Protein AF-A0AAD6Z057-F1 (afdb_monomer)

Sequence (372 aa):
MTVALGPSTFAAPGAFPTSIFGSYYNDPTQTSSQVQPVISDPVTNVVYPLSLTSPDTIPLLDTKDPTPFPPPASADAIVAAAIRQIQLIASPNTPSSPFINDLCAACQAVLLPAKFAFLAAPSEGASIAVALCEALNLAGSTEACEVGFGQFGLANVVTQVISNADVAGYDGQAICFAFGNGACPRPPTTPLNLTARRAPSGERLKVLHLSDFHIDPRFKTGAEANCSSGLCCREDAFAQSSPNATLMPAPRFGSYLCDTPYALALAALESVPVLTGTLGTGFNFTIYTGDLVSHDPMNELSRDYVLYTEASLPLSFLLVLLSRPQTVVYDLFKKTLGSGPVYAALGNHDTQQSAQDSPGVYGDFLYKTLVH

Secondary structure (DSSP, 8-state):
-------S-----SS--TTSSS-BSS-TT-SSS---B--B-TTT-PBPPGGGT-TT---S---S---PPPPPPPHHHHHHHHHHHHHHHHS-SSTT-TTTT-HHHHHHHHHHHHHHHHHH-GGGHHHHHHHHHHHTTSSSSHHHHHHHHSTTTTHHHHHHHHHHS-TTSHHHHHHHHHTTTT-SPPPPPPP------PPP-S----EEEE----B-TT--TTSBSS-SSSS-SSTT---TT-TTS-SSBPPTT--TTS-B-HHHHHHHHHHHHHHTT-TTT--SEEEE----B----TTT--HHHHHHHH------TT--SS-----SHHHHHHHHH-SS-EEE---TTSSSSTT--S-TTTTTSTTSSS--

InterPro domains:
  IPR029052 Metallo-dependent phosphatase-like [SSF56300] (205-354)

Foldseek 3Di:
DDQDFFDPDDDADQFDPPVLAPDFPDDRRDQQWFTHGFFAQQVVRHTDDCCLLALVRQFQFDPPDDFDDDPDDDLVRLLVVLLVQLQCLLPPPDPPRPNPPQLLQSQLSSLVSLLVSLVRRVVCLQVSQLSNCVSLVQQVDSVSSCCQCHPPHCSVVSSVLSNPDPSNDDRVLCCCCVRSVRSHPHGDDDDDDPPDDDDPPPDDFFEAEAEQQAERSNQGFQWAQPFPDQAGNGNCTHHPVCNPDHPDTARSQGHPRHHGGPSVSLSVLQVVCNRGVCVVPFGQEYEYEANQHHPDDLRSFDPSSLCQRDPDHDDDPPDPDPDDRDHPNVSSNPVRRDDYYYHYDYDQNNDSNGNCPPPSPVPPPVVPPPPD

Structure (mmCIF, N/CA/C/O backbone):
data_AF-A0AAD6Z057-F1
#
_entry.id   AF-A0AAD6Z057-F1
#
loop_
_atom_site.group_PDB
_atom_site.id
_atom_site.type_symbol
_atom_site.label_atom_id
_atom_site.label_alt_id
_atom_site.label_comp_id
_atom_site.label_asym_id
_atom_site.label_entity_id
_atom_site.label_seq_id
_atom_site.pdbx_PDB_ins_code
_atom_site.Cartn_x
_atom_site.Cartn_y
_atom_site.Cartn_z
_atom_site.occupancy
_atom_site.B_iso_or_equiv
_atom_site.auth_seq_id
_atom_site.auth_comp_id
_atom_site.auth_asym_id
_atom_site.auth_atom_id
_atom_site.pdbx_PDB_model_num
ATOM 1 N N . MET A 1 1 ? -41.204 1.575 5.462 1.00 54.31 1 MET A N 1
ATOM 2 C CA . MET A 1 1 ? -40.543 1.266 6.748 1.00 54.31 1 MET A CA 1
ATOM 3 C C . MET A 1 1 ? -39.503 2.329 7.046 1.00 54.31 1 MET A C 1
ATOM 5 O O . MET A 1 1 ? -38.573 2.504 6.260 1.00 54.31 1 MET A O 1
ATOM 9 N N . THR A 1 2 ? -39.703 3.064 8.135 1.00 58.97 2 THR A N 1
ATOM 10 C CA . THR A 1 2 ? -38.684 3.895 8.781 1.00 58.97 2 THR A CA 1
ATOM 11 C C . THR A 1 2 ? -37.657 2.966 9.430 1.00 58.97 2 THR A C 1
ATOM 13 O O . THR A 1 2 ? -38.029 1.989 10.075 1.00 58.97 2 THR A O 1
ATOM 16 N N . VAL A 1 3 ? -36.367 3.207 9.195 1.00 66.81 3 VAL A N 1
ATOM 17 C CA . VAL A 1 3 ? -35.302 2.489 9.908 1.00 66.81 3 VAL A CA 1
ATOM 18 C C . VAL A 1 3 ? -35.306 3.031 11.334 1.00 66.81 3 VAL A C 1
ATOM 20 O O . VAL A 1 3 ? -35.068 4.220 11.529 1.00 66.81 3 VAL A O 1
ATOM 23 N N . ALA A 1 4 ? -35.642 2.193 12.312 1.00 76.69 4 ALA A N 1
ATOM 24 C CA . ALA A 1 4 ? -35.504 2.553 13.717 1.00 76.69 4 ALA A CA 1
ATOM 25 C C . ALA A 1 4 ? -34.014 2.492 14.077 1.00 76.69 4 ALA A C 1
ATOM 27 O O . ALA A 1 4 ? -33.430 1.408 14.098 1.00 76.69 4 ALA A O 1
ATOM 28 N N . LEU A 1 5 ? -33.405 3.660 14.272 1.00 86.19 5 LEU A N 1
ATOM 29 C CA . LEU A 1 5 ? -32.060 3.799 14.826 1.00 86.19 5 LEU A CA 1
ATOM 30 C C . LEU A 1 5 ? -32.133 3.805 16.358 1.00 86.19 5 LEU A C 1
ATOM 32 O O . LEU A 1 5 ? -33.219 3.894 16.937 1.00 86.19 5 LEU A O 1
ATOM 36 N N . GLY A 1 6 ? -30.977 3.682 17.002 1.00 89.19 6 GLY A N 1
ATOM 37 C CA . GLY A 1 6 ? -30.862 3.834 18.445 1.00 89.19 6 GLY A CA 1
ATOM 38 C C . GLY A 1 6 ? -30.870 5.303 18.884 1.00 89.19 6 GLY A C 1
ATOM 39 O O . GLY A 1 6 ? -31.392 6.164 18.170 1.00 89.19 6 GLY A O 1
ATOM 40 N N . PRO A 1 7 ? -30.324 5.619 20.072 1.00 93.44 7 PRO A N 1
ATOM 41 C CA . PRO A 1 7 ? -30.218 6.999 20.534 1.00 93.44 7 PRO A CA 1
ATOM 42 C C . PRO A 1 7 ? -29.331 7.840 19.603 1.00 93.44 7 PRO A C 1
ATOM 44 O O . PRO A 1 7 ? -28.499 7.317 18.868 1.00 93.44 7 PRO A O 1
ATOM 47 N N . SER A 1 8 ? -29.481 9.165 19.662 1.00 92.25 8 SER A N 1
ATOM 48 C CA . SER A 1 8 ? -28.682 10.105 18.860 1.00 92.25 8 SER A CA 1
ATOM 49 C C . SER A 1 8 ? -27.267 10.332 19.399 1.00 92.25 8 SER A C 1
ATOM 51 O O . SER A 1 8 ? -26.464 10.986 18.740 1.00 92.25 8 SER A O 1
ATOM 53 N N . THR A 1 9 ? -26.973 9.858 20.611 1.00 93.19 9 THR A N 1
ATOM 54 C CA . THR A 1 9 ? -25.678 10.025 21.273 1.00 93.19 9 THR A CA 1
ATOM 55 C C . THR A 1 9 ? -25.296 8.770 22.049 1.00 93.19 9 THR A C 1
ATOM 57 O O . THR A 1 9 ? -26.149 8.010 22.513 1.00 93.19 9 THR A O 1
ATOM 60 N N . PHE A 1 10 ? -23.989 8.571 22.194 1.00 93.38 10 PHE A N 1
ATOM 61 C CA . PHE A 1 10 ? -23.382 7.534 23.015 1.00 93.38 10 PHE A CA 1
ATOM 62 C C . PHE A 1 10 ? -22.283 8.185 23.853 1.00 93.38 10 PHE A C 1
ATOM 64 O O . PHE A 1 10 ? -21.484 8.961 23.331 1.00 93.38 10 PHE A O 1
ATOM 71 N N . ALA A 1 11 ? -22.263 7.892 25.149 1.00 93.62 11 ALA A N 1
ATOM 72 C CA . ALA A 1 11 ? -21.219 8.344 26.055 1.00 93.62 11 ALA A CA 1
ATOM 73 C C . ALA A 1 11 ? -20.390 7.129 26.468 1.00 93.62 11 ALA A C 1
ATOM 75 O O . ALA A 1 11 ? -20.910 6.220 27.116 1.00 93.62 11 ALA A O 1
ATOM 76 N N . ALA A 1 12 ? -19.116 7.117 26.078 1.00 89.88 12 ALA A N 1
ATOM 77 C CA . ALA A 1 12 ? -18.206 6.046 26.449 1.00 89.88 12 ALA A CA 1
ATOM 78 C C . ALA A 1 12 ? -17.988 6.015 27.975 1.00 89.88 12 ALA A C 1
ATOM 80 O O . ALA A 1 12 ? -17.953 7.077 28.611 1.00 89.88 12 ALA A O 1
ATOM 81 N N . PRO A 1 13 ? -17.817 4.828 28.583 1.00 85.62 13 PRO A N 1
ATOM 82 C CA . PRO A 1 13 ? -17.471 4.724 29.993 1.00 85.62 13 PRO A CA 1
ATOM 83 C C . PRO A 1 13 ? -16.161 5.447 30.326 1.00 85.62 13 PRO A C 1
ATOM 85 O O . PRO A 1 13 ? -15.217 5.483 29.538 1.00 85.62 13 PRO A O 1
ATOM 88 N N . GLY A 1 14 ? -16.087 5.993 31.542 1.00 83.31 14 GLY A N 1
ATOM 89 C CA . GLY A 1 14 ? -14.862 6.614 32.040 1.00 83.31 14 GLY A CA 1
ATOM 90 C C . GLY A 1 14 ? -13.727 5.602 32.208 1.00 83.31 14 GLY A C 1
ATOM 91 O O . GLY A 1 14 ? -12.609 5.868 31.795 1.00 83.31 14 GLY A O 1
ATOM 92 N N . ALA A 1 15 ? -13.973 4.426 32.780 1.00 87.62 15 ALA A N 1
ATOM 93 C CA . ALA A 1 15 ? -12.963 3.367 32.851 1.00 87.62 15 ALA A CA 1
ATOM 94 C C . ALA A 1 15 ? -12.925 2.570 31.540 1.00 87.62 15 ALA A C 1
ATOM 96 O O . ALA A 1 15 ? -13.960 2.401 30.899 1.00 87.62 15 ALA A O 1
ATOM 97 N N . PHE A 1 16 ? -11.753 2.061 31.151 1.00 90.06 16 PHE A N 1
ATOM 98 C CA . PHE A 1 16 ? -11.679 1.141 30.016 1.00 90.06 16 PHE A CA 1
ATOM 99 C C . PHE A 1 16 ? -12.396 -0.178 30.375 1.00 90.06 16 PHE A C 1
ATOM 101 O O . PHE A 1 16 ? -12.144 -0.719 31.455 1.00 90.06 16 PHE A O 1
ATOM 108 N N . PRO A 1 17 ? -13.275 -0.719 29.513 1.00 89.94 17 PRO A N 1
ATOM 109 C CA . PRO A 1 17 ? -13.893 -2.030 29.713 1.00 89.94 17 PRO A CA 1
ATOM 110 C C . PRO A 1 17 ? -12.853 -3.165 29.787 1.00 89.94 17 PRO A C 1
ATOM 112 O O . PRO A 1 17 ? -12.349 -3.665 28.783 1.00 89.94 17 PRO A O 1
ATOM 115 N N . THR A 1 18 ? -12.524 -3.597 31.005 1.00 86.31 18 THR A N 1
ATOM 116 C CA . THR A 1 18 ? -11.411 -4.530 31.273 1.00 86.31 18 THR A CA 1
ATOM 117 C C . THR A 1 18 ? -11.691 -5.981 30.878 1.00 86.31 18 THR A C 1
ATOM 119 O O . THR A 1 18 ? -10.783 -6.802 30.856 1.00 86.31 18 THR A O 1
ATOM 122 N N . SER A 1 19 ? -12.943 -6.322 30.563 1.00 86.44 19 SER A N 1
ATOM 123 C CA . SER A 1 19 ? -13.342 -7.662 30.117 1.00 86.44 19 SER A CA 1
ATOM 124 C C . SER A 1 19 ? -13.039 -7.929 28.640 1.00 86.44 19 SER A C 1
ATOM 126 O O . SER A 1 19 ? -13.182 -9.068 28.185 1.00 86.44 19 SER A O 1
ATOM 128 N N . ILE A 1 20 ? -12.646 -6.894 27.889 1.00 84.69 20 ILE A N 1
ATOM 129 C CA . ILE A 1 20 ? -12.375 -6.984 26.453 1.00 84.69 20 ILE A CA 1
ATOM 130 C C . ILE A 1 20 ? -11.129 -7.825 26.175 1.00 84.69 20 ILE A C 1
ATOM 132 O O . ILE A 1 20 ? -11.149 -8.641 25.253 1.00 84.69 20 ILE A O 1
ATOM 136 N N . PHE A 1 21 ? -10.087 -7.698 26.996 1.00 85.38 21 PHE A N 1
ATOM 137 C CA . PHE A 1 21 ? -8.864 -8.494 26.895 1.00 85.38 21 PHE A CA 1
ATOM 138 C C . PHE A 1 21 ? -8.720 -9.428 28.104 1.00 85.38 21 PHE A C 1
ATOM 140 O O . PHE A 1 21 ? -9.332 -9.228 29.150 1.00 85.38 21 PHE A O 1
ATOM 147 N N . GLY A 1 22 ? -7.962 -10.510 27.937 1.00 84.56 22 GLY A N 1
ATOM 148 C CA . GLY A 1 22 ? -7.766 -11.528 28.971 1.00 84.56 22 GLY A CA 1
ATOM 149 C C . GLY A 1 22 ? -6.828 -11.071 30.087 1.00 84.56 22 GLY A C 1
ATOM 150 O O . GLY A 1 22 ? -7.037 -11.430 31.245 1.00 84.56 22 GLY A O 1
ATOM 151 N N . SER A 1 23 ? -5.809 -10.283 29.746 1.00 88.69 23 SER A N 1
ATOM 152 C CA . SER A 1 23 ? -4.854 -9.704 30.692 1.00 88.69 23 SER A CA 1
ATOM 153 C C . SER A 1 23 ? -4.151 -8.482 30.094 1.00 88.69 23 SER A C 1
ATOM 155 O O . SER A 1 23 ? -4.212 -8.234 28.889 1.00 88.69 23 SER A O 1
ATOM 157 N N . TYR A 1 24 ? -3.489 -7.708 30.956 1.00 90.50 24 TYR A N 1
ATOM 158 C CA . TYR A 1 24 ? -2.848 -6.438 30.620 1.00 90.50 24 TYR A CA 1
ATOM 159 C C . TYR A 1 24 ? -1.471 -6.349 31.285 1.00 90.50 24 TYR A C 1
ATOM 161 O O . TYR A 1 24 ? -1.277 -6.878 32.381 1.00 90.50 24 TYR A O 1
ATOM 169 N N . TYR A 1 25 ? -0.524 -5.678 30.630 1.00 92.94 25 TYR A N 1
ATOM 170 C CA . TYR A 1 25 ? 0.790 -5.362 31.196 1.00 92.94 25 TYR A CA 1
ATOM 171 C C . TYR A 1 25 ? 0.729 -4.239 32.237 1.00 92.94 25 TYR A C 1
ATOM 173 O O . TYR A 1 25 ? 1.570 -4.183 33.132 1.00 92.94 25 TYR A O 1
ATOM 181 N N . ASN A 1 26 ? -0.263 -3.356 32.129 1.00 94.06 26 ASN A N 1
ATOM 182 C CA . ASN A 1 26 ? -0.542 -2.280 33.074 1.00 94.06 26 ASN A CA 1
ATOM 183 C C . ASN A 1 26 ? -1.933 -2.441 33.708 1.00 94.06 26 ASN A C 1
ATOM 185 O O . ASN A 1 26 ? -2.696 -3.333 33.348 1.00 94.06 26 ASN A O 1
ATOM 189 N N . ASP A 1 27 ? -2.265 -1.579 34.668 1.00 93.44 27 ASP A N 1
ATOM 190 C CA . ASP A 1 27 ? -3.608 -1.516 35.249 1.00 93.44 27 ASP A CA 1
ATOM 191 C C . ASP A 1 27 ? -4.587 -0.859 34.255 1.00 93.44 27 ASP A C 1
ATOM 193 O O . ASP A 1 27 ? -4.487 0.347 34.003 1.00 93.44 27 ASP A O 1
ATOM 197 N N . PRO A 1 28 ? -5.554 -1.616 33.703 1.00 89.31 28 PRO A N 1
ATOM 198 C CA . PRO A 1 28 ? -6.441 -1.120 32.659 1.00 89.31 28 PRO A CA 1
ATOM 199 C C . PRO A 1 28 ? -7.528 -0.167 33.179 1.00 89.31 28 PRO A C 1
ATOM 201 O O . PRO A 1 28 ? -8.302 0.367 32.388 1.00 89.31 28 PRO A O 1
ATOM 204 N N . THR A 1 29 ? -7.634 0.044 34.496 1.00 88.75 29 THR A N 1
ATOM 205 C CA . THR A 1 29 ? -8.630 0.957 35.082 1.00 88.75 29 THR A CA 1
ATOM 206 C C . THR A 1 29 ? -8.165 2.413 35.106 1.00 88.75 29 THR A C 1
ATOM 208 O O . THR A 1 29 ? -8.984 3.320 35.284 1.00 88.75 29 THR A O 1
ATOM 211 N N . GLN A 1 30 ? -6.868 2.653 34.895 1.00 88.81 30 GLN A N 1
ATOM 212 C CA . GLN A 1 30 ? -6.295 3.992 34.888 1.00 88.81 30 GLN A CA 1
ATOM 213 C C . GLN A 1 30 ? -6.750 4.791 33.666 1.00 88.81 30 GLN A C 1
ATOM 215 O O . GLN A 1 30 ? -7.014 4.261 32.589 1.00 88.81 30 GLN A O 1
ATOM 220 N N . THR A 1 31 ? -6.844 6.106 33.842 1.00 89.62 31 THR A N 1
ATOM 221 C CA . THR A 1 31 ? -7.262 7.043 32.787 1.00 89.62 31 THR A CA 1
ATOM 222 C C . THR A 1 31 ? -6.118 7.930 32.300 1.00 89.62 31 THR A C 1
ATOM 224 O O . THR A 1 31 ? -6.250 8.583 31.268 1.00 89.62 31 THR A O 1
ATOM 227 N N . SER A 1 32 ? -4.994 7.932 33.020 1.00 90.31 32 SER A N 1
ATOM 228 C CA . SER A 1 32 ? -3.768 8.661 32.690 1.00 90.31 32 SER A CA 1
ATOM 229 C C . SER A 1 32 ? -2.888 7.949 31.662 1.00 90.31 32 SER A C 1
ATOM 231 O O . SER A 1 32 ? -1.992 8.576 31.114 1.00 90.31 32 SER A O 1
ATOM 233 N N . SER A 1 33 ? -3.127 6.666 31.386 1.00 92.31 33 SER A N 1
ATOM 234 C CA . SER A 1 33 ? -2.403 5.873 30.389 1.00 92.31 33 SER A CA 1
ATOM 235 C C . SER A 1 33 ? -3.378 5.082 29.515 1.00 92.31 33 SER A C 1
ATOM 237 O O . SER A 1 33 ? -4.533 4.868 29.890 1.00 92.31 33 SER A O 1
ATOM 239 N N . GLN A 1 34 ? -2.932 4.689 28.321 1.00 94.75 34 GLN A N 1
ATOM 240 C CA . GLN A 1 34 ? -3.668 3.727 27.501 1.00 94.75 34 GLN A CA 1
ATOM 241 C C . GLN A 1 34 ? -3.463 2.315 28.047 1.00 94.75 34 GLN A C 1
ATOM 243 O O . GLN A 1 34 ? -2.435 2.006 28.651 1.00 94.75 34 GLN A O 1
ATOM 248 N N . VAL A 1 35 ? -4.441 1.441 27.827 1.00 93.69 35 VAL A N 1
ATOM 249 C CA . VAL A 1 35 ? -4.302 0.027 28.184 1.00 93.69 35 VAL A CA 1
ATOM 250 C C . VAL A 1 35 ? -3.227 -0.641 27.323 1.00 93.69 35 VAL A C 1
ATOM 252 O O . VAL A 1 35 ? -3.075 -0.301 26.154 1.00 93.69 35 VAL A O 1
ATOM 255 N N . GLN A 1 36 ? -2.504 -1.605 27.893 1.00 93.56 36 GLN A N 1
ATOM 256 C CA . GLN A 1 36 ? -1.501 -2.424 27.204 1.00 93.56 36 GLN A CA 1
ATOM 257 C C . GLN A 1 36 ? -1.915 -3.902 27.276 1.00 93.56 36 GLN A C 1
ATOM 259 O O . GLN A 1 36 ? -1.512 -4.605 28.208 1.00 93.56 36 GLN A O 1
ATOM 264 N N . PRO A 1 37 ? -2.776 -4.383 26.359 1.00 91.50 37 PRO A N 1
ATOM 265 C CA . PRO A 1 37 ? -3.241 -5.768 26.354 1.00 91.50 37 PRO A CA 1
ATOM 266 C C . PRO A 1 37 ? -2.102 -6.764 26.112 1.00 91.50 37 PRO A C 1
ATOM 268 O O . PRO A 1 37 ? -1.230 -6.531 25.274 1.00 91.50 37 PRO A O 1
ATOM 271 N N . VAL A 1 38 ? -2.141 -7.906 26.802 1.00 89.44 38 VAL A N 1
ATOM 272 C CA . VAL A 1 38 ? -1.206 -9.017 26.568 1.00 89.44 38 VAL A CA 1
ATOM 273 C C . VAL A 1 38 ? -1.741 -9.879 25.429 1.00 89.44 38 VAL A C 1
ATOM 275 O O . VAL A 1 38 ? -2.716 -10.607 25.603 1.00 89.44 38 VAL A O 1
ATOM 278 N N . ILE A 1 39 ? -1.096 -9.819 24.269 1.00 84.75 39 ILE A N 1
ATOM 279 C CA . ILE A 1 39 ? -1.523 -10.506 23.043 1.00 84.75 39 ILE A CA 1
ATOM 280 C C . ILE A 1 39 ? -0.536 -11.625 22.714 1.00 84.75 39 ILE A C 1
ATOM 282 O O . ILE A 1 39 ? 0.672 -11.475 22.897 1.00 84.75 39 ILE A O 1
ATOM 286 N N . SER A 1 40 ? -1.046 -12.752 22.223 1.00 81.00 40 SER A N 1
ATOM 287 C CA . SER A 1 40 ? -0.236 -13.875 21.752 1.00 81.00 40 SER A CA 1
ATOM 288 C C . SER A 1 40 ? -0.494 -14.128 20.279 1.00 81.00 40 SER A C 1
ATOM 290 O O . SER A 1 40 ? -1.655 -14.150 19.870 1.00 81.00 40 SER A O 1
ATOM 292 N N . ASP A 1 41 ? 0.562 -14.404 19.522 1.00 73.88 41 ASP A N 1
ATOM 293 C CA . ASP A 1 41 ? 0.458 -14.907 18.156 1.00 73.88 41 ASP A CA 1
ATOM 294 C C . ASP A 1 41 ? -0.468 -16.140 18.146 1.00 73.88 41 ASP A C 1
ATOM 296 O O . ASP A 1 41 ? -0.226 -17.103 18.881 1.00 73.88 41 ASP A O 1
ATOM 300 N N . PRO A 1 42 ? -1.549 -16.138 17.355 1.00 65.44 42 PRO A N 1
ATOM 301 C CA . PRO A 1 42 ? -2.547 -17.196 17.401 1.00 65.44 42 PRO A CA 1
ATOM 302 C C . PRO A 1 42 ? -2.098 -18.501 16.718 1.00 65.44 42 PRO A C 1
ATOM 304 O O . PRO A 1 42 ? -2.759 -19.528 16.874 1.00 65.44 42 PRO A O 1
ATOM 307 N N . VAL A 1 43 ? -1.006 -18.471 15.952 1.00 67.88 43 VAL A N 1
ATOM 308 C CA . VAL A 1 43 ? -0.384 -19.636 15.314 1.00 67.88 43 VAL A CA 1
ATOM 309 C C . VAL A 1 43 ? 0.671 -20.233 16.240 1.00 67.88 43 VAL A C 1
ATOM 311 O O . VAL A 1 43 ? 0.664 -21.439 16.491 1.00 67.88 43 VAL A O 1
ATOM 314 N N . THR A 1 44 ? 1.574 -19.404 16.764 1.00 75.12 44 THR A N 1
ATOM 315 C CA . THR A 1 44 ? 2.712 -19.883 17.568 1.00 75.12 44 THR A CA 1
ATOM 316 C C . THR A 1 44 ? 2.414 -19.951 19.068 1.00 75.12 44 THR A C 1
ATOM 318 O O . THR A 1 44 ? 3.131 -20.630 19.802 1.00 75.12 44 THR A O 1
ATOM 321 N N . ASN A 1 45 ? 1.342 -19.300 19.533 1.00 77.12 45 ASN A N 1
ATOM 322 C CA . ASN A 1 45 ? 0.996 -19.082 20.944 1.00 77.12 45 ASN A CA 1
ATOM 323 C C . ASN A 1 45 ? 2.081 -18.343 21.748 1.00 77.12 45 ASN A C 1
ATOM 325 O O . ASN A 1 45 ? 2.075 -18.370 22.981 1.00 77.12 45 ASN A O 1
ATOM 329 N N . VAL A 1 46 ? 3.013 -17.670 21.068 1.00 82.88 46 VAL A N 1
ATOM 330 C CA . VAL A 1 46 ? 4.040 -16.849 21.709 1.00 82.88 46 VAL A CA 1
ATOM 331 C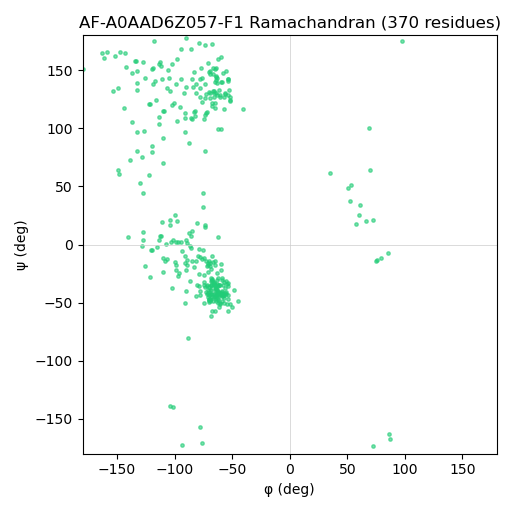 C . VAL A 1 46 ? 3.442 -15.493 22.063 1.00 82.88 46 VAL A C 1
ATOM 333 O O . VAL A 1 46 ? 2.802 -14.848 21.238 1.00 82.88 46 VAL A O 1
ATOM 336 N N . VAL A 1 47 ? 3.643 -15.058 23.305 1.00 87.31 47 VAL A N 1
ATOM 337 C CA . VAL A 1 47 ? 3.212 -13.736 23.772 1.00 87.31 47 VAL A CA 1
ATOM 338 C C . VAL A 1 47 ? 4.126 -12.665 23.177 1.00 87.31 47 VAL A C 1
ATOM 340 O O . VAL A 1 47 ? 5.345 -12.735 23.350 1.00 87.31 47 VAL A O 1
ATOM 343 N N . TYR A 1 48 ? 3.544 -11.667 22.512 1.00 87.56 48 TYR A N 1
ATOM 344 C CA . TYR A 1 48 ? 4.292 -10.511 22.024 1.00 87.56 48 TYR A CA 1
ATOM 345 C C . TYR A 1 48 ? 4.830 -9.701 23.209 1.00 87.56 48 TYR A C 1
ATOM 347 O O . TYR A 1 48 ? 4.077 -9.425 24.140 1.00 87.56 48 TYR A O 1
ATOM 355 N N . PRO A 1 49 ? 6.116 -9.317 23.224 1.00 90.88 49 PRO A N 1
ATOM 356 C CA . PRO A 1 49 ? 6.700 -8.617 24.363 1.00 90.88 49 PRO A CA 1
ATOM 357 C C . PRO A 1 49 ? 6.160 -7.186 24.479 1.00 90.88 49 PRO A C 1
ATOM 359 O O . PRO A 1 49 ? 5.945 -6.525 23.469 1.00 90.88 49 PRO A O 1
ATOM 362 N N . LEU A 1 50 ? 6.053 -6.658 25.706 1.00 91.06 50 LEU A N 1
ATOM 363 C CA . LEU A 1 50 ? 5.644 -5.264 25.950 1.00 91.06 50 LEU A CA 1
ATOM 364 C C . LEU A 1 50 ? 6.503 -4.250 25.176 1.00 91.06 50 LEU A C 1
ATOM 366 O O . LEU A 1 50 ? 5.992 -3.234 24.729 1.00 91.06 50 LEU A O 1
ATOM 370 N N . SER A 1 51 ? 7.791 -4.528 24.958 1.00 90.69 51 SER A N 1
ATOM 371 C CA . SER A 1 51 ? 8.677 -3.656 24.173 1.00 90.69 51 SER A CA 1
ATOM 372 C C . SER A 1 51 ? 8.217 -3.443 22.724 1.00 90.69 51 SER A C 1
ATOM 374 O O . SER A 1 51 ? 8.703 -2.532 22.069 1.00 90.69 51 SER A O 1
ATOM 376 N N . LEU A 1 52 ? 7.312 -4.281 22.208 1.00 89.25 52 LEU A N 1
ATOM 377 C CA . LEU A 1 52 ? 6.728 -4.123 20.879 1.00 89.25 52 LEU A CA 1
ATOM 378 C C . LEU A 1 52 ? 5.716 -2.965 20.830 1.00 89.25 52 LEU A C 1
ATOM 380 O O . LEU A 1 52 ? 5.645 -2.262 19.823 1.00 89.25 52 LEU A O 1
ATOM 384 N N . THR A 1 53 ? 4.954 -2.763 21.910 1.00 91.75 53 THR A N 1
ATOM 385 C CA . THR A 1 53 ? 3.803 -1.840 21.982 1.00 91.75 53 THR A CA 1
ATOM 386 C C . THR A 1 53 ? 3.952 -0.743 23.029 1.00 91.75 53 THR A C 1
ATOM 388 O O . THR A 1 53 ? 3.098 0.128 23.129 1.00 91.75 53 THR A O 1
ATOM 391 N N . SER A 1 54 ? 5.019 -0.785 23.823 1.00 92.75 54 SER A N 1
ATOM 392 C CA . SER A 1 54 ? 5.270 0.156 24.907 1.00 92.75 54 SER A CA 1
ATOM 393 C C . SER A 1 54 ? 5.298 1.602 24.394 1.00 92.75 54 SER A C 1
ATOM 395 O O . SER A 1 54 ? 6.099 1.902 23.505 1.00 92.75 54 SER A O 1
ATOM 397 N N . PRO A 1 55 ? 4.504 2.515 24.983 1.00 92.12 55 PRO A N 1
ATOM 398 C CA . PRO A 1 55 ? 4.545 3.934 24.640 1.00 92.12 55 PRO A CA 1
ATOM 399 C C . PRO A 1 55 ? 5.843 4.618 25.097 1.00 92.12 55 PRO A C 1
ATOM 401 O O . PRO A 1 55 ? 6.147 5.712 24.639 1.00 92.12 55 PRO A O 1
ATOM 404 N N . ASP A 1 56 ? 6.603 3.990 26.001 1.00 91.56 56 ASP A N 1
ATOM 405 C CA . ASP A 1 56 ? 7.809 4.567 26.609 1.00 91.56 56 ASP A CA 1
ATOM 406 C C . ASP A 1 56 ? 9.111 4.073 25.957 1.00 91.56 56 ASP A C 1
ATOM 408 O O . ASP A 1 56 ? 10.183 4.623 26.200 1.00 91.56 56 ASP A O 1
ATOM 412 N N . THR A 1 57 ? 9.051 2.997 25.169 1.00 86.50 57 THR A N 1
ATOM 413 C CA . THR A 1 57 ? 10.237 2.354 24.583 1.00 86.50 57 THR A CA 1
ATOM 414 C C . THR A 1 57 ? 9.956 1.949 23.145 1.00 86.50 57 THR A C 1
ATOM 416 O O . THR A 1 57 ? 9.775 0.766 22.848 1.00 86.50 57 THR A O 1
ATOM 419 N N . ILE A 1 58 ? 9.896 2.944 22.266 1.00 85.88 58 ILE A N 1
ATOM 420 C CA . ILE A 1 58 ? 9.648 2.747 20.840 1.00 85.88 58 ILE A CA 1
ATOM 421 C C . ILE A 1 58 ? 10.941 2.216 20.183 1.00 85.88 58 ILE A C 1
ATOM 423 O O . ILE A 1 58 ? 12.004 2.825 20.347 1.00 85.88 58 ILE A O 1
ATOM 427 N N . PRO A 1 59 ? 10.918 1.043 19.515 1.00 83.25 59 PRO A N 1
ATOM 428 C CA . PRO A 1 59 ? 12.092 0.499 18.838 1.00 83.25 59 PRO A CA 1
ATOM 429 C C . PRO A 1 59 ? 12.542 1.419 17.709 1.00 83.25 59 PRO A C 1
ATOM 431 O O . PRO A 1 59 ? 11.749 1.732 16.839 1.00 83.25 59 PRO A O 1
ATOM 434 N N . LEU A 1 60 ? 13.825 1.779 17.678 1.00 80.25 60 LEU A N 1
ATOM 435 C CA . LEU A 1 60 ? 14.361 2.670 16.643 1.00 80.25 60 LEU A CA 1
ATOM 436 C C . LEU A 1 60 ? 14.736 1.947 15.333 1.00 80.25 60 LEU A C 1
ATOM 438 O O . LEU A 1 60 ? 14.926 2.611 14.319 1.00 80.25 60 LEU A O 1
ATOM 442 N N . LEU A 1 61 ? 14.925 0.620 15.342 1.00 77.38 61 LEU A N 1
ATOM 443 C CA . LEU A 1 61 ? 15.338 -0.181 14.175 1.00 77.38 61 LEU A CA 1
ATOM 444 C C . LEU A 1 61 ? 14.766 -1.609 14.235 1.00 77.38 61 LEU A C 1
ATOM 446 O O . LEU A 1 61 ? 14.922 -2.292 15.253 1.00 77.38 61 LEU A O 1
ATOM 450 N N . ASP A 1 62 ? 14.228 -2.098 13.116 1.00 71.12 62 ASP A N 1
ATOM 451 C CA . ASP A 1 62 ? 13.909 -3.510 12.905 1.00 71.12 62 ASP A CA 1
ATOM 452 C C . ASP A 1 62 ? 15.160 -4.282 12.476 1.00 71.12 62 ASP A C 1
ATOM 454 O O . ASP A 1 62 ? 15.756 -4.049 11.425 1.00 71.12 62 ASP A O 1
ATOM 458 N N . THR A 1 63 ? 15.584 -5.206 13.332 1.00 72.88 63 THR A N 1
ATOM 459 C CA . THR A 1 63 ? 16.772 -6.046 13.123 1.00 72.88 63 THR A CA 1
ATOM 460 C C . THR A 1 63 ? 16.419 -7.520 12.940 1.00 72.88 63 THR A C 1
ATOM 462 O O . THR A 1 63 ? 17.323 -8.352 12.844 1.00 72.88 63 THR A O 1
ATOM 465 N N . LYS A 1 64 ? 15.124 -7.866 12.911 1.00 69.12 64 LYS A N 1
ATOM 466 C CA . LYS A 1 64 ? 14.664 -9.258 12.950 1.00 69.12 64 LYS A CA 1
ATOM 467 C C . LYS A 1 64 ? 14.354 -9.859 11.579 1.00 69.12 64 LYS A C 1
ATOM 469 O O . LYS A 1 64 ? 14.509 -11.070 11.439 1.00 69.12 64 LYS A O 1
ATOM 474 N N . ASP A 1 65 ? 13.986 -9.052 10.584 1.00 62.81 65 ASP A N 1
ATOM 475 C CA . ASP A 1 65 ? 13.455 -9.541 9.302 1.00 62.81 65 ASP A CA 1
ATOM 476 C C . ASP A 1 65 ? 14.318 -9.121 8.079 1.00 62.81 65 ASP A C 1
ATOM 478 O O . ASP A 1 65 ? 13.982 -8.173 7.369 1.00 62.81 65 ASP A O 1
ATOM 482 N N . PRO A 1 66 ? 15.454 -9.797 7.787 1.00 57.66 66 PRO A N 1
ATOM 483 C CA . PRO A 1 66 ? 16.291 -9.481 6.624 1.00 57.66 66 PRO A CA 1
ATOM 484 C C . PRO A 1 66 ? 15.794 -10.150 5.326 1.00 57.66 66 PRO A C 1
ATOM 486 O O . PRO A 1 66 ? 15.551 -11.356 5.290 1.00 57.66 66 PRO A O 1
ATOM 489 N N . THR A 1 67 ? 15.753 -9.409 4.215 1.00 48.25 67 THR A N 1
ATOM 490 C CA . THR A 1 67 ? 15.346 -9.913 2.883 1.00 48.25 67 THR A CA 1
ATOM 491 C C . THR A 1 67 ? 16.512 -9.916 1.875 1.00 48.25 67 THR A C 1
ATOM 493 O O . THR A 1 67 ? 16.860 -8.849 1.360 1.00 48.25 67 THR A O 1
ATOM 496 N N . PRO A 1 68 ? 17.147 -11.064 1.546 1.00 51.41 68 PRO A N 1
ATOM 497 C CA . PRO A 1 68 ? 18.222 -11.093 0.550 1.00 51.41 68 PRO A CA 1
ATOM 498 C C . PRO A 1 68 ? 17.721 -11.391 -0.877 1.00 51.41 68 PRO A C 1
ATOM 500 O O . PRO A 1 68 ? 17.027 -12.378 -1.117 1.00 51.41 68 PRO A O 1
ATOM 503 N N . PHE A 1 69 ? 18.140 -10.561 -1.837 1.00 37.47 69 PHE A N 1
ATOM 504 C CA . PHE A 1 69 ? 17.811 -10.661 -3.268 1.00 37.47 69 PHE A CA 1
ATOM 505 C C . PHE A 1 69 ? 18.920 -11.352 -4.093 1.00 37.47 69 PHE A C 1
ATOM 507 O O . PHE A 1 69 ? 20.082 -11.350 -3.668 1.00 37.47 69 PHE A O 1
ATOM 514 N N . PRO A 1 70 ? 18.622 -11.894 -5.301 1.00 41.47 70 PRO A N 1
ATOM 515 C CA . PRO A 1 70 ? 19.660 -12.110 -6.313 1.00 41.47 70 PRO A CA 1
ATOM 516 C C . PRO A 1 70 ? 20.387 -10.784 -6.585 1.00 41.47 70 PRO A C 1
ATOM 518 O O . PRO A 1 70 ? 19.764 -9.724 -6.475 1.00 41.47 70 PRO A O 1
ATOM 521 N N . PRO A 1 71 ? 21.683 -10.797 -6.944 1.00 55.06 71 PRO A N 1
ATOM 522 C CA . PRO A 1 71 ? 22.368 -9.553 -7.247 1.00 55.06 71 PRO A CA 1
ATOM 523 C C . PRO A 1 71 ? 21.660 -8.886 -8.435 1.00 55.06 71 PRO A C 1
ATOM 525 O O . PRO A 1 71 ? 21.454 -9.546 -9.461 1.00 55.06 71 PRO A O 1
ATOM 528 N N . PRO A 1 72 ? 21.261 -7.611 -8.305 1.00 55.69 72 PRO A N 1
ATOM 529 C CA . PRO A 1 72 ? 20.616 -6.882 -9.382 1.00 55.69 72 PRO A CA 1
ATOM 530 C C . PRO A 1 72 ? 21.449 -6.955 -10.662 1.00 55.69 72 PRO A C 1
ATOM 532 O O . PRO A 1 72 ? 22.664 -6.735 -10.637 1.00 55.69 72 PRO A O 1
ATOM 535 N N . ALA A 1 73 ? 20.797 -7.255 -11.788 1.00 69.19 73 ALA A N 1
ATOM 536 C CA . ALA A 1 73 ? 21.406 -6.998 -13.085 1.00 69.19 73 ALA A CA 1
ATOM 537 C C . ALA A 1 73 ? 21.719 -5.498 -13.172 1.00 69.19 73 ALA A C 1
ATOM 539 O O . ALA A 1 73 ? 20.933 -4.669 -12.710 1.00 69.19 73 ALA A O 1
ATOM 540 N N . SER A 1 74 ? 22.872 -5.141 -13.736 1.00 82.50 74 SER A N 1
ATOM 541 C CA . SER A 1 74 ? 23.201 -3.730 -13.927 1.00 82.50 74 SER A CA 1
ATOM 542 C C . SER A 1 74 ? 22.207 -3.076 -14.892 1.00 82.50 74 SER A C 1
ATOM 544 O O . SER A 1 74 ? 21.666 -3.737 -15.782 1.00 82.50 74 SER A O 1
ATOM 546 N N . ALA A 1 75 ? 21.995 -1.767 -14.743 1.00 79.94 75 ALA A N 1
ATOM 547 C CA . ALA A 1 75 ? 21.168 -0.983 -15.660 1.00 79.94 75 ALA A CA 1
ATOM 548 C C . ALA A 1 75 ? 21.632 -1.166 -17.113 1.00 79.94 75 ALA A C 1
ATOM 550 O O . ALA A 1 75 ? 20.822 -1.472 -17.984 1.00 79.94 75 ALA A O 1
ATOM 551 N N . ASP A 1 76 ? 22.947 -1.136 -17.333 1.00 84.00 76 ASP A N 1
ATOM 552 C CA . ASP A 1 76 ? 23.565 -1.409 -18.631 1.00 84.00 76 ASP A CA 1
ATOM 553 C C . ASP A 1 76 ? 23.156 -2.770 -19.204 1.00 84.00 76 ASP A C 1
ATOM 555 O O . ASP A 1 76 ? 22.859 -2.885 -20.391 1.00 84.00 76 ASP A O 1
ATOM 559 N N . ALA A 1 77 ? 23.108 -3.817 -18.374 1.00 79.56 77 ALA A N 1
ATOM 560 C CA . ALA A 1 77 ? 22.726 -5.155 -18.814 1.00 79.56 77 ALA A CA 1
ATOM 561 C C . ALA A 1 77 ? 21.234 -5.234 -19.176 1.00 79.56 77 ALA A C 1
ATOM 563 O O . ALA A 1 77 ? 20.872 -5.877 -20.164 1.00 79.56 77 ALA A O 1
ATOM 564 N N . ILE A 1 78 ? 20.379 -4.559 -18.405 1.00 84.56 78 ILE A N 1
ATOM 565 C CA . ILE A 1 78 ? 18.933 -4.475 -18.650 1.00 84.56 78 ILE A CA 1
ATOM 566 C C . ILE A 1 78 ? 18.657 -3.702 -19.946 1.00 84.56 78 ILE A C 1
ATOM 568 O O . ILE A 1 78 ? 17.890 -4.153 -20.798 1.00 84.56 78 ILE A O 1
ATOM 572 N N . VAL A 1 79 ? 19.329 -2.571 -20.135 1.00 89.44 79 VAL A N 1
ATOM 573 C CA . VAL A 1 79 ? 19.166 -1.694 -21.299 1.00 89.44 79 VAL A CA 1
ATOM 574 C C . VAL A 1 79 ? 19.728 -2.320 -22.558 1.00 89.44 79 VAL A C 1
ATOM 576 O O . VAL A 1 79 ? 19.046 -2.331 -23.580 1.00 89.44 79 VAL A O 1
ATOM 579 N N . ALA A 1 80 ? 20.910 -2.933 -22.491 1.00 86.88 80 ALA A N 1
ATOM 580 C CA . ALA A 1 80 ? 21.473 -3.656 -23.625 1.00 86.88 80 ALA A CA 1
ATOM 581 C C . ALA A 1 80 ? 20.545 -4.791 -24.089 1.00 86.88 80 ALA A C 1
ATOM 583 O O . ALA A 1 80 ? 20.320 -4.962 -25.290 1.00 86.88 80 ALA A O 1
ATOM 584 N N . ALA A 1 81 ? 19.959 -5.541 -23.149 1.00 85.12 81 ALA A N 1
ATOM 585 C CA . ALA A 1 81 ? 18.995 -6.588 -23.470 1.00 85.12 81 ALA A CA 1
ATOM 586 C C . ALA A 1 81 ? 17.726 -6.018 -24.125 1.00 85.12 81 ALA A C 1
ATOM 588 O O . ALA A 1 81 ? 17.238 -6.575 -25.110 1.00 85.12 81 ALA A O 1
ATOM 589 N N . ALA A 1 82 ? 17.217 -4.893 -23.626 1.00 90.69 82 ALA A N 1
ATOM 590 C CA . ALA A 1 82 ? 16.013 -4.260 -24.149 1.00 90.69 82 ALA A CA 1
ATOM 591 C C . ALA A 1 82 ? 16.203 -3.636 -25.534 1.00 90.69 82 ALA A C 1
ATOM 593 O O . ALA A 1 82 ? 15.420 -3.921 -26.441 1.00 90.69 82 ALA A O 1
ATOM 594 N N . ILE A 1 83 ? 17.271 -2.858 -25.730 1.00 91.25 83 ILE A N 1
ATOM 595 C CA . ILE A 1 83 ? 17.647 -2.269 -27.025 1.00 91.25 83 ILE A CA 1
ATOM 596 C C . ILE A 1 83 ? 17.792 -3.368 -28.077 1.00 91.25 83 ILE A C 1
ATOM 598 O O . ILE A 1 83 ? 17.307 -3.239 -29.203 1.00 91.25 83 ILE A O 1
ATOM 602 N N . ARG A 1 84 ? 18.387 -4.503 -27.701 1.00 88.31 84 ARG A N 1
ATOM 603 C CA . ARG A 1 84 ? 18.512 -5.647 -28.602 1.00 88.31 84 ARG A CA 1
ATOM 604 C C . ARG A 1 84 ? 17.155 -6.197 -29.053 1.00 88.31 84 ARG A C 1
ATOM 606 O O . ARG A 1 84 ? 17.008 -6.534 -30.227 1.00 88.31 84 ARG A O 1
ATOM 613 N N . GLN A 1 85 ? 16.180 -6.304 -28.151 1.00 89.69 85 GLN A N 1
ATOM 614 C CA . GLN A 1 85 ? 14.831 -6.760 -28.507 1.00 89.69 85 GLN A CA 1
ATOM 615 C C . GLN A 1 85 ? 14.104 -5.739 -29.389 1.00 89.69 85 GLN A C 1
ATOM 617 O O . GLN A 1 85 ? 13.516 -6.125 -30.396 1.00 89.69 85 GLN A O 1
ATOM 622 N N . ILE A 1 86 ? 14.220 -4.446 -29.070 1.00 92.00 86 ILE A N 1
ATOM 623 C CA . ILE A 1 86 ? 13.679 -3.337 -29.872 1.00 92.00 86 ILE A CA 1
ATOM 624 C C . ILE A 1 86 ? 14.143 -3.450 -31.335 1.00 92.00 86 ILE A C 1
ATOM 626 O O . ILE A 1 86 ? 13.321 -3.471 -32.251 1.00 92.00 86 ILE A O 1
ATOM 630 N N . GLN A 1 87 ? 15.449 -3.616 -31.559 1.00 88.75 87 GLN A N 1
ATOM 631 C CA . GLN A 1 87 ? 16.034 -3.716 -32.901 1.00 88.75 87 GLN A CA 1
ATOM 632 C C . GLN A 1 87 ? 15.536 -4.936 -33.690 1.00 88.75 87 GLN A C 1
ATOM 634 O O . GLN A 1 87 ? 15.248 -4.828 -34.880 1.00 88.75 87 GLN A O 1
ATOM 639 N N . LEU A 1 88 ? 15.435 -6.102 -33.043 1.00 86.81 88 LEU A N 1
ATOM 640 C CA . LEU A 1 88 ? 15.014 -7.348 -33.697 1.00 86.81 88 LEU A CA 1
ATOM 641 C C . LEU A 1 88 ? 13.541 -7.334 -34.118 1.00 86.81 88 LEU A C 1
ATOM 643 O O . LEU A 1 88 ? 13.188 -7.972 -35.109 1.00 86.81 88 LEU A O 1
ATOM 647 N N . ILE A 1 89 ? 12.694 -6.628 -33.369 1.00 88.00 89 ILE A N 1
ATOM 648 C CA . ILE A 1 89 ? 11.273 -6.481 -33.693 1.00 88.00 89 ILE A CA 1
ATOM 649 C C . ILE A 1 89 ? 11.095 -5.444 -34.809 1.00 88.00 89 ILE A C 1
ATOM 651 O O . ILE A 1 89 ? 10.354 -5.697 -35.757 1.00 88.00 89 ILE A O 1
ATOM 655 N N . ALA A 1 90 ? 11.807 -4.316 -34.732 1.00 85.44 90 ALA A N 1
ATOM 656 C CA . ALA A 1 90 ? 11.704 -3.230 -35.705 1.00 85.44 90 ALA A CA 1
ATOM 657 C C . ALA A 1 90 ? 12.320 -3.561 -37.073 1.00 85.44 90 ALA A C 1
ATOM 659 O O . ALA A 1 90 ? 11.815 -3.143 -38.110 1.00 85.44 90 ALA A O 1
ATOM 660 N N . SER A 1 91 ? 13.422 -4.310 -37.095 1.00 83.69 91 SER A N 1
ATOM 661 C CA . SER A 1 91 ? 14.094 -4.750 -38.321 1.00 83.69 91 SER A CA 1
ATOM 662 C C . SER A 1 91 ? 14.399 -6.241 -38.234 1.00 83.69 91 SER A C 1
ATOM 664 O O . SER A 1 91 ? 15.526 -6.638 -37.915 1.00 83.69 91 SER A O 1
ATOM 666 N N . PRO A 1 92 ? 13.396 -7.095 -38.502 1.00 81.69 92 PRO A N 1
ATOM 667 C CA . PRO A 1 92 ? 13.570 -8.528 -38.390 1.00 81.69 92 PRO A CA 1
ATOM 668 C C . PRO A 1 92 ? 14.660 -9.047 -39.324 1.00 81.69 92 PRO A C 1
ATOM 670 O O . PRO A 1 92 ? 14.648 -8.821 -40.531 1.00 81.69 92 PRO A O 1
ATOM 673 N N . ASN A 1 93 ? 15.592 -9.809 -38.765 1.00 77.38 93 ASN A N 1
ATOM 674 C CA . ASN A 1 93 ? 16.699 -10.419 -39.500 1.00 77.38 93 ASN A CA 1
ATOM 675 C C . ASN A 1 93 ? 16.370 -11.823 -40.042 1.00 77.38 93 ASN A C 1
ATOM 677 O O . ASN A 1 93 ? 17.247 -12.489 -40.592 1.00 77.38 93 ASN A O 1
ATOM 681 N N . THR A 1 94 ? 15.130 -12.293 -39.870 1.00 78.06 94 THR A N 1
ATOM 682 C CA . THR A 1 94 ? 14.663 -13.596 -40.361 1.00 78.06 94 THR A CA 1
ATOM 683 C C . THR A 1 94 ? 13.315 -13.456 -41.067 1.00 78.06 94 THR A C 1
ATOM 685 O O . THR A 1 94 ? 12.442 -12.766 -40.542 1.00 78.06 94 THR A O 1
ATOM 688 N N . PRO A 1 95 ? 13.086 -14.151 -42.200 1.00 76.81 95 PRO A N 1
ATOM 689 C CA . PRO A 1 95 ? 11.813 -14.100 -42.927 1.00 76.81 95 PRO A CA 1
ATOM 690 C C . PRO A 1 95 ? 10.646 -14.747 -42.160 1.00 76.81 95 PRO A C 1
ATOM 692 O O . PRO A 1 95 ? 9.498 -14.607 -42.567 1.00 76.81 95 PRO A O 1
ATOM 695 N N . SER A 1 96 ? 10.929 -15.447 -41.057 1.00 79.00 96 SER A N 1
ATOM 696 C CA . SER A 1 96 ? 9.934 -16.099 -40.197 1.00 79.00 96 SER A CA 1
ATOM 697 C C . SER A 1 96 ? 9.358 -15.180 -39.117 1.00 79.00 96 SER A C 1
ATOM 699 O O . SER A 1 96 ? 8.535 -15.631 -38.322 1.00 79.00 96 SER A O 1
ATOM 701 N N . SER A 1 97 ? 9.808 -13.925 -39.029 1.00 82.44 97 SER A N 1
ATOM 702 C CA . SER A 1 97 ? 9.301 -13.004 -38.014 1.00 82.44 97 SER A CA 1
ATOM 703 C C . SER A 1 97 ? 7.823 -12.677 -38.257 1.00 82.44 97 SER A C 1
ATOM 705 O O . SER A 1 97 ? 7.464 -12.272 -39.368 1.00 82.44 97 SER A O 1
ATOM 707 N N . PRO A 1 98 ? 6.962 -12.791 -37.226 1.00 78.69 98 PRO A N 1
ATOM 708 C CA . PRO A 1 98 ? 5.533 -12.510 -37.357 1.00 78.69 98 PRO A CA 1
ATOM 709 C C . PRO A 1 98 ? 5.240 -11.027 -37.630 1.00 78.69 98 PRO A C 1
ATOM 711 O O . PRO A 1 98 ? 4.143 -10.691 -38.059 1.00 78.69 98 PRO A O 1
ATOM 714 N N . PHE A 1 99 ? 6.219 -10.145 -37.418 1.00 84.50 99 PHE A N 1
ATOM 715 C CA . PHE A 1 99 ? 6.063 -8.694 -37.505 1.00 84.50 99 PHE A CA 1
ATOM 716 C C . PHE A 1 99 ? 6.409 -8.112 -38.890 1.00 84.50 99 PHE A C 1
ATOM 718 O O . PHE A 1 99 ? 6.199 -6.928 -39.121 1.00 84.50 99 PHE A O 1
ATOM 725 N N . ILE A 1 100 ? 6.912 -8.921 -39.838 1.00 81.44 100 ILE A N 1
ATOM 726 C CA . ILE A 1 100 ? 7.390 -8.438 -41.156 1.00 81.44 100 ILE A CA 1
ATOM 727 C C . ILE A 1 100 ? 6.290 -7.792 -42.006 1.00 81.44 100 ILE A C 1
ATOM 729 O O . ILE A 1 100 ? 6.563 -6.850 -42.745 1.00 81.44 100 ILE A O 1
ATOM 733 N N . ASN A 1 101 ? 5.060 -8.300 -41.924 1.00 82.81 101 ASN A N 1
ATOM 734 C CA . ASN A 1 101 ? 3.943 -7.849 -42.761 1.00 82.81 101 ASN A CA 1
ATOM 735 C C . ASN A 1 101 ? 2.852 -7.112 -41.963 1.00 82.81 101 ASN A C 1
ATOM 737 O O . ASN A 1 101 ? 1.800 -6.813 -42.525 1.00 82.81 101 ASN A O 1
ATOM 741 N N . ASP A 1 102 ? 3.082 -6.829 -40.676 1.00 88.44 102 ASP A N 1
ATOM 742 C CA . ASP A 1 102 ? 2.136 -6.123 -39.806 1.00 88.44 102 ASP A CA 1
ATOM 743 C C . ASP A 1 102 ? 2.855 -5.021 -39.023 1.00 88.44 102 ASP A C 1
ATOM 745 O O . ASP A 1 102 ? 3.466 -5.251 -37.978 1.00 88.44 102 ASP A O 1
ATOM 749 N N . LEU A 1 103 ? 2.768 -3.802 -39.556 1.00 87.81 103 LEU A N 1
ATOM 750 C CA . LEU A 1 103 ? 3.421 -2.627 -38.987 1.00 87.81 103 LEU A CA 1
ATOM 751 C C . LEU A 1 103 ? 2.841 -2.240 -37.617 1.00 87.81 103 LEU A C 1
ATOM 753 O O . LEU A 1 103 ? 3.587 -1.754 -36.767 1.00 87.81 103 LEU A O 1
ATOM 757 N N . CYS A 1 104 ? 1.546 -2.475 -37.373 1.00 88.88 104 CYS A N 1
ATOM 758 C CA . CYS A 1 104 ? 0.920 -2.150 -36.091 1.00 88.88 104 CYS A CA 1
ATOM 759 C C . CYS A 1 104 ? 1.419 -3.095 -34.999 1.00 88.88 104 CYS A C 1
ATOM 761 O O . CYS A 1 104 ? 1.902 -2.643 -33.958 1.00 88.88 104 CYS A O 1
ATOM 763 N N . ALA A 1 105 ? 1.377 -4.402 -35.273 1.00 89.12 105 ALA A N 1
ATOM 764 C CA . ALA A 1 105 ? 1.867 -5.417 -34.350 1.00 89.12 105 ALA A CA 1
ATOM 765 C C . ALA A 1 105 ? 3.369 -5.254 -34.082 1.00 89.12 105 ALA A C 1
ATOM 767 O O . ALA A 1 105 ? 3.800 -5.365 -32.935 1.00 89.12 105 ALA A O 1
ATOM 768 N N . ALA A 1 106 ? 4.157 -4.931 -35.116 1.00 89.75 106 ALA A N 1
ATOM 769 C CA . ALA A 1 106 ? 5.577 -4.622 -34.971 1.00 89.75 106 ALA A CA 1
ATOM 770 C C . ALA A 1 106 ? 5.801 -3.437 -34.021 1.00 89.75 106 ALA A C 1
ATOM 772 O O . ALA A 1 106 ? 6.594 -3.532 -33.085 1.00 89.75 106 ALA A O 1
ATOM 773 N N . CYS A 1 107 ? 5.065 -2.340 -34.218 1.00 91.69 107 CYS A N 1
ATOM 774 C CA . CYS A 1 107 ? 5.194 -1.149 -33.387 1.00 91.69 107 CYS A CA 1
ATOM 775 C C . CYS A 1 107 ? 4.825 -1.419 -31.918 1.00 91.69 107 CYS A C 1
ATOM 777 O O . CYS A 1 107 ? 5.602 -1.082 -31.026 1.00 91.69 107 CYS A O 1
ATOM 779 N N . GLN A 1 108 ? 3.692 -2.075 -31.641 1.00 92.56 108 GLN A N 1
ATOM 780 C CA . GLN A 1 108 ? 3.292 -2.387 -30.261 1.00 92.56 108 GLN A CA 1
ATOM 781 C C . GLN A 1 108 ? 4.280 -3.344 -29.583 1.00 92.56 108 GLN A C 1
ATOM 783 O O . GLN A 1 108 ? 4.609 -3.183 -28.406 1.00 92.56 108 GLN A O 1
ATOM 788 N N . ALA A 1 109 ? 4.813 -4.309 -30.335 1.00 91.62 109 ALA A N 1
ATOM 789 C CA . ALA A 1 109 ? 5.799 -5.247 -29.822 1.00 91.62 109 ALA A CA 1
ATOM 790 C C . ALA A 1 109 ? 7.130 -4.566 -29.458 1.00 91.62 109 ALA A C 1
ATOM 792 O O . ALA A 1 109 ? 7.744 -4.964 -28.472 1.00 91.62 109 ALA A O 1
ATOM 793 N N . VAL A 1 110 ? 7.553 -3.514 -30.173 1.00 92.88 110 VAL A N 1
ATOM 794 C CA . VAL A 1 110 ? 8.745 -2.711 -29.822 1.00 92.88 110 VAL A CA 1
ATOM 795 C C . VAL A 1 110 ? 8.583 -2.000 -28.472 1.00 92.88 110 VAL A C 1
ATOM 797 O O . VAL A 1 110 ? 9.549 -1.873 -27.718 1.00 92.88 110 VAL A O 1
ATOM 800 N N . LEU A 1 111 ? 7.367 -1.569 -28.127 1.00 93.81 111 LEU A N 1
ATOM 801 C CA . LEU A 1 111 ? 7.102 -0.841 -26.882 1.00 93.81 111 LEU A CA 1
ATOM 802 C C . LEU A 1 111 ? 7.210 -1.727 -25.627 1.00 93.81 111 LEU A C 1
ATOM 804 O O . LEU A 1 111 ? 7.477 -1.214 -24.543 1.00 93.81 111 LEU A O 1
ATOM 808 N N . LEU A 1 112 ? 7.036 -3.047 -25.749 1.00 92.25 112 LEU A N 1
ATOM 809 C CA . LEU A 1 112 ? 7.094 -3.993 -24.626 1.00 92.25 112 LEU A CA 1
ATOM 810 C C . LEU A 1 112 ? 8.476 -4.100 -23.955 1.00 92.25 112 LEU A C 1
ATOM 812 O O . LEU A 1 112 ? 8.561 -3.856 -22.749 1.00 92.25 112 LEU A O 1
ATOM 816 N N . PRO A 1 113 ? 9.570 -4.440 -24.665 1.00 93.62 113 PRO A N 1
ATOM 817 C CA . PRO A 1 113 ? 10.898 -4.471 -24.059 1.00 93.62 113 PRO A CA 1
ATOM 818 C C . PRO A 1 113 ? 11.318 -3.090 -23.548 1.00 93.62 113 PRO A C 1
ATOM 820 O O . PRO A 1 113 ? 11.944 -3.001 -22.495 1.00 93.62 113 PRO A O 1
ATOM 823 N N . ALA A 1 114 ? 10.918 -2.017 -24.236 1.00 92.62 114 ALA A N 1
ATOM 824 C CA . ALA A 1 114 ? 11.157 -0.652 -23.787 1.00 92.62 114 ALA A CA 1
ATOM 825 C C . ALA A 1 114 ? 10.456 -0.354 -22.461 1.00 92.62 114 ALA A C 1
ATOM 827 O O . ALA A 1 114 ? 11.098 0.137 -21.543 1.00 92.62 114 ALA A O 1
ATOM 828 N N . LYS A 1 115 ? 9.173 -0.712 -22.318 1.00 93.06 115 LYS A N 1
ATOM 829 C CA . LYS A 1 115 ? 8.416 -0.571 -21.067 1.00 93.06 115 LYS A CA 1
ATOM 830 C C . LYS A 1 115 ? 9.130 -1.258 -19.912 1.00 93.06 115 LYS A C 1
ATOM 832 O O . LYS A 1 115 ? 9.370 -0.620 -18.896 1.00 93.06 115 LYS A O 1
ATOM 837 N N . PHE A 1 116 ? 9.520 -2.522 -20.064 1.00 91.44 116 PHE A N 1
ATOM 838 C CA . PHE A 1 116 ? 10.218 -3.230 -18.988 1.00 91.44 116 PHE A CA 1
ATOM 839 C C . PHE A 1 116 ? 11.598 -2.638 -18.678 1.00 91.44 116 PHE A C 1
ATOM 841 O O . PHE A 1 116 ? 11.990 -2.601 -17.517 1.00 91.44 116 PHE A O 1
ATOM 848 N N . ALA A 1 117 ? 12.309 -2.118 -19.677 1.00 92.19 117 ALA A N 1
ATOM 849 C CA . ALA A 1 117 ? 13.592 -1.453 -19.473 1.00 92.19 117 ALA A CA 1
ATOM 850 C C . ALA A 1 117 ? 13.457 -0.084 -18.813 1.00 92.19 117 ALA A C 1
ATOM 852 O O . ALA A 1 117 ? 14.225 0.227 -17.916 1.00 92.19 117 ALA A O 1
ATOM 853 N N . PHE A 1 118 ? 12.467 0.716 -19.203 1.00 87.75 118 PHE A N 1
ATOM 854 C CA . PHE A 1 118 ? 12.155 1.978 -18.542 1.00 87.75 118 PHE A CA 1
ATOM 855 C C . PHE A 1 118 ? 11.722 1.751 -17.091 1.00 87.75 118 PHE A C 1
ATOM 857 O O . PHE A 1 118 ? 12.146 2.495 -16.212 1.00 87.75 118 PHE A O 1
ATOM 864 N N . LEU A 1 119 ? 10.943 0.693 -16.834 1.00 85.12 119 LEU A N 1
ATOM 865 C CA . LEU A 1 119 ? 10.539 0.296 -15.484 1.00 85.12 119 LEU A CA 1
ATOM 866 C C . LEU A 1 119 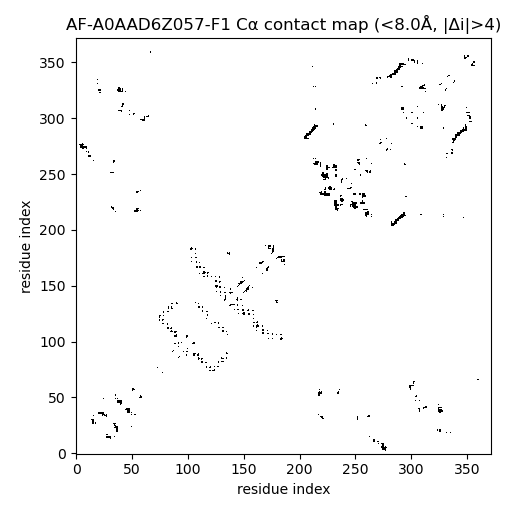? 11.730 -0.168 -14.633 1.00 85.12 119 LEU A C 1
ATOM 868 O O . LEU A 1 119 ? 11.750 0.084 -13.432 1.00 85.12 119 LEU A O 1
ATOM 872 N N . ALA A 1 120 ? 12.718 -0.832 -15.235 1.00 88.06 120 ALA A N 1
ATOM 873 C CA . ALA A 1 120 ? 13.832 -1.433 -14.504 1.00 88.06 120 ALA A CA 1
ATOM 874 C C . ALA A 1 120 ? 15.129 -0.590 -14.490 1.00 88.06 120 ALA A C 1
ATOM 876 O O . ALA A 1 120 ? 15.961 -0.775 -13.606 1.00 88.06 120 ALA A O 1
ATOM 877 N N . ALA A 1 121 ? 15.315 0.330 -15.440 1.00 89.19 121 ALA A N 1
ATOM 878 C CA . ALA A 1 121 ? 16.523 1.140 -15.640 1.00 89.19 121 ALA A CA 1
ATOM 879 C C . ALA A 1 121 ? 16.212 2.547 -16.227 1.00 89.19 121 ALA A C 1
ATOM 881 O O . ALA A 1 121 ? 16.692 2.902 -17.303 1.00 89.19 121 ALA A O 1
ATOM 882 N N . PRO A 1 122 ? 15.429 3.399 -15.539 1.00 82.12 122 PRO A N 1
ATOM 883 C CA . PRO A 1 122 ? 14.990 4.701 -16.061 1.00 82.12 122 PRO A CA 1
ATOM 884 C C . PRO A 1 122 ? 16.102 5.754 -16.221 1.00 82.12 122 PRO A C 1
ATOM 886 O O . PRO A 1 122 ? 15.925 6.697 -16.990 1.00 82.12 122 PRO A O 1
ATOM 889 N N . SER A 1 123 ? 17.244 5.628 -15.527 1.00 84.00 123 SER A N 1
ATOM 890 C CA . SER A 1 123 ? 18.414 6.509 -15.735 1.00 84.00 123 SER A CA 1
ATOM 891 C C . SER A 1 123 ? 18.987 6.373 -17.142 1.00 84.00 123 SER A C 1
ATOM 893 O O . SER A 1 123 ? 19.460 7.342 -17.726 1.00 84.00 123 SER A O 1
ATOM 895 N N . GLU A 1 124 ? 18.846 5.178 -17.703 1.00 91.38 124 GLU A N 1
ATOM 896 C CA . GLU A 1 124 ? 19.167 4.855 -19.085 1.00 91.38 124 GLU A CA 1
ATOM 897 C C . GLU A 1 124 ? 18.007 5.193 -20.033 1.00 91.38 124 GLU A C 1
ATOM 899 O O . GLU A 1 124 ? 18.011 4.816 -21.203 1.00 91.38 124 GLU A O 1
ATOM 904 N N . GLY A 1 125 ? 16.995 5.922 -19.549 1.00 85.06 125 GLY A N 1
ATOM 905 C CA . GLY A 1 125 ? 15.812 6.301 -20.312 1.00 85.06 125 GLY A CA 1
ATOM 906 C C . GLY A 1 125 ? 16.145 7.118 -21.556 1.00 85.06 125 GLY A C 1
ATOM 907 O O . GLY A 1 125 ? 15.466 6.978 -22.565 1.00 85.06 125 GLY A O 1
ATOM 908 N N . ALA A 1 126 ? 17.228 7.899 -21.530 1.00 91.56 126 ALA A N 1
ATOM 909 C CA . ALA A 1 126 ? 17.762 8.541 -22.729 1.00 91.56 126 ALA A CA 1
ATOM 910 C C . ALA A 1 126 ? 18.197 7.500 -23.769 1.00 91.56 126 ALA A C 1
ATOM 912 O O . ALA A 1 126 ? 17.686 7.499 -24.884 1.00 91.56 126 ALA A O 1
ATOM 913 N N . SER A 1 127 ? 19.053 6.558 -23.375 1.00 93.00 127 SER A N 1
ATOM 914 C CA . SER A 1 127 ? 19.553 5.473 -24.224 1.00 93.00 127 SER A CA 1
ATOM 915 C C . SER A 1 127 ? 18.413 4.625 -24.809 1.00 93.00 127 SER A C 1
ATOM 917 O O . SER A 1 127 ? 18.400 4.314 -26.000 1.00 93.00 127 SER A O 1
ATOM 919 N N . ILE A 1 128 ? 17.411 4.281 -23.991 1.00 93.62 128 ILE A N 1
ATOM 920 C CA . ILE A 1 128 ? 16.253 3.486 -24.424 1.00 93.62 128 ILE A CA 1
ATOM 921 C C . ILE A 1 128 ? 15.322 4.311 -25.331 1.00 93.62 128 ILE A C 1
ATOM 923 O O . ILE A 1 128 ? 14.845 3.790 -26.338 1.00 93.62 128 ILE A O 1
ATOM 927 N N . ALA A 1 129 ? 15.050 5.582 -25.012 1.00 92.06 129 ALA A N 1
ATOM 928 C CA . ALA A 1 129 ? 14.167 6.439 -25.809 1.00 92.06 129 ALA A CA 1
ATOM 929 C C . ALA A 1 129 ? 14.775 6.785 -27.173 1.00 92.06 129 ALA A C 1
ATOM 931 O O . ALA A 1 129 ? 14.051 6.814 -28.169 1.00 92.06 129 ALA A O 1
ATOM 932 N N . VAL A 1 130 ? 16.095 6.971 -27.239 1.00 94.25 130 VAL A N 1
ATOM 933 C CA . VAL A 1 130 ? 16.826 7.098 -28.504 1.00 94.25 130 VAL A CA 1
ATOM 934 C C . VAL A 1 130 ? 16.700 5.814 -29.315 1.00 94.25 130 VAL A C 1
ATOM 936 O O . VAL A 1 130 ? 16.260 5.877 -30.461 1.00 94.25 130 VAL A O 1
ATOM 939 N N . ALA A 1 131 ? 16.961 4.647 -28.717 1.00 93.44 131 ALA A N 1
ATOM 940 C CA . ALA A 1 131 ? 16.805 3.365 -29.408 1.00 93.44 131 ALA A CA 1
ATOM 941 C C . ALA A 1 131 ? 15.374 3.149 -29.935 1.00 93.44 131 ALA A C 1
ATOM 943 O O . ALA A 1 131 ? 15.180 2.578 -31.008 1.00 93.44 131 ALA A O 1
ATOM 944 N N . LEU A 1 132 ? 14.364 3.634 -29.209 1.00 92.25 132 LEU A N 1
ATOM 945 C CA . LEU A 1 132 ? 12.970 3.619 -29.648 1.00 92.25 132 LEU A CA 1
ATOM 946 C C . LEU A 1 132 ? 12.703 4.576 -30.809 1.00 92.25 132 LEU A C 1
ATOM 948 O O . LEU A 1 132 ? 12.011 4.209 -31.756 1.00 92.25 132 LEU A O 1
ATOM 952 N N . CYS A 1 133 ? 13.259 5.785 -30.746 1.00 92.06 133 CYS A N 1
ATOM 953 C CA . CYS A 1 133 ? 13.167 6.762 -31.820 1.00 92.06 133 CYS A CA 1
ATOM 954 C C . CYS A 1 133 ? 13.781 6.235 -33.119 1.00 92.06 133 CYS A C 1
ATOM 956 O O . CYS A 1 133 ? 13.179 6.385 -34.182 1.00 92.06 133 CYS A O 1
ATOM 958 N N . GLU A 1 134 ? 14.939 5.583 -33.033 1.00 91.12 134 GLU A N 1
ATOM 959 C CA . GLU A 1 134 ? 15.607 4.974 -34.181 1.00 91.12 134 GLU A CA 1
ATOM 960 C C . GLU A 1 134 ? 14.793 3.807 -34.741 1.00 91.12 134 GLU A C 1
ATOM 962 O O . GLU A 1 134 ? 14.524 3.752 -35.940 1.00 91.12 134 GLU A O 1
ATOM 967 N N . ALA A 1 135 ? 14.342 2.905 -33.865 1.00 87.94 135 ALA A N 1
ATOM 968 C CA . ALA A 1 135 ? 13.573 1.727 -34.245 1.00 87.94 135 ALA A CA 1
ATOM 969 C C . ALA A 1 135 ? 12.235 2.071 -34.915 1.00 87.94 135 ALA A C 1
ATOM 971 O O . ALA A 1 135 ? 11.807 1.374 -35.833 1.00 87.94 135 ALA A O 1
ATOM 972 N N . LEU A 1 136 ? 11.583 3.149 -34.474 1.00 86.19 136 LEU A N 1
ATOM 973 C CA . LEU A 1 136 ? 10.319 3.626 -35.036 1.00 86.19 136 LEU A CA 1
ATOM 974 C C . LEU A 1 136 ? 10.507 4.714 -36.109 1.00 86.19 136 LEU A C 1
ATOM 976 O O . LEU A 1 136 ? 9.521 5.212 -36.648 1.00 86.19 136 LEU A O 1
ATOM 980 N N . ASN A 1 137 ? 11.755 5.071 -36.436 1.00 86.06 137 ASN A N 1
ATOM 981 C CA . ASN A 1 137 ? 12.125 6.119 -37.389 1.00 86.06 137 ASN A CA 1
ATOM 982 C C . ASN A 1 137 ? 11.414 7.469 -37.133 1.00 86.06 137 ASN A C 1
ATOM 984 O O . ASN A 1 137 ? 10.847 8.077 -38.042 1.00 86.06 137 ASN A O 1
ATOM 988 N N . LEU A 1 138 ? 11.432 7.944 -35.882 1.00 83.69 138 LEU A N 1
ATOM 989 C CA . LEU A 1 138 ? 10.673 9.131 -35.457 1.00 83.69 138 LEU A CA 1
ATOM 990 C C . LEU A 1 138 ? 11.323 10.462 -35.856 1.00 83.69 138 LEU A C 1
ATOM 992 O O . LEU A 1 138 ? 10.625 11.468 -35.972 1.00 83.69 138 LEU A O 1
ATOM 996 N N . ALA A 1 139 ? 12.646 10.483 -36.043 1.00 82.44 139 ALA A N 1
ATOM 997 C CA . ALA A 1 139 ? 13.403 11.714 -36.286 1.00 82.44 139 ALA A CA 1
ATOM 998 C C . ALA A 1 139 ? 14.297 11.674 -37.544 1.00 82.44 139 ALA A C 1
ATOM 1000 O O . ALA A 1 139 ? 15.007 12.637 -37.820 1.00 82.44 139 ALA A O 1
ATOM 1001 N N . GLY A 1 140 ? 14.253 10.598 -38.340 1.00 79.81 140 GLY A N 1
ATOM 1002 C CA . GLY A 1 140 ? 14.925 10.494 -39.646 1.00 79.81 140 GLY A CA 1
ATOM 1003 C C . GLY A 1 140 ? 16.452 10.301 -39.626 1.00 79.81 140 GLY A C 1
ATOM 1004 O O . GLY A 1 140 ? 17.012 9.930 -40.656 1.00 79.81 140 GLY A O 1
ATOM 1005 N N . SER A 1 141 ? 17.128 10.512 -38.490 1.00 88.75 141 SER A N 1
ATOM 1006 C CA . SER A 1 141 ? 18.532 10.132 -38.261 1.00 88.75 141 SER A CA 1
ATOM 1007 C C . SER A 1 141 ? 18.809 9.845 -36.778 1.00 88.75 141 SER A C 1
ATOM 1009 O O . SER A 1 141 ? 18.051 10.279 -35.906 1.00 88.75 141 SER A O 1
ATOM 1011 N N . THR A 1 142 ? 19.913 9.148 -36.489 1.00 87.56 142 THR A N 1
ATOM 1012 C CA . THR A 1 142 ? 20.388 8.875 -35.120 1.00 87.56 142 THR A CA 1
ATOM 1013 C C . THR A 1 142 ? 20.646 10.163 -34.339 1.00 87.56 142 THR A C 1
ATOM 1015 O O . THR A 1 142 ? 20.194 10.302 -33.207 1.00 87.56 142 THR A O 1
ATOM 1018 N N . GLU A 1 143 ? 21.290 11.162 -34.946 1.00 91.25 143 GLU A N 1
ATOM 1019 C CA . GLU A 1 143 ? 21.586 12.441 -34.285 1.00 91.25 143 GLU A CA 1
ATOM 1020 C C . GLU A 1 143 ? 20.308 13.207 -33.933 1.00 91.25 143 GLU A C 1
ATOM 1022 O O . GLU A 1 143 ? 20.220 13.839 -32.881 1.00 91.25 143 GLU A O 1
ATOM 1027 N N . ALA A 1 144 ? 19.296 13.140 -34.801 1.00 89.62 144 ALA A N 1
ATOM 1028 C CA . ALA A 1 144 ? 18.005 13.754 -34.537 1.00 89.62 144 ALA A CA 1
ATOM 1029 C C . ALA A 1 144 ? 17.259 13.031 -33.401 1.00 89.62 144 ALA A C 1
ATOM 1031 O O . ALA A 1 144 ? 16.604 13.686 -32.586 1.00 89.62 144 ALA A O 1
ATOM 1032 N N . CYS A 1 145 ? 17.404 11.705 -33.300 1.00 92.00 145 CYS A N 1
ATOM 1033 C CA . CYS A 1 145 ? 16.900 10.936 -32.166 1.00 92.00 145 CYS A CA 1
ATOM 1034 C C . CYS A 1 145 ? 17.617 11.292 -30.860 1.00 92.00 145 CYS A C 1
ATOM 1036 O O . CYS A 1 145 ? 16.946 11.499 -29.854 1.00 92.00 145 CYS A O 1
ATOM 1038 N N . GLU A 1 146 ? 18.938 11.457 -30.871 1.00 91.69 146 GLU A N 1
ATOM 1039 C CA . GLU A 1 146 ? 19.711 11.894 -29.700 1.00 91.69 146 GLU A CA 1
ATOM 1040 C C . GLU A 1 146 ? 19.300 13.290 -29.213 1.00 91.69 146 GLU A C 1
ATOM 1042 O O . GLU A 1 146 ? 19.068 13.506 -28.024 1.00 91.69 146 GLU A O 1
ATOM 1047 N N . VAL A 1 147 ? 19.124 14.247 -30.127 1.00 90.06 147 VAL A N 1
ATOM 1048 C CA . VAL A 1 147 ? 18.674 15.600 -29.762 1.00 90.06 147 VAL A CA 1
ATOM 1049 C C . VAL A 1 147 ? 17.231 15.592 -29.245 1.00 90.06 147 VAL A C 1
ATOM 1051 O O . VAL A 1 147 ? 16.917 16.282 -28.275 1.00 90.06 147 VAL A O 1
ATOM 1054 N N . GLY A 1 148 ? 16.340 14.834 -29.890 1.00 83.88 148 GLY A N 1
ATOM 1055 C CA . GLY A 1 148 ? 14.911 14.830 -29.575 1.00 83.88 148 GLY A CA 1
ATOM 1056 C C . GLY A 1 148 ? 14.533 13.971 -28.368 1.00 83.88 148 GLY A C 1
ATOM 1057 O O . GLY A 1 148 ? 13.632 14.339 -27.618 1.00 83.88 148 GLY A O 1
ATOM 1058 N N . PHE A 1 149 ? 15.214 12.846 -28.167 1.00 90.19 149 PHE A N 1
ATOM 1059 C CA . PHE A 1 149 ? 14.856 11.798 -27.206 1.00 90.19 149 PHE A CA 1
ATOM 1060 C C . PHE A 1 149 ? 16.004 11.399 -26.275 1.00 90.19 149 PHE A C 1
ATOM 1062 O O . PHE A 1 149 ? 15.783 10.564 -25.404 1.00 90.19 149 PHE A O 1
ATOM 1069 N N . GLY A 1 150 ? 17.194 11.990 -26.413 1.00 85.44 150 GLY A N 1
ATOM 1070 C CA . GLY A 1 150 ? 18.304 11.814 -25.478 1.00 85.44 150 GLY A CA 1
ATOM 1071 C C . GLY A 1 150 ? 18.116 12.604 -24.178 1.00 85.44 150 GLY A C 1
ATOM 1072 O O . GLY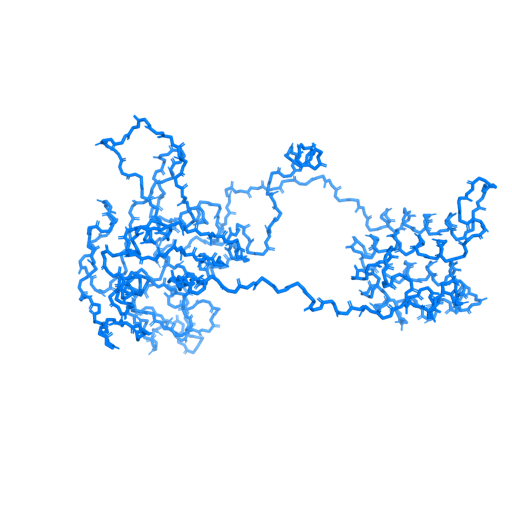 A 1 150 ? 17.056 13.172 -23.911 1.00 85.44 150 GLY A O 1
ATOM 1073 N N . GLN A 1 151 ? 19.161 12.657 -23.346 1.00 85.50 151 GLN A N 1
ATOM 1074 C CA . GLN A 1 151 ? 19.089 13.119 -21.947 1.00 85.50 151 GLN A CA 1
ATOM 1075 C C . GLN A 1 151 ? 18.486 14.522 -21.761 1.00 85.50 151 GLN A C 1
ATOM 1077 O O . GLN A 1 151 ? 17.811 14.773 -20.765 1.00 85.50 151 GLN A O 1
ATOM 1082 N N . PHE A 1 152 ? 18.721 15.428 -22.711 1.00 83.25 152 PHE A N 1
ATOM 1083 C CA . PHE A 1 152 ? 18.216 16.806 -22.673 1.00 83.25 152 PHE A CA 1
ATOM 1084 C C . PHE A 1 152 ? 16.949 17.022 -23.517 1.00 83.25 152 PHE A C 1
ATOM 1086 O O . PHE A 1 152 ? 16.464 18.149 -23.610 1.00 83.25 152 PHE A O 1
ATOM 1093 N N . GLY A 1 153 ? 16.434 15.961 -24.141 1.00 79.69 153 GLY A N 1
ATOM 1094 C CA . GLY A 1 153 ? 15.210 15.955 -24.934 1.00 79.69 153 GLY A CA 1
ATOM 1095 C C . GLY A 1 153 ? 14.023 15.368 -24.166 1.00 79.69 153 GLY A C 1
ATOM 1096 O O . GLY A 1 153 ? 13.842 15.603 -22.974 1.00 79.69 153 GLY A O 1
ATOM 1097 N N . LEU A 1 154 ? 13.202 14.583 -24.863 1.00 82.12 154 LEU A N 1
ATOM 1098 C CA . LEU A 1 154 ? 11.972 13.971 -24.353 1.00 82.12 154 LEU A CA 1
ATOM 1099 C C . LEU A 1 154 ? 12.189 12.633 -23.634 1.00 82.12 154 LEU A C 1
ATOM 1101 O O . LEU A 1 154 ? 11.201 11.976 -23.296 1.00 82.12 154 LEU A O 1
ATOM 1105 N N . ALA A 1 155 ? 13.440 12.218 -23.397 1.00 82.62 155 ALA A N 1
ATOM 1106 C CA . ALA A 1 155 ? 13.775 10.964 -22.715 1.00 82.62 155 ALA A CA 1
ATOM 1107 C C . ALA A 1 155 ? 12.917 10.742 -21.466 1.00 82.62 155 ALA A C 1
ATOM 1109 O O . ALA A 1 155 ? 12.308 9.689 -21.285 1.00 82.62 155 ALA A O 1
ATOM 1110 N N . ASN A 1 156 ? 12.832 11.772 -20.624 1.00 67.38 156 ASN A N 1
ATOM 1111 C CA . ASN A 1 156 ? 12.086 11.757 -19.373 1.00 67.38 156 ASN A CA 1
ATOM 1112 C C . ASN A 1 156 ? 10.579 11.541 -19.586 1.00 67.38 156 ASN A C 1
ATOM 1114 O O . ASN A 1 156 ? 9.970 10.742 -18.880 1.00 67.38 156 ASN A O 1
ATOM 1118 N N . VAL A 1 157 ? 9.975 12.215 -20.566 1.00 78.19 157 VAL A N 1
ATOM 1119 C CA . VAL A 1 157 ? 8.541 12.107 -20.866 1.00 78.19 157 VAL A CA 1
ATOM 1120 C C . VAL A 1 157 ? 8.214 10.736 -21.456 1.00 78.19 157 VAL A C 1
ATOM 1122 O O . VAL A 1 157 ? 7.278 10.082 -21.003 1.00 78.19 157 VAL A O 1
ATOM 1125 N N . VAL A 1 158 ? 8.996 10.267 -22.430 1.00 82.56 158 VAL A N 1
ATOM 1126 C CA . VAL A 1 158 ? 8.779 8.967 -23.089 1.00 82.56 158 VAL A CA 1
ATOM 1127 C C . VAL A 1 158 ? 8.950 7.810 -22.108 1.00 82.56 158 VAL A C 1
ATOM 1129 O O . VAL A 1 158 ? 8.099 6.920 -22.072 1.00 82.56 158 VAL A O 1
ATOM 1132 N N . THR A 1 159 ? 9.985 7.868 -21.265 1.00 80.00 159 THR A N 1
ATOM 1133 C CA . THR A 1 159 ? 10.218 6.899 -20.183 1.00 80.00 159 THR A CA 1
ATOM 1134 C C . THR A 1 159 ? 8.977 6.772 -19.302 1.00 80.00 159 THR A C 1
ATOM 1136 O O . THR A 1 159 ? 8.515 5.664 -19.038 1.00 80.00 159 THR A O 1
ATOM 1139 N N . GLN A 1 160 ? 8.383 7.898 -18.898 1.00 68.50 160 GLN A N 1
ATOM 1140 C CA . GLN A 1 160 ? 7.194 7.919 -18.042 1.00 68.50 160 GLN A CA 1
ATOM 1141 C C . GLN A 1 160 ? 5.943 7.388 -18.752 1.00 68.50 160 GLN A C 1
ATOM 1143 O O . GLN A 1 160 ? 5.220 6.558 -18.199 1.00 68.50 160 GLN A O 1
ATOM 1148 N N . VAL A 1 161 ? 5.688 7.831 -19.984 1.00 82.56 161 VAL A N 1
ATOM 1149 C CA . VAL A 1 161 ? 4.489 7.437 -20.739 1.00 82.56 161 VAL A CA 1
ATOM 1150 C C . VAL A 1 161 ? 4.490 5.936 -21.032 1.00 82.56 161 VAL A C 1
ATOM 1152 O O . VAL A 1 161 ? 3.510 5.253 -20.745 1.00 82.56 161 VAL A O 1
ATOM 1155 N N . ILE A 1 162 ? 5.595 5.394 -21.547 1.00 86.44 162 ILE A N 1
ATOM 1156 C CA . ILE A 1 162 ? 5.683 3.979 -21.942 1.00 86.44 162 ILE A CA 1
ATOM 1157 C C . ILE A 1 162 ? 5.714 3.055 -20.720 1.00 86.44 162 ILE A C 1
ATOM 1159 O O . ILE A 1 162 ? 5.108 1.983 -20.752 1.00 86.44 162 ILE A O 1
ATOM 1163 N N . SER A 1 163 ? 6.341 3.481 -19.617 1.00 82.81 163 SER A N 1
ATOM 1164 C CA . SER A 1 163 ? 6.315 2.730 -18.352 1.00 82.81 163 SER A CA 1
ATOM 1165 C C . SER A 1 163 ? 4.891 2.472 -17.861 1.00 82.81 163 SER A C 1
ATOM 1167 O O . SER A 1 163 ? 4.600 1.379 -17.376 1.00 82.81 163 SER A O 1
ATOM 1169 N N . ASN A 1 164 ? 3.981 3.431 -18.046 1.00 82.31 164 ASN A N 1
ATOM 1170 C CA . ASN A 1 164 ? 2.615 3.359 -17.521 1.00 82.31 164 ASN A CA 1
ATOM 1171 C C . ASN A 1 164 ? 1.577 2.850 -18.533 1.00 82.31 164 ASN A C 1
ATOM 1173 O O . ASN A 1 164 ? 0.573 2.277 -18.127 1.00 82.31 164 ASN A O 1
ATOM 1177 N N . ALA A 1 165 ? 1.826 2.993 -19.833 1.00 83.94 165 ALA A N 1
ATOM 1178 C CA . ALA A 1 165 ? 0.890 2.593 -20.884 1.00 83.94 165 ALA A CA 1
ATOM 1179 C C . ALA A 1 165 ? 0.621 1.074 -20.927 1.00 83.94 165 ALA A C 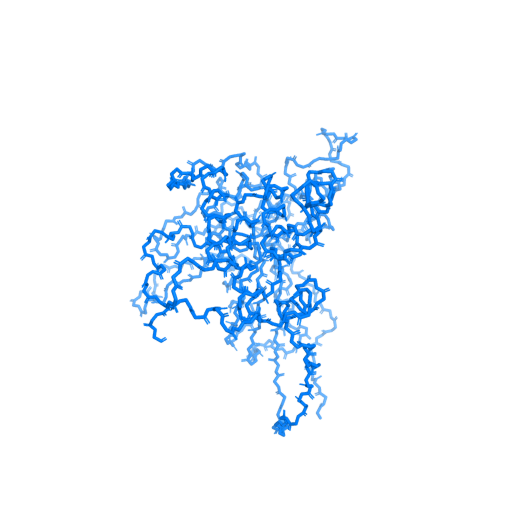1
ATOM 1181 O O . ALA A 1 165 ? 1.545 0.269 -20.768 1.00 83.94 165 ALA A O 1
ATOM 1182 N N . ASP A 1 166 ? -0.608 0.656 -21.245 1.00 87.06 166 ASP A N 1
ATOM 1183 C CA . ASP A 1 166 ? -0.872 -0.693 -21.764 1.00 87.06 166 ASP A CA 1
ATOM 1184 C C . ASP A 1 166 ? -0.387 -0.785 -23.219 1.00 87.06 166 ASP A C 1
ATOM 1186 O O . ASP A 1 166 ? -1.134 -0.633 -24.190 1.00 87.06 166 ASP A O 1
ATOM 1190 N N . VAL A 1 167 ? 0.923 -0.978 -23.360 1.00 91.25 167 VAL A N 1
ATOM 1191 C CA . VAL A 1 167 ? 1.630 -0.935 -24.644 1.00 91.25 167 VAL A CA 1
ATOM 1192 C C . VAL A 1 167 ? 1.299 -2.103 -25.580 1.00 91.25 167 VAL A C 1
ATOM 1194 O O . VAL A 1 167 ? 1.533 -1.996 -26.781 1.00 91.25 167 VAL A O 1
ATOM 1197 N N . ALA A 1 168 ? 0.741 -3.201 -25.061 1.00 87.38 168 ALA A N 1
ATOM 1198 C CA . ALA A 1 168 ? 0.217 -4.295 -25.884 1.00 87.38 168 ALA A CA 1
ATOM 1199 C C . ALA A 1 168 ? -1.269 -4.098 -26.229 1.00 87.38 168 ALA A C 1
ATOM 1201 O O . ALA A 1 168 ? -1.756 -4.668 -27.204 1.00 87.38 168 ALA A O 1
ATOM 1202 N N . GLY A 1 169 ? -1.980 -3.294 -25.439 1.00 83.31 169 GLY A N 1
ATOM 1203 C CA . GLY A 1 169 ? -3.388 -2.979 -25.615 1.00 83.31 169 GLY A CA 1
ATOM 1204 C C . GLY A 1 169 ? -3.635 -1.589 -26.199 1.00 83.31 169 GLY A C 1
ATOM 1205 O O . GLY A 1 169 ? -2.982 -1.138 -27.145 1.00 83.31 169 GLY A O 1
ATOM 1206 N N . TYR A 1 170 ? -4.649 -0.924 -25.648 1.00 87.19 170 TYR A N 1
ATOM 1207 C CA . TYR A 1 170 ? -5.222 0.308 -26.190 1.00 87.19 170 TYR A CA 1
ATOM 1208 C C . TYR A 1 170 ? -4.209 1.457 -26.299 1.00 87.19 170 TYR A C 1
ATOM 1210 O O . TYR A 1 170 ? -4.173 2.161 -27.312 1.00 87.19 170 TYR A O 1
ATOM 1218 N N . ASP A 1 171 ? -3.362 1.633 -25.284 1.00 88.75 171 ASP A N 1
ATOM 1219 C CA . ASP A 1 171 ? -2.396 2.732 -25.250 1.00 88.75 171 ASP A CA 1
ATOM 1220 C C . ASP A 1 171 ? -1.279 2.510 -26.264 1.00 88.75 171 ASP A C 1
ATOM 1222 O O . ASP A 1 171 ? -0.886 3.439 -26.963 1.00 88.75 171 ASP A O 1
ATOM 1226 N N . GLY A 1 172 ? -0.817 1.266 -26.413 1.00 91.56 172 GLY A N 1
ATOM 1227 C CA . GLY A 1 172 ? 0.117 0.886 -27.467 1.00 91.56 172 GLY A CA 1
ATOM 1228 C C . GLY A 1 172 ? -0.428 1.191 -28.855 1.00 91.56 172 GLY A C 1
ATOM 1229 O O . GLY A 1 172 ? 0.268 1.789 -29.673 1.00 91.56 172 GLY A O 1
ATOM 1230 N N . GLN A 1 173 ? -1.699 0.863 -29.101 1.00 91.75 173 GLN A N 1
ATOM 1231 C CA . GLN A 1 173 ? -2.369 1.201 -30.355 1.00 91.75 173 GLN A CA 1
ATOM 1232 C C . GLN A 1 173 ? -2.434 2.725 -30.567 1.00 91.75 173 GLN A C 1
ATOM 1234 O O . GLN A 1 173 ? -2.161 3.208 -31.668 1.00 91.75 173 GLN A O 1
ATOM 1239 N N . ALA A 1 174 ? -2.755 3.495 -29.523 1.00 89.81 174 ALA A N 1
ATOM 1240 C CA . ALA A 1 174 ? -2.812 4.955 -29.577 1.00 89.81 174 ALA A CA 1
ATOM 1241 C C . ALA A 1 174 ? -1.434 5.592 -29.838 1.00 89.81 174 ALA A C 1
ATOM 1243 O O . ALA A 1 174 ? -1.319 6.483 -30.682 1.00 89.81 174 ALA A O 1
ATOM 1244 N N . ILE A 1 175 ? -0.388 5.112 -29.158 1.00 90.94 175 ILE A N 1
ATOM 1245 C CA . ILE A 1 175 ? 1.003 5.561 -29.315 1.00 90.94 175 ILE A CA 1
ATOM 1246 C C . ILE A 1 175 ? 1.503 5.234 -30.722 1.00 90.94 175 ILE A C 1
ATOM 1248 O O . ILE A 1 175 ? 2.046 6.101 -31.401 1.00 90.94 175 ILE A O 1
ATOM 1252 N N . CYS A 1 176 ? 1.273 4.015 -31.203 1.00 92.50 176 CYS A N 1
ATOM 1253 C CA . CYS A 1 176 ? 1.691 3.590 -32.536 1.00 92.50 176 CYS A CA 1
ATOM 1254 C C . CYS A 1 176 ? 0.923 4.285 -33.667 1.00 92.50 176 CYS A C 1
ATOM 1256 O O . CYS A 1 176 ? 1.480 4.507 -34.740 1.00 92.50 176 CYS A O 1
ATOM 1258 N N . PHE A 1 177 ? -0.329 4.685 -33.434 1.00 91.81 177 PHE A N 1
ATOM 1259 C CA . PHE A 1 177 ? -1.063 5.556 -34.353 1.00 91.81 177 PHE A CA 1
ATOM 1260 C C . PHE A 1 177 ? -0.479 6.980 -34.376 1.00 91.81 177 PHE A C 1
ATOM 1262 O O . PHE A 1 177 ? -0.233 7.520 -35.453 1.00 91.81 177 PHE A O 1
ATOM 1269 N N . ALA A 1 178 ? -0.248 7.588 -33.207 1.00 86.56 178 ALA A N 1
ATOM 1270 C CA . ALA A 1 178 ? 0.147 8.994 -33.092 1.00 86.56 178 ALA A CA 1
ATOM 1271 C C . ALA A 1 178 ? 1.635 9.254 -33.383 1.00 86.56 178 ALA A C 1
ATOM 1273 O O . ALA A 1 178 ? 1.974 10.290 -33.951 1.00 86.56 178 ALA A O 1
ATOM 1274 N N . PHE A 1 179 ? 2.508 8.323 -32.998 1.00 83.88 179 PHE A N 1
ATOM 1275 C CA . PHE A 1 179 ? 3.961 8.483 -33.047 1.00 83.88 179 PHE A CA 1
ATOM 1276 C C . PHE A 1 179 ? 4.644 7.426 -33.915 1.00 83.88 179 PHE A C 1
ATOM 1278 O O . PHE A 1 179 ? 5.637 7.738 -34.546 1.00 83.88 179 PHE A O 1
ATOM 1285 N N . GLY A 1 180 ? 4.086 6.223 -34.072 1.00 82.00 180 GLY A N 1
ATOM 1286 C CA . GLY A 1 180 ? 4.622 5.183 -34.966 1.00 82.00 180 GLY A CA 1
ATOM 1287 C C . GLY A 1 180 ? 4.365 5.420 -36.463 1.00 82.00 180 GLY A C 1
ATOM 1288 O O . GLY A 1 180 ? 4.137 4.463 -37.192 1.00 82.00 180 GLY A O 1
ATOM 1289 N N . ASN A 1 181 ? 4.317 6.676 -36.926 1.00 83.44 181 ASN A N 1
ATOM 1290 C CA . ASN A 1 181 ? 4.008 7.060 -38.313 1.00 83.44 181 ASN A CA 1
ATOM 1291 C C . ASN A 1 181 ? 2.697 6.446 -38.862 1.00 83.44 181 ASN A C 1
ATOM 1293 O O . ASN A 1 181 ? 2.616 6.032 -40.019 1.00 83.44 181 ASN A O 1
ATOM 1297 N N . GLY A 1 182 ? 1.666 6.345 -38.015 1.00 85.12 182 GLY A N 1
ATOM 1298 C CA . GLY A 1 182 ? 0.390 5.727 -38.383 1.00 85.12 182 GLY A CA 1
ATOM 1299 C C . GLY A 1 182 ? 0.444 4.203 -38.526 1.00 85.12 182 GLY A C 1
ATOM 1300 O O . GLY A 1 182 ? -0.426 3.637 -39.185 1.00 85.12 182 GLY A O 1
ATOM 1301 N N . ALA A 1 183 ? 1.438 3.539 -37.921 1.00 88.94 183 ALA A N 1
ATOM 1302 C CA . ALA A 1 183 ? 1.597 2.085 -37.956 1.00 88.94 183 ALA A CA 1
ATOM 1303 C C . ALA A 1 183 ? 0.336 1.339 -37.503 1.00 88.94 183 ALA A C 1
ATOM 1305 O O . ALA A 1 183 ? 0.015 0.295 -38.063 1.00 88.94 183 ALA A O 1
ATOM 1306 N N . CYS A 1 184 ? -0.392 1.889 -36.527 1.00 91.88 184 CYS A N 1
ATOM 1307 C CA . CYS A 1 184 ? -1.674 1.358 -36.072 1.00 91.88 184 CYS A CA 1
ATOM 1308 C C . CYS A 1 184 ? -2.865 2.196 -36.554 1.00 91.88 184 CYS A C 1
ATOM 1310 O O . CYS A 1 184 ? -2.746 3.414 -36.680 1.00 91.88 184 CYS A O 1
ATOM 1312 N N . PRO A 1 185 ? -4.050 1.588 -36.755 1.00 92.56 185 PRO A N 1
ATOM 1313 C CA . PRO A 1 185 ? -5.277 2.342 -36.977 1.00 92.56 185 PRO A CA 1
ATOM 1314 C C . PRO A 1 185 ? -5.673 3.118 -35.716 1.00 92.56 185 PRO A C 1
ATOM 1316 O O . PRO A 1 185 ? -5.423 2.671 -34.593 1.00 92.56 185 PRO A O 1
ATOM 1319 N N . ARG A 1 186 ? -6.365 4.249 -35.905 1.00 89.69 186 ARG A N 1
ATOM 1320 C CA . ARG A 1 186 ? -6.910 5.058 -34.806 1.00 89.69 186 ARG A CA 1
ATOM 1321 C C . ARG A 1 186 ? -7.750 4.178 -33.858 1.00 89.69 186 ARG A C 1
ATOM 1323 O O . ARG A 1 186 ? -8.671 3.516 -34.342 1.00 89.69 186 ARG A O 1
ATOM 1330 N N . PRO A 1 187 ? -7.483 4.185 -32.540 1.00 85.69 187 PRO A N 1
ATOM 1331 C CA . PRO A 1 187 ? -8.177 3.308 -31.602 1.00 85.69 187 PRO A CA 1
ATOM 1332 C C . PRO A 1 187 ? -9.663 3.692 -31.421 1.00 85.69 187 PRO A C 1
ATOM 1334 O O . PRO A 1 187 ? -10.008 4.878 -31.507 1.00 85.69 187 PRO A O 1
ATOM 1337 N N . PRO A 1 188 ? -10.562 2.713 -31.189 1.00 80.62 188 PRO A N 1
ATOM 1338 C CA . PRO A 1 188 ? -11.994 2.952 -31.007 1.00 80.62 188 PRO A CA 1
ATOM 1339 C C . PRO A 1 188 ? -12.316 3.475 -29.601 1.00 80.62 188 PRO A C 1
ATOM 1341 O O . PRO A 1 188 ? -11.776 3.001 -28.615 1.00 80.62 188 PRO A O 1
ATOM 1344 N N . THR A 1 189 ? -13.268 4.394 -29.464 1.00 75.31 189 THR A N 1
ATOM 1345 C CA . THR A 1 189 ? -13.755 4.829 -28.140 1.00 75.31 189 THR A CA 1
ATOM 1346 C C . THR A 1 189 ? -14.414 3.682 -27.358 1.00 75.31 189 THR A C 1
ATOM 1348 O O . THR A 1 189 ? -15.214 2.946 -27.939 1.00 75.31 189 THR A O 1
ATOM 1351 N N . THR A 1 190 ? -14.175 3.568 -26.045 1.00 66.75 190 THR A N 1
ATOM 1352 C CA . THR A 1 190 ? -14.804 2.539 -25.191 1.00 66.75 190 THR A CA 1
ATOM 1353 C C . THR A 1 190 ? -16.327 2.734 -25.087 1.00 66.75 190 THR A C 1
ATOM 1355 O O . THR A 1 190 ? -16.773 3.787 -24.622 1.00 66.75 190 THR A O 1
ATOM 1358 N N . PRO A 1 191 ? -17.155 1.742 -25.472 1.00 68.50 191 PRO A N 1
ATOM 1359 C CA . PRO A 1 191 ? -18.603 1.812 -25.299 1.00 68.50 191 PRO A CA 1
ATOM 1360 C C . PRO A 1 191 ? -19.001 1.516 -23.844 1.00 68.50 191 PRO A C 1
ATOM 1362 O O . PRO A 1 191 ? -18.655 0.475 -23.290 1.00 68.50 191 PRO A O 1
ATOM 1365 N N . LEU A 1 192 ? -19.774 2.410 -23.221 1.00 62.81 192 LEU A N 1
ATOM 1366 C CA . LEU A 1 192 ? -20.290 2.220 -21.861 1.00 62.81 192 LEU A CA 1
ATOM 1367 C C . LEU A 1 192 ? -21.604 1.413 -21.888 1.00 62.81 192 LEU A C 1
ATOM 1369 O O . LEU A 1 192 ? -22.638 1.921 -22.323 1.00 62.81 192 LEU A O 1
ATOM 1373 N N . ASN A 1 193 ? -21.573 0.158 -21.420 1.00 59.09 193 ASN A N 1
ATOM 1374 C CA . ASN A 1 193 ? -22.752 -0.715 -21.355 1.00 59.09 193 ASN A CA 1
ATOM 1375 C C . ASN A 1 193 ? -23.481 -0.595 -20.001 1.00 59.09 193 ASN A C 1
ATOM 1377 O O . ASN A 1 193 ? -23.008 -1.093 -18.983 1.00 59.09 193 ASN A O 1
ATOM 1381 N N . LEU A 1 194 ? -24.661 0.031 -20.000 1.00 68.50 194 LEU A N 1
ATOM 1382 C CA . LEU A 1 194 ? -25.490 0.253 -18.806 1.00 68.50 194 LEU A CA 1
ATOM 1383 C C . LEU A 1 194 ? -26.713 -0.688 -18.714 1.00 68.50 194 LEU A C 1
ATOM 1385 O O . LEU A 1 194 ? -27.656 -0.395 -17.977 1.00 68.50 194 LEU A O 1
ATOM 1389 N N . THR A 1 195 ? -26.752 -1.799 -19.465 1.00 65.56 195 THR A N 1
ATOM 1390 C CA . THR A 1 195 ? -27.991 -2.588 -19.643 1.00 65.56 195 THR A CA 1
ATOM 1391 C C . THR A 1 195 ? -28.233 -3.692 -18.607 1.00 65.56 195 THR A C 1
ATOM 1393 O O . THR A 1 195 ? -29.353 -4.196 -18.519 1.00 65.56 195 THR A O 1
ATOM 1396 N N . ALA A 1 196 ? -27.248 -4.071 -17.787 1.00 64.50 196 ALA A N 1
ATOM 1397 C CA . ALA A 1 196 ? -27.418 -5.106 -16.764 1.00 64.50 196 ALA A CA 1
ATOM 1398 C C . ALA A 1 196 ? -27.937 -4.507 -15.448 1.00 64.50 196 ALA A C 1
ATOM 1400 O O . ALA A 1 196 ? -27.177 -4.158 -14.547 1.00 64.50 196 ALA A O 1
ATOM 1401 N N . ARG A 1 197 ? -29.260 -4.404 -15.322 1.00 65.56 197 ARG A N 1
ATOM 1402 C CA . ARG A 1 197 ? -29.923 -4.062 -14.059 1.00 65.56 197 ARG A CA 1
ATOM 1403 C C . ARG A 1 197 ? -30.653 -5.284 -13.524 1.00 65.56 197 ARG A C 1
ATOM 1405 O O . ARG A 1 197 ? -31.614 -5.749 -14.129 1.00 65.56 197 ARG A O 1
ATOM 1412 N N . ARG A 1 198 ? -30.221 -5.798 -12.371 1.00 66.00 198 ARG A N 1
ATOM 1413 C CA . ARG A 1 198 ? -31.045 -6.726 -11.589 1.00 66.00 198 ARG A CA 1
ATOM 1414 C C . ARG A 1 198 ? -32.170 -5.937 -10.927 1.00 66.00 198 ARG A C 1
ATOM 1416 O O . ARG A 1 198 ? -31.935 -4.840 -10.423 1.00 66.00 198 ARG A O 1
ATOM 1423 N N . ALA A 1 199 ? -33.381 -6.489 -10.933 1.00 77.50 199 ALA A N 1
ATOM 1424 C CA . ALA A 1 199 ? -34.460 -5.919 -10.141 1.00 77.50 199 ALA A CA 1
ATOM 1425 C C . ALA A 1 199 ? -34.061 -5.983 -8.652 1.00 77.50 199 ALA A C 1
ATOM 1427 O O . ALA A 1 199 ? -33.573 -7.028 -8.209 1.00 77.50 199 ALA A O 1
ATOM 1428 N N . PRO A 1 200 ? -34.217 -4.892 -7.883 1.00 75.56 200 PRO A N 1
ATOM 1429 C CA . PRO A 1 200 ? -33.989 -4.937 -6.446 1.00 75.56 200 PRO A CA 1
ATOM 1430 C C . PRO A 1 200 ? -34.947 -5.954 -5.814 1.00 75.56 200 PRO A C 1
ATOM 1432 O O . PRO A 1 200 ? -36.119 -6.006 -6.183 1.00 75.56 200 PRO A O 1
ATOM 1435 N N . SER A 1 201 ? -34.469 -6.738 -4.844 1.00 81.62 201 SER A N 1
ATOM 1436 C CA . SER A 1 201 ? -35.297 -7.729 -4.135 1.00 81.62 201 SER A CA 1
ATOM 1437 C C . SER A 1 201 ? -36.417 -7.094 -3.301 1.00 81.62 201 SER A C 1
ATOM 1439 O O . SER A 1 201 ? -37.318 -7.790 -2.850 1.00 81.62 201 SER A O 1
ATOM 1441 N N . GLY A 1 202 ? -36.359 -5.778 -3.067 1.00 83.06 202 GLY A N 1
ATOM 1442 C CA . GLY A 1 202 ? -37.256 -5.061 -2.157 1.00 83.06 202 GLY A CA 1
ATOM 1443 C C . GLY A 1 202 ? -36.877 -5.214 -0.680 1.00 83.06 202 GLY A C 1
ATOM 1444 O O . GLY A 1 202 ? -37.366 -4.452 0.154 1.00 83.06 202 GLY A O 1
ATOM 1445 N N . GLU A 1 203 ? -35.962 -6.131 -0.360 1.00 86.44 203 GLU A N 1
ATOM 1446 C CA . GLU A 1 203 ? -35.411 -6.326 0.978 1.00 86.44 203 GLU A CA 1
ATOM 1447 C C . GLU A 1 203 ? -34.240 -5.373 1.235 1.00 86.44 203 GLU A C 1
ATOM 1449 O O . GLU A 1 203 ? -33.439 -5.075 0.347 1.00 86.44 203 GLU A O 1
ATOM 1454 N N . ARG A 1 204 ? -34.141 -4.874 2.468 1.00 85.25 204 ARG A N 1
ATOM 1455 C CA . ARG A 1 204 ? -33.065 -3.975 2.896 1.00 85.25 204 ARG A CA 1
ATOM 1456 C C . ARG A 1 204 ? -32.104 -4.726 3.801 1.00 85.25 204 ARG A C 1
ATOM 1458 O O . ARG A 1 204 ? -32.545 -5.391 4.733 1.00 85.25 204 ARG A O 1
ATOM 1465 N N . LEU A 1 205 ? -30.811 -4.543 3.562 1.00 88.44 205 LEU A N 1
ATOM 1466 C CA . LEU A 1 205 ? -29.743 -5.072 4.404 1.00 88.44 205 LEU A CA 1
ATOM 1467 C C . LEU A 1 205 ? -29.130 -3.943 5.232 1.00 88.44 205 LEU A C 1
ATOM 1469 O O . LEU A 1 205 ? -28.982 -2.819 4.747 1.00 88.44 205 LEU A O 1
ATOM 1473 N N . LYS A 1 206 ? -28.760 -4.249 6.475 1.00 88.88 206 LYS A N 1
ATOM 1474 C CA . LYS A 1 206 ? -27.902 -3.393 7.294 1.00 88.88 206 LYS A CA 1
ATOM 1475 C C . LYS A 1 206 ? -26.458 -3.819 7.058 1.00 88.88 206 LYS A C 1
ATOM 1477 O O . LYS A 1 206 ? -26.084 -4.930 7.430 1.00 88.88 206 LYS A O 1
ATOM 1482 N N . VAL A 1 207 ? -25.677 -2.942 6.443 1.00 91.56 207 VAL A N 1
ATOM 1483 C CA . VAL A 1 207 ? -24.261 -3.172 6.147 1.00 91.56 207 VAL A CA 1
ATOM 1484 C C . VAL A 1 207 ? -23.447 -2.155 6.922 1.00 91.56 207 VAL A C 1
ATOM 1486 O O . VAL A 1 207 ? -23.696 -0.956 6.796 1.00 91.56 207 VAL A O 1
ATOM 1489 N N . LEU A 1 208 ? -22.506 -2.632 7.731 1.00 92.75 208 LEU A N 1
ATOM 1490 C CA . LEU A 1 208 ? -21.523 -1.772 8.378 1.00 92.75 208 LEU A CA 1
ATOM 1491 C C . LEU A 1 208 ? -20.299 -1.654 7.470 1.00 92.75 208 LEU A C 1
ATOM 1493 O O . LEU A 1 208 ? -19.839 -2.657 6.935 1.00 92.75 208 LEU A O 1
ATOM 1497 N N . HIS A 1 209 ? -19.775 -0.446 7.298 1.00 93.88 209 HIS A N 1
ATOM 1498 C CA . HIS A 1 209 ? -18.540 -0.203 6.563 1.00 93.88 209 HIS A CA 1
ATOM 1499 C C . HIS A 1 209 ? -17.553 0.486 7.502 1.00 93.88 209 HIS A C 1
ATOM 1501 O O . HIS A 1 209 ? -17.870 1.538 8.054 1.00 93.88 209 HIS A O 1
ATOM 1507 N N . LEU A 1 210 ? -16.406 -0.149 7.709 1.00 92.31 210 LEU A N 1
ATOM 1508 C CA . LEU A 1 210 ? -15.284 0.335 8.503 1.00 92.31 210 LEU A CA 1
ATOM 1509 C C . LEU A 1 210 ? -14.054 0.446 7.596 1.00 92.31 210 LEU A C 1
ATOM 1511 O O . LEU A 1 210 ? -13.931 -0.308 6.635 1.00 92.31 210 LEU A O 1
ATOM 1515 N N . SER A 1 211 ? -13.150 1.359 7.911 1.00 92.81 211 SER A N 1
ATOM 1516 C CA . SER A 1 211 ? -11.894 1.574 7.187 1.00 92.81 211 SER A CA 1
ATOM 1517 C C . SER A 1 211 ? -10.937 2.343 8.094 1.00 92.81 211 SER A C 1
ATOM 1519 O O . SER A 1 211 ? -11.420 2.964 9.047 1.00 92.81 211 SER A O 1
ATOM 1521 N N . ASP A 1 212 ? -9.638 2.303 7.795 1.00 93.38 212 ASP A N 1
ATOM 1522 C CA . ASP A 1 212 ? -8.619 3.203 8.355 1.00 93.38 212 ASP A CA 1
ATOM 1523 C C . ASP A 1 212 ? -8.644 3.209 9.891 1.00 93.38 212 ASP A C 1
ATOM 1525 O O . ASP A 1 212 ? -8.787 4.245 10.546 1.00 93.38 212 ASP A O 1
ATOM 1529 N N . PHE A 1 213 ? -8.600 2.015 10.492 1.00 91.69 213 PHE A N 1
ATOM 1530 C CA . PHE A 1 213 ? -8.691 1.886 11.944 1.00 91.69 213 PHE A CA 1
ATOM 1531 C C . PHE A 1 213 ? -7.450 2.447 12.645 1.00 91.69 213 PHE A C 1
ATOM 1533 O O . PHE A 1 213 ? -7.594 2.993 13.743 1.00 91.69 213 PHE A O 1
ATOM 1540 N N . HIS A 1 214 ? -6.272 2.301 12.019 1.00 94.31 214 HIS A N 1
ATOM 1541 C CA . HIS A 1 214 ? -4.966 2.783 12.483 1.00 94.31 214 HIS A CA 1
ATOM 1542 C C . HIS A 1 214 ? -4.831 2.717 14.004 1.00 94.31 214 HIS A C 1
ATOM 1544 O O . HIS A 1 214 ? -4.735 3.737 14.690 1.00 94.31 214 HIS A O 1
ATOM 1550 N N . ILE A 1 215 ? -4.918 1.503 14.556 1.00 94.12 215 ILE A N 1
ATOM 1551 C CA . ILE A 1 215 ? -4.712 1.323 15.988 1.00 94.12 215 ILE A CA 1
ATOM 1552 C C . ILE A 1 215 ? -3.268 1.696 16.298 1.00 94.12 215 ILE A C 1
ATOM 1554 O O . ILE A 1 215 ? -2.341 1.194 15.668 1.00 94.12 215 ILE A O 1
ATOM 1558 N N . ASP A 1 216 ? -3.095 2.543 17.306 1.00 95.69 216 ASP A N 1
ATOM 1559 C CA . ASP A 1 216 ? -1.800 2.930 17.836 1.00 95.69 216 ASP A CA 1
ATOM 1560 C C . ASP A 1 216 ? -1.598 2.329 19.239 1.00 95.69 216 ASP A C 1
ATOM 1562 O O . ASP A 1 216 ? -1.955 2.944 20.255 1.00 95.69 216 ASP A O 1
ATOM 1566 N N . PRO A 1 217 ? -1.003 1.123 19.334 1.00 94.56 217 PRO A N 1
ATOM 1567 C CA . PRO A 1 217 ? -0.636 0.521 20.609 1.00 94.56 217 PRO A CA 1
ATOM 1568 C C . PRO A 1 217 ? 0.349 1.345 21.445 1.00 94.56 217 PRO A C 1
ATOM 1570 O O . PRO A 1 217 ? 0.410 1.143 22.657 1.00 94.56 217 PRO A O 1
ATOM 1573 N N . ARG A 1 218 ? 1.112 2.247 20.818 1.00 95.75 218 ARG A N 1
ATOM 1574 C CA . ARG A 1 218 ? 2.179 3.054 21.425 1.00 95.75 218 ARG A CA 1
ATOM 1575 C C . ARG A 1 218 ? 1.719 4.492 21.726 1.00 95.75 218 ARG A C 1
ATOM 1577 O O . ARG A 1 218 ? 2.518 5.288 22.218 1.00 95.75 218 ARG A O 1
ATOM 1584 N N . PHE A 1 219 ? 0.444 4.826 21.501 1.00 96.81 219 PHE A N 1
ATOM 1585 C CA . PHE A 1 219 ? -0.128 6.128 21.846 1.00 96.81 219 PHE A CA 1
ATOM 1586 C C . PHE A 1 219 ? 0.063 6.425 23.337 1.00 96.81 219 PHE A C 1
ATOM 1588 O O . PHE A 1 219 ? -0.347 5.648 24.210 1.00 96.81 219 PHE A O 1
ATOM 1595 N N . LYS A 1 220 ? 0.591 7.609 23.649 1.00 96.88 220 LYS A N 1
ATOM 1596 C CA . LYS A 1 220 ? 0.830 8.064 25.016 1.00 96.88 220 LYS A CA 1
ATOM 1597 C C . LYS A 1 220 ? -0.063 9.246 25.380 1.00 96.88 220 LYS A C 1
ATOM 1599 O O . LYS A 1 220 ? 0.126 10.376 24.934 1.00 96.88 220 LYS A O 1
ATOM 1604 N N . THR A 1 221 ? -1.028 8.998 26.264 1.00 96.88 221 THR A N 1
ATOM 1605 C CA . THR A 1 221 ? -1.845 10.064 26.862 1.00 96.88 221 THR A CA 1
ATOM 1606 C C . THR A 1 221 ? -0.943 11.094 27.542 1.00 96.88 221 THR A C 1
ATOM 1608 O O . THR A 1 221 ? -0.083 10.741 28.346 1.00 96.88 221 THR A O 1
ATOM 1611 N N . GLY A 1 222 ? -1.162 12.372 27.239 1.00 96.75 222 GLY A N 1
ATOM 1612 C CA . GLY A 1 222 ? -0.365 13.477 27.763 1.00 96.75 222 GLY A CA 1
ATOM 1613 C C . GLY A 1 222 ? 0.913 13.805 26.986 1.00 96.75 222 GLY A C 1
ATOM 1614 O O . GLY A 1 222 ? 1.495 14.842 27.281 1.00 96.75 222 GLY A O 1
ATOM 1615 N N . ALA A 1 223 ? 1.324 13.005 25.993 1.00 96.38 223 ALA A N 1
ATOM 1616 C CA . ALA A 1 223 ? 2.416 13.367 25.082 1.00 96.38 223 ALA A CA 1
ATOM 1617 C C . ALA A 1 223 ? 2.038 14.554 24.176 1.00 96.38 223 ALA A C 1
ATOM 1619 O O . ALA A 1 223 ? 0.895 15.003 24.184 1.00 96.38 223 ALA A O 1
ATOM 1620 N N . GLU A 1 224 ? 2.976 15.097 23.399 1.00 97.62 224 GLU A N 1
ATOM 1621 C CA . GLU A 1 224 ? 2.676 16.236 22.526 1.00 97.62 224 GLU A CA 1
ATOM 1622 C C . GLU A 1 224 ? 1.721 15.844 21.392 1.00 97.62 224 GLU A C 1
ATOM 1624 O O . GLU A 1 224 ? 2.022 14.994 20.558 1.00 97.62 224 GLU A O 1
ATOM 1629 N N . ALA A 1 225 ? 0.561 16.492 21.354 1.00 97.25 225 ALA A N 1
ATOM 1630 C CA . ALA A 1 225 ? -0.490 16.273 20.372 1.00 97.25 225 ALA A CA 1
ATOM 1631 C C . ALA A 1 225 ? -0.339 17.160 19.130 1.00 97.25 225 ALA A C 1
ATOM 1633 O O . ALA A 1 225 ? -0.976 16.887 18.115 1.00 97.25 225 ALA A O 1
ATOM 1634 N N . ASN A 1 226 ? 0.456 18.230 19.226 1.00 96.50 226 ASN A N 1
ATOM 1635 C CA . ASN A 1 226 ? 0.791 19.137 18.135 1.00 96.50 226 ASN A CA 1
ATOM 1636 C C . ASN A 1 226 ? 2.311 19.185 17.932 1.00 96.50 226 ASN A C 1
ATOM 1638 O O . ASN A 1 226 ? 2.972 20.214 18.098 1.00 96.50 226 ASN A O 1
ATOM 1642 N N . CYS A 1 227 ? 2.865 18.016 17.635 1.00 94.75 227 CYS A N 1
ATOM 1643 C CA . CYS A 1 227 ? 4.281 17.828 17.388 1.00 94.75 227 CYS A CA 1
ATOM 1644 C C . CYS A 1 227 ? 4.690 18.394 16.018 1.00 94.75 227 CYS A C 1
ATOM 1646 O O . CYS A 1 227 ? 3.863 18.813 15.210 1.00 94.75 227 CYS A O 1
ATOM 1648 N N . SER A 1 228 ? 5.994 18.437 15.760 1.00 93.31 228 SER A N 1
ATOM 1649 C CA . SER A 1 228 ? 6.545 18.823 14.453 1.00 93.31 228 SER A CA 1
ATOM 1650 C C . SER A 1 228 ? 7.023 17.622 13.625 1.00 93.31 228 SER A C 1
ATOM 1652 O O . SER A 1 228 ? 7.562 17.819 12.537 1.00 93.31 228 SER A O 1
ATOM 1654 N N . SER A 1 229 ? 6.848 16.398 14.138 1.00 85.06 229 SER A N 1
ATOM 1655 C CA . SER A 1 229 ? 7.040 15.130 13.422 1.00 85.06 229 SER A CA 1
ATOM 1656 C C . SER A 1 229 ? 5.739 14.670 12.742 1.00 85.06 229 SER A C 1
ATOM 1658 O O . SER A 1 229 ? 4.719 15.347 12.832 1.00 85.06 229 SER A O 1
ATOM 1660 N N . GLY A 1 230 ? 5.784 13.546 12.014 1.00 85.50 230 GLY A N 1
ATOM 1661 C CA . GLY A 1 230 ? 4.626 13.013 11.283 1.00 85.50 230 GLY A CA 1
ATOM 1662 C C . GLY A 1 230 ? 3.515 12.492 12.198 1.00 85.50 230 GLY A C 1
ATOM 1663 O O . GLY A 1 230 ? 2.408 13.020 12.177 1.00 85.50 230 GLY A O 1
ATOM 1664 N N . LEU A 1 231 ? 3.820 11.477 13.010 1.00 93.50 231 LEU A N 1
ATOM 1665 C CA . LEU A 1 231 ? 2.897 10.909 13.993 1.00 93.50 231 LEU A CA 1
ATOM 1666 C C . LEU A 1 231 ? 3.140 11.556 15.366 1.00 93.50 231 LEU A C 1
ATOM 1668 O O . LEU A 1 231 ? 4.244 11.465 15.907 1.00 93.50 231 LEU A O 1
ATOM 1672 N N . CYS A 1 232 ? 2.128 12.237 15.912 1.00 96.38 232 CYS A N 1
ATOM 1673 C CA . CYS A 1 232 ? 2.170 12.840 17.247 1.00 96.38 232 CYS A CA 1
ATOM 1674 C C . CYS A 1 232 ? 1.602 11.896 18.321 1.00 96.38 232 CYS A C 1
ATOM 1676 O O . CYS A 1 232 ? 1.298 10.736 18.062 1.00 96.38 232 CYS A O 1
ATOM 1678 N N . CYS A 1 233 ? 1.447 12.396 19.553 1.00 97.31 233 CYS A N 1
ATOM 1679 C CA . CYS A 1 233 ? 0.974 11.633 20.713 1.00 97.31 233 CYS A CA 1
ATOM 1680 C C . CYS A 1 233 ? 1.866 10.436 21.085 1.00 97.31 233 CYS A C 1
ATOM 1682 O O . CYS A 1 233 ? 1.407 9.488 21.724 1.00 97.31 233 CYS A O 1
ATOM 1684 N N . ARG A 1 234 ? 3.147 10.495 20.722 1.00 94.81 234 ARG A N 1
ATOM 1685 C CA . ARG A 1 234 ? 4.185 9.531 21.093 1.00 94.81 234 ARG A CA 1
ATOM 1686 C C . ARG A 1 234 ? 5.208 10.190 22.009 1.00 94.81 234 ARG A C 1
ATOM 1688 O O . ARG A 1 234 ? 5.349 11.411 22.002 1.00 94.81 234 ARG A O 1
ATOM 1695 N N . GLU A 1 235 ? 5.898 9.386 22.814 1.00 93.06 235 GLU A N 1
ATOM 1696 C CA . GLU A 1 235 ? 6.896 9.889 23.769 1.00 93.06 235 GLU A CA 1
ATOM 1697 C C . GLU A 1 235 ? 8.071 10.599 23.092 1.00 93.06 235 GLU A C 1
ATOM 1699 O O . GLU A 1 235 ? 8.669 11.488 23.682 1.00 93.06 235 GLU A O 1
ATOM 1704 N N . ASP A 1 236 ? 8.395 10.213 21.865 1.00 90.44 236 ASP A N 1
ATOM 1705 C CA . ASP A 1 236 ? 9.491 10.735 21.052 1.00 90.44 236 ASP A CA 1
ATOM 1706 C C . ASP A 1 236 ? 9.054 11.825 20.056 1.00 90.44 236 ASP A C 1
ATOM 1708 O O . ASP A 1 236 ? 9.879 12.361 19.311 1.00 90.44 236 ASP A O 1
ATOM 1712 N N . ALA A 1 237 ? 7.771 12.196 20.066 1.00 92.62 237 ALA A N 1
ATOM 1713 C CA . ALA A 1 237 ? 7.210 13.236 19.220 1.00 92.62 237 ALA A CA 1
ATOM 1714 C C . ALA A 1 237 ? 7.051 14.541 20.009 1.00 92.62 237 ALA A C 1
ATOM 1716 O O . ALA A 1 237 ? 6.323 14.606 20.998 1.00 92.62 237 ALA A O 1
ATOM 1717 N N . PHE A 1 238 ? 7.691 15.616 19.542 1.00 94.81 238 PHE A N 1
ATOM 1718 C CA . PHE A 1 238 ? 7.679 16.919 20.215 1.00 94.81 238 PHE A CA 1
ATOM 1719 C C . PHE A 1 238 ? 7.430 18.066 19.239 1.00 94.81 238 PHE A C 1
ATOM 1721 O O . PHE A 1 238 ? 7.701 17.968 18.039 1.00 94.81 238 PHE A O 1
ATOM 1728 N N . ALA A 1 239 ? 6.954 19.197 19.757 1.00 94.69 239 ALA A N 1
ATOM 1729 C CA . ALA A 1 239 ? 6.930 20.445 19.010 1.00 94.69 239 ALA A CA 1
ATOM 1730 C C . ALA A 1 239 ? 8.362 20.980 18.907 1.00 94.69 239 ALA A C 1
ATOM 1732 O O . ALA A 1 239 ? 9.042 21.133 19.921 1.00 94.69 239 ALA A O 1
ATOM 1733 N N . GLN A 1 240 ? 8.822 21.335 17.708 1.00 92.81 240 GLN A N 1
ATOM 1734 C CA . GLN A 1 240 ? 10.176 21.864 17.505 1.00 92.81 240 GLN A CA 1
ATOM 1735 C C . GLN A 1 240 ? 10.432 23.142 18.325 1.00 92.81 240 GLN A C 1
ATOM 1737 O O . GLN A 1 240 ? 11.560 23.412 18.733 1.00 92.81 240 GLN A O 1
ATOM 1742 N N . SER A 1 241 ? 9.383 23.918 18.609 1.00 94.38 241 SER A N 1
ATOM 1743 C CA . SER A 1 241 ? 9.439 25.096 19.481 1.00 94.38 241 SER A CA 1
ATOM 1744 C C . SER A 1 241 ? 9.631 24.765 20.966 1.00 94.38 241 SER A C 1
ATOM 1746 O O . SER A 1 241 ? 9.980 25.655 21.737 1.00 94.38 241 SER A O 1
ATOM 1748 N N . SER A 1 242 ? 9.374 23.523 21.381 1.00 93.88 242 SER A N 1
ATOM 1749 C CA . SER A 1 242 ? 9.428 23.065 22.771 1.00 93.88 242 SER A CA 1
ATOM 1750 C C . SER A 1 242 ? 9.840 21.586 22.860 1.00 93.88 242 SER A C 1
ATOM 1752 O O . SER A 1 242 ? 9.068 20.746 23.320 1.00 93.88 242 SER A O 1
ATOM 1754 N N . PRO A 1 243 ? 11.068 21.229 22.446 1.00 90.06 243 PRO A N 1
ATOM 1755 C CA . PRO A 1 243 ? 11.483 19.826 22.353 1.00 90.06 243 PRO A CA 1
ATOM 1756 C C . PRO A 1 243 ? 11.543 19.106 23.709 1.00 90.06 243 PRO A C 1
ATOM 1758 O O . PRO A 1 243 ? 11.563 17.887 23.753 1.00 90.06 243 PRO A O 1
ATOM 1761 N N . ASN A 1 244 ? 11.573 19.856 24.816 1.00 91.88 244 ASN A N 1
ATOM 1762 C CA . ASN A 1 244 ? 11.690 19.318 26.173 1.00 91.88 244 ASN A CA 1
ATOM 1763 C C . ASN A 1 244 ? 10.427 19.537 27.023 1.00 91.88 244 ASN A C 1
ATOM 1765 O O . ASN A 1 244 ? 10.474 19.330 28.235 1.00 91.88 244 ASN A O 1
ATOM 1769 N N . ALA A 1 245 ? 9.329 20.032 26.443 1.00 93.75 245 ALA A N 1
ATOM 1770 C CA . ALA A 1 245 ? 8.095 20.257 27.190 1.00 93.75 245 ALA A CA 1
ATOM 1771 C C . ALA A 1 245 ? 6.863 20.182 26.289 1.00 93.75 245 ALA A C 1
ATOM 1773 O O . ALA A 1 245 ? 6.794 20.853 25.261 1.00 93.75 245 ALA A O 1
ATOM 1774 N N . THR A 1 246 ? 5.863 19.427 26.732 1.00 96.38 246 THR A N 1
ATOM 1775 C CA . THR A 1 246 ? 4.557 19.337 26.082 1.00 96.38 246 THR A CA 1
ATOM 1776 C C . THR A 1 246 ? 3.795 20.659 26.188 1.00 96.38 246 THR A C 1
ATOM 1778 O O . THR A 1 246 ? 3.512 21.147 27.282 1.00 96.38 246 THR A O 1
ATOM 1781 N N . LEU A 1 247 ? 3.439 21.223 25.040 1.00 96.44 247 LEU A N 1
ATOM 1782 C CA . LEU A 1 247 ? 2.595 22.400 24.873 1.00 96.44 247 LEU A CA 1
ATOM 1783 C C . LEU A 1 247 ? 1.117 22.018 24.758 1.00 96.44 247 LEU A C 1
ATOM 1785 O O . LEU A 1 247 ? 0.267 22.699 25.334 1.00 96.44 247 LEU A O 1
ATOM 1789 N N . MET A 1 248 ? 0.806 20.934 24.039 1.00 96.56 248 MET A N 1
ATOM 1790 C CA . MET A 1 248 ? -0.558 20.436 23.870 1.00 96.56 248 MET A CA 1
ATOM 1791 C C . MET A 1 248 ? -0.629 18.955 24.265 1.00 96.56 248 MET A C 1
ATOM 1793 O O . MET A 1 248 ? -0.301 18.094 23.455 1.00 96.56 248 MET A O 1
ATOM 1797 N N . PRO A 1 249 ? -1.053 18.620 25.496 1.00 97.19 249 PRO A N 1
ATOM 1798 C CA . PRO A 1 249 ? -1.093 17.232 25.939 1.00 97.19 249 PRO A CA 1
ATOM 1799 C C . PRO A 1 249 ? -2.168 16.430 25.199 1.00 97.19 249 PRO A C 1
ATOM 1801 O O . PRO A 1 249 ? -3.333 16.830 25.137 1.00 97.19 249 PRO A O 1
ATOM 1804 N N . ALA A 1 250 ? -1.772 15.267 24.688 1.00 97.69 250 ALA A N 1
ATOM 1805 C CA . ALA A 1 250 ? -2.596 14.305 23.975 1.00 97.69 250 ALA A CA 1
ATOM 1806 C C . ALA A 1 250 ? -3.783 13.856 24.834 1.00 97.69 250 ALA A C 1
ATOM 1808 O O . ALA A 1 250 ? -3.583 13.224 25.882 1.00 97.69 250 ALA A O 1
ATOM 1809 N N . PRO A 1 251 ? -5.027 14.147 24.416 1.00 96.25 251 PRO A N 1
ATOM 1810 C CA . PRO A 1 251 ? -6.203 13.647 25.099 1.00 96.25 251 PRO A CA 1
ATOM 1811 C C . PRO A 1 251 ? -6.275 12.125 25.005 1.00 96.25 251 PRO A C 1
ATOM 1813 O O . PRO A 1 251 ? -5.862 11.510 24.027 1.00 96.25 251 PRO A O 1
ATOM 1816 N N . ARG A 1 252 ? -6.894 11.504 26.006 1.00 94.62 252 ARG A N 1
ATOM 1817 C CA . ARG A 1 252 ? -7.036 10.044 26.071 1.00 94.62 252 ARG A CA 1
ATOM 1818 C C . ARG A 1 252 ? -7.735 9.425 24.854 1.00 94.62 252 ARG A C 1
ATOM 1820 O O . ARG A 1 252 ? -7.452 8.282 24.515 1.00 94.62 252 ARG A O 1
ATOM 1827 N N . PHE A 1 253 ? -8.670 10.145 24.244 1.00 95.88 253 PHE A N 1
ATOM 1828 C CA . PHE A 1 253 ? -9.442 9.675 23.092 1.00 95.88 253 PHE A CA 1
ATOM 1829 C C . PHE A 1 253 ? -8.877 10.180 21.758 1.00 95.88 253 PHE A C 1
ATOM 1831 O O . PHE A 1 253 ? -9.599 10.196 20.771 1.00 95.88 253 PHE A O 1
ATOM 1838 N N . GLY A 1 254 ? -7.607 10.588 21.725 1.00 95.56 254 GLY A N 1
ATOM 1839 C CA . GLY A 1 254 ? -6.923 11.002 20.504 1.00 95.56 254 GLY A CA 1
ATOM 1840 C C . GLY A 1 254 ? -6.885 12.515 20.289 1.00 95.56 254 GLY A C 1
ATOM 1841 O O . GLY A 1 254 ? -7.450 13.305 21.049 1.00 95.56 254 GLY A O 1
ATOM 1842 N N . SER A 1 255 ? -6.171 12.900 19.235 1.00 96.88 255 SER A N 1
ATOM 1843 C CA . SER A 1 255 ? -6.027 14.262 18.717 1.00 96.88 255 SER A CA 1
ATOM 1844 C C . SER A 1 255 ? -5.869 14.190 17.197 1.00 96.88 255 SER A C 1
ATOM 1846 O O . SER A 1 255 ? -5.598 13.123 16.660 1.00 96.88 255 SER A O 1
ATOM 1848 N N . TYR A 1 256 ? -6.013 15.315 16.500 1.00 94.25 256 TYR A N 1
ATOM 1849 C CA . TYR A 1 256 ? -6.041 15.353 15.034 1.00 94.25 256 TYR A CA 1
ATOM 1850 C C . TYR A 1 256 ? -4.751 14.896 14.336 1.00 94.25 256 TYR A C 1
ATOM 1852 O O . TYR A 1 256 ? -4.822 14.504 13.178 1.00 94.25 256 TYR A O 1
ATOM 1860 N N . LEU A 1 257 ? -3.593 14.971 14.999 1.00 95.88 257 LEU A N 1
ATOM 1861 C CA . LEU A 1 257 ? -2.292 14.577 14.432 1.00 95.88 257 LEU A CA 1
ATOM 1862 C C . LEU A 1 257 ? -1.798 13.223 14.963 1.00 95.88 257 LEU A C 1
ATOM 1864 O O . LEU A 1 257 ? -0.599 12.952 14.976 1.00 95.88 257 LEU A O 1
ATOM 1868 N N . CYS A 1 258 ? -2.711 12.407 15.478 1.00 96.88 258 CYS A N 1
ATOM 1869 C CA . CYS A 1 258 ? -2.389 11.157 16.145 1.00 96.88 258 CYS A CA 1
ATOM 1870 C C . CYS A 1 258 ? -3.272 10.035 15.618 1.00 96.88 258 CYS A C 1
ATOM 1872 O O . CYS A 1 258 ? -4.432 10.270 15.281 1.00 96.88 258 CYS A O 1
ATOM 1874 N N . ASP A 1 259 ? -2.736 8.822 15.627 1.00 96.94 259 ASP A N 1
ATOM 1875 C CA . ASP A 1 259 ? -3.500 7.616 15.332 1.00 96.94 259 ASP A CA 1
ATOM 1876 C C . ASP A 1 259 ? -4.351 7.166 16.525 1.00 96.94 259 ASP A C 1
ATOM 1878 O O . ASP A 1 259 ? -4.313 7.747 17.617 1.00 96.94 259 ASP A O 1
ATOM 1882 N N . THR A 1 260 ? -5.181 6.151 16.297 1.00 96.69 260 THR A N 1
ATOM 1883 C CA . THR A 1 260 ? -6.278 5.771 17.184 1.00 96.69 260 THR A CA 1
ATOM 1884 C C . THR A 1 260 ? -5.754 5.107 18.462 1.00 96.69 260 THR A C 1
ATOM 1886 O O . THR A 1 260 ? -5.294 3.967 18.409 1.00 96.69 260 THR A O 1
ATOM 1889 N N . PRO A 1 261 ? -5.896 5.715 19.657 1.00 96.25 261 PRO A N 1
ATOM 1890 C CA . PRO A 1 261 ? -5.630 5.002 20.901 1.00 96.25 261 PRO A CA 1
ATOM 1891 C C . PRO A 1 261 ? -6.704 3.945 21.180 1.00 96.25 261 PRO A C 1
ATOM 1893 O O . PRO A 1 261 ? -7.872 4.111 20.815 1.00 96.25 261 PRO A O 1
ATOM 1896 N N . TYR A 1 262 ? -6.361 2.918 21.964 1.00 94.69 262 TYR A N 1
ATOM 1897 C CA . TYR A 1 262 ? -7.303 1.880 22.411 1.00 94.69 262 TYR A CA 1
ATOM 1898 C C . TYR A 1 262 ? -8.616 2.424 22.986 1.00 94.69 262 TYR A C 1
ATOM 1900 O O . TYR A 1 262 ? -9.684 1.859 22.738 1.00 94.69 262 TYR A O 1
ATOM 1908 N N . ALA A 1 263 ? -8.554 3.516 23.754 1.00 95.00 263 ALA A N 1
ATOM 1909 C CA . ALA A 1 263 ? -9.746 4.135 24.319 1.00 95.00 263 ALA A CA 1
ATOM 1910 C C . ALA A 1 263 ? -10.712 4.658 23.239 1.00 95.00 263 ALA A C 1
ATOM 1912 O O . ALA A 1 263 ? -11.919 4.460 23.372 1.00 95.00 263 ALA A O 1
ATOM 1913 N N . LEU A 1 264 ? -10.202 5.290 22.172 1.00 95.50 264 LEU A N 1
ATOM 1914 C CA . LEU A 1 264 ? -11.019 5.757 21.047 1.00 95.50 264 LEU A CA 1
ATOM 1915 C C . LEU A 1 264 ? -11.543 4.578 20.226 1.00 95.50 264 LEU A C 1
ATOM 1917 O O . LEU A 1 264 ? -12.742 4.513 19.962 1.00 95.50 264 LEU A O 1
ATOM 1921 N N . ALA A 1 265 ? -10.660 3.634 19.895 1.00 94.25 265 ALA A N 1
ATOM 1922 C CA . ALA A 1 265 ? -10.981 2.422 19.147 1.00 94.25 265 ALA A CA 1
ATOM 1923 C C . ALA A 1 265 ? -12.184 1.680 19.747 1.00 94.25 265 ALA A C 1
ATOM 1925 O O . ALA A 1 265 ? -13.180 1.425 19.067 1.00 94.25 265 ALA A O 1
ATOM 1926 N N . LEU A 1 266 ? -12.124 1.370 21.043 1.00 92.88 266 LEU A N 1
ATOM 1927 C CA . LEU A 1 266 ? -13.195 0.636 21.706 1.00 92.88 266 LEU A CA 1
ATOM 1928 C C . LEU A 1 266 ? -14.464 1.484 21.871 1.00 92.88 266 LEU A C 1
ATOM 1930 O O . LEU A 1 266 ? -15.556 0.983 21.615 1.00 92.88 266 LEU A O 1
ATOM 1934 N N . ALA A 1 267 ? -14.338 2.764 22.236 1.00 94.31 267 ALA A N 1
ATOM 1935 C CA . ALA A 1 267 ? -15.489 3.658 22.366 1.00 94.31 267 ALA A CA 1
ATOM 1936 C C . ALA A 1 267 ? -16.269 3.791 21.050 1.00 94.31 267 ALA A C 1
ATOM 1938 O O . ALA A 1 267 ? -17.502 3.749 21.053 1.00 94.31 267 ALA A O 1
ATOM 1939 N N . ALA A 1 268 ? -15.560 3.916 19.924 1.00 94.00 268 ALA A N 1
ATOM 1940 C CA . ALA A 1 268 ? -16.166 3.951 18.602 1.00 94.00 268 ALA A CA 1
ATOM 1941 C C . ALA A 1 268 ? -16.923 2.647 18.323 1.00 94.00 268 ALA A C 1
ATOM 1943 O O . ALA A 1 268 ? -18.112 2.684 18.000 1.00 94.00 268 ALA A O 1
ATOM 1944 N N . LEU A 1 269 ? -16.280 1.498 18.532 1.00 92.62 269 LEU A N 1
ATOM 1945 C CA . LEU A 1 269 ? -16.867 0.188 18.256 1.00 92.62 269 LEU A CA 1
ATOM 1946 C C . LEU A 1 269 ? -18.073 -0.157 19.141 1.00 92.62 269 LEU A C 1
ATOM 1948 O O . LEU A 1 269 ? -19.058 -0.688 18.634 1.00 92.62 269 LEU A O 1
ATOM 1952 N N . GLU A 1 270 ? -18.050 0.187 20.430 1.00 92.31 270 GLU A N 1
ATOM 1953 C CA . GLU A 1 270 ? -19.201 0.013 21.329 1.00 92.31 270 GLU A CA 1
ATOM 1954 C C . GLU A 1 270 ? -20.373 0.934 20.958 1.00 92.31 270 GLU A C 1
ATOM 1956 O O . GLU A 1 270 ? -21.540 0.565 21.127 1.00 92.31 270 GLU A O 1
ATOM 1961 N N . SER A 1 271 ? -20.084 2.120 20.412 1.00 94.44 271 SER A N 1
ATOM 1962 C CA . SER A 1 271 ? -21.118 3.080 20.023 1.00 94.44 271 SER A CA 1
ATOM 1963 C C . SER A 1 271 ? -21.922 2.623 18.804 1.00 94.44 271 SER A C 1
ATOM 1965 O O . SER A 1 271 ? -23.135 2.834 18.756 1.00 94.44 271 SER A O 1
ATOM 1967 N N . VAL A 1 272 ? -21.278 1.961 17.836 1.00 94.06 272 VAL A N 1
ATOM 1968 C CA . VAL A 1 272 ? -21.884 1.565 16.555 1.00 94.06 272 VAL A CA 1
ATOM 1969 C C . VAL A 1 272 ? -23.184 0.770 16.738 1.00 94.06 272 VAL A C 1
ATOM 1971 O O . VAL A 1 272 ? -24.217 1.213 16.223 1.00 94.06 272 VAL A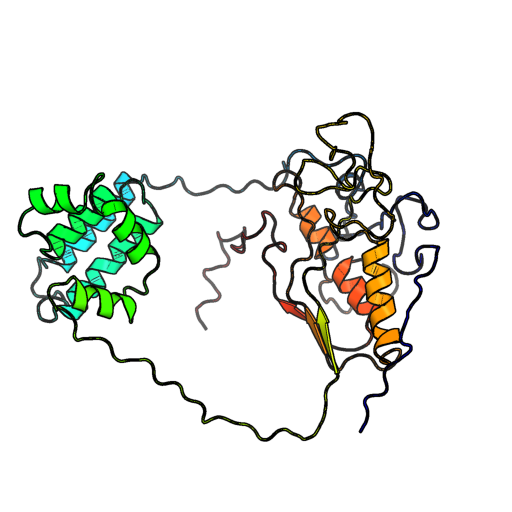 O 1
ATOM 1974 N N . PRO A 1 273 ? -23.215 -0.366 17.461 1.00 91.69 273 PRO A N 1
ATOM 1975 C CA . PRO A 1 273 ? -24.436 -1.153 17.595 1.00 91.69 273 PRO A CA 1
ATOM 1976 C C . PRO A 1 273 ? -25.530 -0.437 18.393 1.00 91.69 273 PRO A C 1
ATOM 1978 O O . PRO A 1 273 ? -26.720 -0.630 18.124 1.00 91.69 273 PRO A O 1
ATOM 1981 N N . VAL A 1 274 ? -25.145 0.418 19.344 1.00 92.88 274 VAL A N 1
ATOM 1982 C CA . VAL A 1 274 ? -26.084 1.226 20.129 1.00 92.88 274 VAL A CA 1
ATOM 1983 C C . VAL A 1 274 ? -26.753 2.260 19.232 1.00 92.88 274 VAL A C 1
ATOM 1985 O O . VAL A 1 274 ? -27.973 2.242 19.097 1.00 92.88 274 VAL A O 1
ATOM 1988 N N . LEU A 1 275 ? -25.972 3.117 18.572 1.00 93.50 27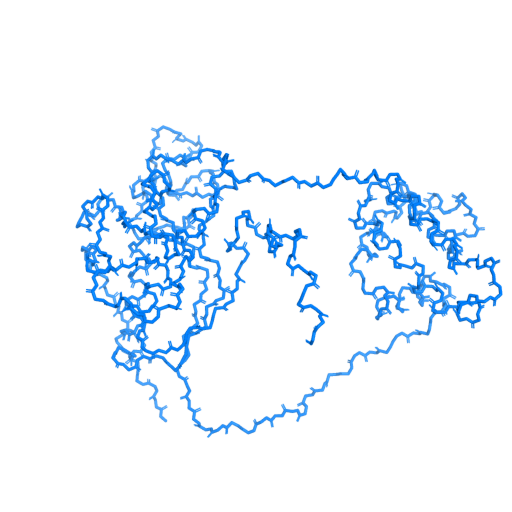5 LEU A N 1
ATOM 1989 C CA . LEU A 1 275 ? -26.465 4.226 17.749 1.00 93.50 275 LEU A CA 1
ATOM 1990 C C . LEU A 1 275 ? -27.257 3.741 16.528 1.00 93.50 275 LEU A C 1
ATOM 1992 O O . LEU A 1 275 ? -28.250 4.348 16.131 1.00 93.50 275 LEU A O 1
ATOM 1996 N N . THR A 1 276 ? -26.866 2.608 15.945 1.00 91.62 276 THR A N 1
ATOM 1997 C CA . THR A 1 276 ? -27.540 2.050 14.761 1.00 91.62 276 THR A CA 1
ATOM 1998 C C . THR A 1 276 ? -28.752 1.174 15.096 1.00 91.62 276 THR A C 1
ATOM 2000 O O . THR A 1 276 ? -29.442 0.705 14.185 1.00 91.62 276 THR A O 1
ATOM 2003 N N . GLY A 1 277 ? -29.041 0.947 16.384 1.00 90.56 277 GLY A N 1
ATOM 2004 C CA . GLY A 1 277 ? -30.119 0.054 16.810 1.00 90.56 277 GLY A CA 1
ATOM 2005 C C . GLY A 1 277 ? -29.898 -1.389 16.339 1.00 90.56 277 GLY A C 1
ATOM 2006 O O . GLY A 1 277 ? -30.853 -2.073 15.959 1.00 90.56 277 GLY A O 1
ATOM 2007 N N . THR A 1 278 ? -28.639 -1.834 16.278 1.00 89.69 278 THR A N 1
ATOM 2008 C CA . THR A 1 278 ? -28.253 -3.214 15.937 1.00 89.69 278 THR A CA 1
ATOM 2009 C C . THR A 1 278 ? -27.743 -4.002 17.138 1.00 89.69 278 THR A C 1
ATOM 2011 O O . THR A 1 278 ? -27.443 -5.186 17.007 1.00 89.69 278 THR A O 1
ATOM 2014 N N . LEU A 1 279 ? -27.710 -3.407 18.332 1.00 87.38 279 LEU A N 1
ATOM 2015 C CA . LEU A 1 279 ? -27.383 -4.120 19.564 1.00 87.38 279 LEU A CA 1
ATOM 2016 C C . LEU A 1 279 ? -28.251 -5.387 19.711 1.00 87.38 279 LEU A C 1
ATOM 2018 O O . LEU A 1 279 ? -29.477 -5.329 19.630 1.00 87.38 279 LEU A O 1
ATOM 2022 N N . GLY A 1 280 ? -27.606 -6.546 19.861 1.00 82.56 280 GLY A N 1
ATOM 2023 C CA . GLY A 1 280 ? -28.260 -7.859 19.964 1.00 82.56 280 GLY A CA 1
ATOM 2024 C C . GLY A 1 280 ? -28.811 -8.453 18.657 1.00 82.56 280 GLY A C 1
ATOM 2025 O O . GLY A 1 280 ? -29.113 -9.642 18.636 1.00 82.56 280 GLY A O 1
ATOM 2026 N N . THR A 1 281 ? -28.918 -7.678 17.569 1.00 84.75 281 THR A N 1
ATOM 2027 C CA . THR A 1 281 ? -29.392 -8.158 16.248 1.00 84.75 281 THR A CA 1
ATOM 2028 C C . THR A 1 281 ? -28.290 -8.219 15.189 1.00 84.75 281 THR A C 1
ATOM 2030 O O . THR A 1 281 ? -28.394 -9.011 14.257 1.00 84.75 281 THR A O 1
ATOM 2033 N N . GLY A 1 282 ? -27.225 -7.430 15.353 1.00 86.50 282 GLY A N 1
ATOM 2034 C CA . GLY A 1 282 ? -26.071 -7.380 14.463 1.00 86.50 282 GLY A CA 1
ATOM 2035 C C . GLY A 1 282 ? -26.343 -6.714 13.112 1.00 86.50 282 GLY A C 1
ATOM 2036 O O . GLY A 1 282 ? -27.404 -6.137 12.849 1.00 86.50 282 GLY A O 1
ATOM 2037 N N . PHE A 1 283 ? -25.337 -6.797 12.248 1.00 89.94 283 PHE A N 1
ATOM 2038 C CA . PHE A 1 283 ? -25.400 -6.395 10.845 1.00 89.94 283 PHE A CA 1
ATOM 2039 C C . PHE A 1 283 ? -25.532 -7.636 9.960 1.00 89.94 283 PHE A C 1
ATOM 2041 O O . PHE A 1 283 ? -25.098 -8.722 10.336 1.00 89.94 283 PHE A O 1
ATOM 2048 N N . ASN A 1 284 ? -26.099 -7.488 8.758 1.00 90.19 284 ASN A N 1
ATOM 2049 C CA . ASN A 1 284 ? -26.145 -8.596 7.801 1.00 90.19 284 ASN A CA 1
ATOM 2050 C C . ASN A 1 284 ? -24.736 -9.011 7.370 1.00 90.19 284 ASN A C 1
ATOM 2052 O O . ASN A 1 284 ? -24.477 -10.196 7.180 1.00 90.19 284 ASN A O 1
ATOM 2056 N N . PHE A 1 285 ? -23.854 -8.027 7.208 1.00 89.44 285 PHE A N 1
ATOM 2057 C CA . PHE A 1 285 ? -22.417 -8.198 7.063 1.00 89.44 285 PHE A CA 1
ATOM 2058 C C . PHE A 1 285 ? -21.704 -6.867 7.315 1.00 89.44 285 PHE A C 1
ATOM 2060 O O . PHE A 1 285 ? -22.324 -5.797 7.291 1.00 89.44 285 PHE A O 1
ATOM 2067 N N . THR A 1 286 ? -20.396 -6.955 7.516 1.00 89.56 286 THR A N 1
ATOM 2068 C CA . THR A 1 286 ? -19.496 -5.811 7.643 1.00 89.56 286 THR A CA 1
ATOM 2069 C C . THR A 1 286 ? -18.492 -5.835 6.498 1.00 89.56 286 THR A C 1
ATOM 2071 O O . THR A 1 286 ? -18.009 -6.902 6.125 1.00 89.56 286 THR A O 1
ATOM 2074 N N . ILE A 1 287 ? -18.176 -4.671 5.947 1.00 90.44 287 ILE A N 1
ATOM 2075 C CA . ILE A 1 287 ? -17.041 -4.449 5.052 1.00 90.44 287 ILE A CA 1
ATOM 2076 C C . ILE A 1 287 ? -15.967 -3.732 5.866 1.00 90.44 287 ILE A C 1
ATOM 2078 O O . ILE A 1 287 ? -16.281 -2.760 6.555 1.00 90.44 287 ILE A O 1
ATOM 2082 N N . TYR A 1 288 ? -14.73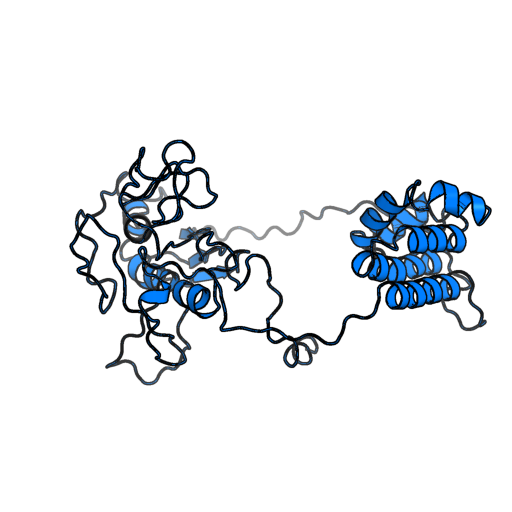0 -4.211 5.791 1.00 88.75 288 TYR A N 1
ATOM 2083 C CA . TYR A 1 288 ? -13.561 -3.522 6.320 1.00 88.75 288 TYR A CA 1
ATOM 2084 C C . TYR A 1 288 ? -12.550 -3.302 5.197 1.00 88.75 288 TYR A C 1
ATOM 2086 O O . TYR A 1 288 ? -12.136 -4.274 4.576 1.00 88.75 288 TYR A O 1
ATOM 2094 N N . THR A 1 289 ? -12.176 -2.063 4.903 1.00 87.69 289 THR A N 1
ATOM 2095 C CA . THR A 1 289 ? -11.298 -1.740 3.761 1.00 87.69 289 THR A CA 1
ATOM 2096 C C . THR A 1 289 ? -9.833 -1.511 4.128 1.00 87.69 289 THR A C 1
ATOM 2098 O O . THR A 1 289 ? -9.121 -0.872 3.364 1.00 87.69 289 THR A O 1
ATOM 2101 N N . GLY A 1 290 ? -9.378 -2.097 5.239 1.00 85.06 290 GLY A N 1
ATOM 2102 C CA . GLY A 1 290 ? -7.960 -2.147 5.598 1.00 85.06 290 GLY A CA 1
ATOM 2103 C C . GLY A 1 290 ? -7.469 -0.930 6.374 1.00 85.06 290 GLY A C 1
ATOM 2104 O O . GLY A 1 290 ? -8.280 -0.155 6.883 1.00 85.06 290 GLY A O 1
ATOM 2105 N N . ASP A 1 291 ? -6.146 -0.815 6.484 1.00 86.88 291 ASP A N 1
ATOM 2106 C CA . ASP A 1 291 ? -5.410 0.224 7.218 1.00 86.88 291 ASP A CA 1
ATOM 2107 C C . ASP A 1 291 ? -5.563 0.095 8.742 1.00 86.88 291 ASP A C 1
ATOM 2109 O O . ASP A 1 291 ? -6.156 0.903 9.458 1.00 86.88 291 ASP A O 1
ATOM 2113 N N . LEU A 1 292 ? -5.044 -1.025 9.243 1.00 87.44 292 LEU A N 1
ATOM 2114 C CA . LEU A 1 292 ? -5.035 -1.435 10.644 1.00 87.44 292 LEU A CA 1
ATOM 2115 C C . LEU A 1 292 ? -3.910 -0.778 11.435 1.00 87.44 292 LEU A C 1
ATOM 2117 O O . LEU A 1 292 ? -4.127 -0.374 12.575 1.00 87.44 292 LEU A O 1
ATOM 2121 N N . VAL A 1 293 ? -2.712 -0.739 10.856 1.00 88.62 293 VAL A N 1
ATOM 2122 C CA . VAL A 1 293 ? -1.464 -0.379 11.541 1.00 88.62 293 VAL A CA 1
ATOM 2123 C C . VAL A 1 293 ? -1.337 1.138 11.622 1.00 88.62 293 VAL A C 1
ATOM 2125 O O . VAL A 1 293 ? -1.616 1.829 10.646 1.00 88.62 293 VAL A O 1
ATOM 2128 N N . SER A 1 294 ? -0.894 1.676 12.757 1.00 91.88 294 SER A N 1
ATOM 2129 C CA . SER A 1 294 ? -0.530 3.091 12.868 1.00 91.88 294 SER A CA 1
ATOM 2130 C C . SER A 1 294 ? 0.597 3.495 11.910 1.00 91.88 294 SER A C 1
ATOM 2132 O O . SER A 1 294 ? 1.367 2.676 11.403 1.00 91.88 294 SER A O 1
ATOM 2134 N N . HIS A 1 295 ? 0.710 4.796 11.678 1.00 92.38 295 HIS A N 1
ATOM 2135 C CA . HIS A 1 295 ? 1.690 5.462 10.832 1.00 92.38 295 HIS A CA 1
ATOM 2136 C C . HIS A 1 295 ? 3.079 5.528 11.491 1.00 92.38 295 HIS A C 1
ATOM 2138 O O . HIS A 1 295 ? 3.744 6.568 11.470 1.00 92.38 295 HIS A O 1
ATOM 2144 N N . ASP A 1 296 ? 3.526 4.424 12.097 1.00 88.44 296 ASP A N 1
ATOM 2145 C CA . ASP A 1 296 ? 4.877 4.311 12.634 1.00 88.44 296 ASP A CA 1
ATOM 2146 C C . ASP A 1 296 ? 5.901 4.422 11.494 1.00 88.44 296 ASP A C 1
ATOM 2148 O O . ASP A 1 296 ? 5.689 3.897 10.392 1.00 88.44 296 ASP A O 1
ATOM 2152 N N . PRO A 1 297 ? 7.050 5.068 11.747 1.00 82.69 297 PRO A N 1
ATOM 2153 C CA . PRO A 1 297 ? 8.164 5.037 10.817 1.00 82.69 297 PRO A CA 1
ATOM 2154 C C . PRO A 1 297 ? 8.556 3.593 10.458 1.00 82.69 297 PRO A C 1
ATOM 2156 O O . PRO A 1 297 ? 8.561 2.697 11.304 1.00 82.69 297 PRO A O 1
ATOM 2159 N N . MET A 1 298 ? 8.930 3.354 9.195 1.00 75.75 298 MET A N 1
ATOM 2160 C CA . MET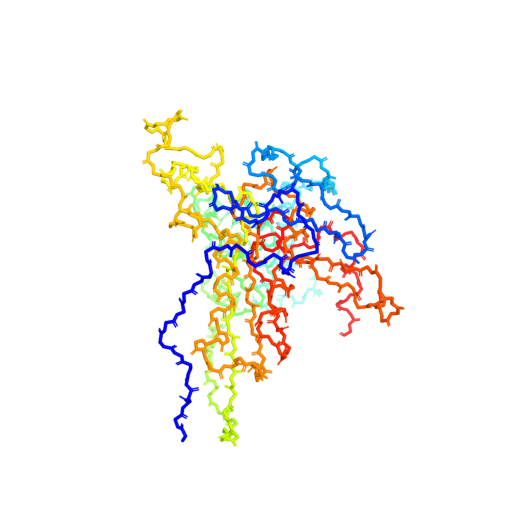 A 1 298 ? 9.212 2.004 8.671 1.00 75.75 298 MET A CA 1
ATOM 2161 C C . MET A 1 298 ? 10.277 1.233 9.463 1.00 75.75 298 MET A C 1
ATOM 2163 O O . MET A 1 298 ? 10.217 0.012 9.539 1.00 75.75 298 MET A O 1
ATOM 2167 N N . ASN A 1 299 ? 11.249 1.935 10.044 1.00 74.44 299 ASN A N 1
ATOM 2168 C CA . ASN A 1 299 ? 12.305 1.373 10.888 1.00 74.44 299 ASN A CA 1
ATOM 2169 C C . ASN A 1 299 ? 11.806 0.893 12.261 1.00 74.44 299 ASN A C 1
ATOM 2171 O O . ASN A 1 299 ? 12.524 0.163 12.934 1.00 74.44 299 ASN A O 1
ATOM 2175 N N . GLU A 1 300 ? 10.613 1.300 12.682 1.00 84.38 300 GLU A N 1
ATOM 2176 C CA . GLU A 1 300 ? 10.005 0.967 13.978 1.00 84.38 300 GLU A CA 1
ATOM 2177 C C . GLU A 1 300 ? 8.870 -0.059 13.833 1.00 84.38 300 GLU A C 1
ATOM 2179 O O . GLU A 1 300 ? 8.399 -0.634 14.829 1.00 84.38 300 GLU A O 1
ATOM 2184 N N . LEU A 1 301 ? 8.442 -0.282 12.584 1.00 81.19 301 LEU A N 1
ATOM 2185 C CA . LEU A 1 301 ? 7.583 -1.376 12.159 1.00 81.19 301 LEU A CA 1
ATOM 2186 C C . LEU A 1 301 ? 8.393 -2.670 12.081 1.00 81.19 301 LEU A C 1
ATOM 2188 O O . LEU A 1 301 ? 9.544 -2.690 11.670 1.00 81.19 301 LEU A O 1
ATOM 2192 N N . SER A 1 302 ? 7.756 -3.773 12.447 1.00 82.31 302 SER A N 1
ATOM 2193 C CA . SER A 1 302 ? 8.285 -5.127 12.268 1.00 82.31 302 SER A CA 1
ATOM 2194 C C . SER A 1 302 ? 7.138 -6.057 11.916 1.00 82.31 302 SER A C 1
ATOM 2196 O O . SER A 1 302 ? 5.971 -5.710 12.143 1.00 82.31 302 SER A O 1
ATOM 2198 N N . ARG A 1 303 ? 7.439 -7.259 11.419 1.00 77.69 303 ARG A N 1
ATOM 2199 C CA . ARG A 1 303 ? 6.399 -8.260 11.167 1.00 77.69 303 ARG A CA 1
ATOM 2200 C C . ARG A 1 303 ? 5.592 -8.554 12.424 1.00 77.69 303 ARG A C 1
ATOM 2202 O O . ARG A 1 303 ? 4.372 -8.639 12.358 1.00 77.69 303 ARG A O 1
ATOM 2209 N N . ASP A 1 304 ? 6.270 -8.661 13.565 1.00 83.31 304 ASP A N 1
ATOM 2210 C CA . ASP A 1 304 ? 5.642 -8.878 14.870 1.00 83.31 304 ASP A CA 1
ATOM 2211 C C . ASP A 1 304 ? 4.647 -7.756 15.208 1.00 83.31 304 ASP A C 1
ATOM 2213 O O . ASP A 1 304 ? 3.576 -8.036 15.736 1.00 83.31 304 ASP A O 1
ATOM 2217 N N . TYR A 1 305 ? 4.974 -6.495 14.898 1.00 84.44 305 TYR A N 1
ATOM 2218 C CA . TYR A 1 305 ? 4.106 -5.343 15.170 1.00 84.44 305 TYR A CA 1
ATOM 2219 C C . TYR A 1 305 ? 2.857 -5.346 14.286 1.00 84.44 305 TYR A C 1
ATOM 2221 O O . TYR A 1 305 ? 1.743 -5.204 14.789 1.00 84.44 305 TYR A O 1
ATOM 2229 N N . VAL A 1 306 ? 3.035 -5.578 12.982 1.00 80.00 306 VAL A N 1
ATOM 2230 C CA . VAL A 1 306 ? 1.918 -5.701 12.036 1.00 80.00 306 VAL A CA 1
ATOM 2231 C C . VAL A 1 306 ? 1.029 -6.869 12.457 1.00 80.00 306 VAL A C 1
ATOM 2233 O O . VAL A 1 306 ? -0.151 -6.666 12.722 1.00 80.00 306 VAL A O 1
ATOM 2236 N N . LEU A 1 307 ? 1.603 -8.053 12.697 1.00 78.88 307 LEU A N 1
ATOM 2237 C CA . LEU A 1 307 ? 0.858 -9.213 13.191 1.00 78.88 307 LEU A CA 1
ATOM 2238 C C . LEU A 1 307 ? 0.193 -8.960 14.548 1.00 78.88 307 LEU A C 1
ATOM 2240 O O . LEU A 1 307 ? -0.907 -9.443 14.765 1.00 78.88 307 LEU A O 1
ATOM 2244 N N . TYR A 1 308 ? 0.778 -8.187 15.460 1.00 82.19 308 TYR A N 1
ATOM 2245 C CA . TYR A 1 308 ? 0.102 -7.819 16.707 1.00 82.19 308 TYR A CA 1
ATOM 2246 C C . TYR A 1 308 ? -1.222 -7.073 16.440 1.00 82.19 308 TYR A C 1
ATOM 2248 O O . TYR A 1 308 ? -2.228 -7.344 17.103 1.00 82.19 308 TYR A O 1
ATOM 2256 N N . THR A 1 309 ? -1.240 -6.162 15.460 1.00 79.81 309 THR A N 1
ATOM 2257 C CA . THR A 1 309 ? -2.445 -5.404 15.074 1.00 79.81 309 THR A CA 1
ATOM 2258 C C . THR A 1 309 ? -3.419 -6.220 14.212 1.00 79.81 309 THR A C 1
ATOM 2260 O O . THR A 1 309 ? -4.633 -6.158 14.433 1.00 79.81 309 THR A O 1
ATOM 2263 N N . GLU A 1 310 ? -2.888 -7.023 13.282 1.00 65.44 310 GLU A N 1
ATOM 2264 C CA . GLU A 1 310 ? -3.626 -7.781 12.270 1.00 65.44 310 GLU A CA 1
ATOM 2265 C C . GLU A 1 310 ? -4.111 -9.149 12.730 1.00 65.44 310 GLU A C 1
ATOM 2267 O O . GLU A 1 310 ? -5.105 -9.648 12.196 1.00 65.44 310 GLU A O 1
ATOM 2272 N N . ALA A 1 311 ? -3.376 -9.814 13.627 1.00 52.91 311 ALA A N 1
ATOM 2273 C CA . ALA A 1 311 ? -3.484 -11.255 13.787 1.00 52.91 311 ALA A CA 1
ATOM 2274 C C . ALA A 1 311 ? -4.935 -11.642 14.021 1.00 52.91 311 ALA A C 1
ATOM 2276 O O . ALA A 1 311 ? -5.630 -11.102 14.873 1.00 52.91 311 ALA A O 1
ATOM 2277 N N . SER A 1 312 ? -5.385 -12.597 13.225 1.00 41.59 312 SER A N 1
ATOM 2278 C CA . SER A 1 312 ? -6.662 -13.266 13.339 1.00 41.59 312 SER A CA 1
ATOM 2279 C C . SER A 1 312 ? -6.374 -14.764 13.403 1.00 41.59 312 SER A C 1
ATOM 2281 O O . SER A 1 312 ? -5.410 -15.265 12.826 1.00 41.59 312 SER A O 1
ATOM 2283 N N . LEU A 1 313 ? -7.158 -15.474 14.209 1.00 40.06 313 LEU A N 1
ATOM 2284 C CA . LEU A 1 313 ? -6.939 -16.885 14.529 1.00 40.06 313 LEU A CA 1
ATOM 2285 C C . LEU A 1 313 ? -6.816 -17.796 13.294 1.00 40.06 313 LEU A C 1
ATOM 2287 O O . LEU A 1 313 ? -7.671 -17.695 12.410 1.00 40.06 313 LEU A O 1
ATOM 2291 N N . PRO A 1 314 ? -5.910 -18.801 13.287 1.00 33.44 314 PRO A N 1
ATOM 2292 C CA . PRO A 1 314 ? -6.140 -19.992 12.495 1.00 33.44 314 PRO A CA 1
ATOM 2293 C C . PRO A 1 314 ? -7.350 -20.737 13.069 1.00 33.44 314 PRO A C 1
ATOM 2295 O O . PRO A 1 314 ? -7.443 -21.066 14.254 1.00 33.44 314 PRO A O 1
ATOM 2298 N N . LEU A 1 315 ? -8.299 -21.009 12.182 1.00 33.44 315 LEU A N 1
ATOM 2299 C CA . LEU A 1 315 ? -9.420 -21.902 12.411 1.00 33.44 315 LEU A CA 1
ATOM 2300 C C . LEU A 1 315 ? -8.862 -23.315 12.672 1.00 33.44 315 LEU A C 1
ATOM 2302 O O . LEU A 1 315 ? -8.496 -24.034 11.746 1.00 33.44 315 LEU A O 1
ATOM 2306 N N . SER A 1 316 ? -8.759 -23.735 13.931 1.00 37.72 316 SER A N 1
ATOM 2307 C CA . SER A 1 316 ? -8.545 -25.144 14.280 1.00 37.72 316 SER A CA 1
ATOM 2308 C C . SER A 1 316 ? -9.440 -25.525 15.454 1.00 37.72 316 SER A C 1
ATOM 2310 O O . SER A 1 316 ? -9.260 -25.131 16.601 1.00 37.72 316 SER A O 1
ATOM 2312 N N . PHE A 1 317 ? -10.473 -26.275 15.093 1.00 37.38 317 PHE A N 1
ATOM 2313 C CA . PHE A 1 317 ? -11.757 -26.470 15.761 1.00 37.38 317 PHE A CA 1
ATOM 2314 C C . PHE A 1 317 ? -11.723 -27.350 17.034 1.00 37.38 317 PHE A C 1
ATOM 2316 O O . PHE A 1 317 ? -12.771 -27.833 17.448 1.00 37.38 317 PHE A O 1
ATOM 2323 N N . LEU A 1 318 ? -10.562 -27.606 17.661 1.00 32.06 318 LEU A N 1
ATOM 2324 C CA . LEU A 1 318 ? -10.440 -28.700 18.648 1.00 32.06 318 LEU A CA 1
ATOM 2325 C C . LEU A 1 318 ? -10.015 -28.314 20.080 1.00 32.06 318 LEU A C 1
ATOM 2327 O O . LEU A 1 318 ? -10.067 -29.172 20.956 1.00 32.06 318 LEU A O 1
ATOM 2331 N N . LEU A 1 319 ? -9.670 -27.057 20.389 1.00 33.06 319 LEU A N 1
ATOM 2332 C CA . LEU A 1 319 ? -9.177 -26.693 21.735 1.00 33.06 319 LEU A CA 1
ATOM 2333 C C . LEU A 1 319 ? -9.890 -25.475 22.361 1.00 33.06 319 LEU A C 1
ATOM 2335 O O . LEU A 1 319 ? -9.268 -24.510 22.786 1.00 33.06 319 LEU A O 1
ATOM 2339 N N . VAL A 1 320 ? -11.224 -25.516 22.423 1.00 40.91 320 VAL A N 1
ATOM 2340 C CA . VAL A 1 320 ? -12.096 -24.371 22.783 1.00 40.91 320 VAL A CA 1
ATOM 2341 C C . VAL A 1 320 ? -12.214 -24.054 24.288 1.00 40.91 320 VAL A C 1
ATOM 2343 O O . VAL A 1 320 ? -12.840 -23.057 24.626 1.00 40.91 320 VAL A O 1
ATOM 2346 N N . LEU A 1 321 ? -11.630 -24.803 25.231 1.00 34.72 321 LEU A N 1
ATOM 2347 C CA . LEU A 1 321 ? -12.000 -24.596 26.648 1.00 34.72 321 LEU A CA 1
ATOM 2348 C C . LEU A 1 321 ? -10.984 -23.927 27.581 1.00 34.72 321 LEU A C 1
ATOM 2350 O O . LEU A 1 321 ? -11.422 -23.501 28.645 1.00 34.72 321 LEU A O 1
ATOM 2354 N N . LEU A 1 322 ? -9.690 -23.775 27.255 1.00 35.00 322 LEU A N 1
ATOM 2355 C CA . LEU A 1 322 ? -8.717 -23.343 28.286 1.00 35.00 322 LEU A CA 1
ATOM 2356 C C . LEU A 1 322 ? -7.618 -22.351 27.873 1.00 35.00 322 LEU A C 1
ATOM 2358 O O . LEU A 1 322 ? -6.765 -22.024 28.695 1.00 35.00 322 LEU A O 1
ATOM 2362 N N . SER A 1 323 ? -7.615 -21.803 26.661 1.00 36.47 323 SER A N 1
ATOM 2363 C CA . SER A 1 323 ? -6.645 -20.759 26.301 1.00 36.47 323 SER A CA 1
ATOM 2364 C C . SER A 1 323 ? -7.328 -19.758 25.387 1.00 36.47 323 SER A C 1
ATOM 2366 O O . SER A 1 323 ? -7.843 -20.142 24.344 1.00 36.47 323 SER A O 1
ATOM 2368 N N . ARG A 1 324 ? -7.435 -18.498 25.829 1.00 41.44 324 ARG A N 1
ATOM 2369 C CA . ARG A 1 324 ? -8.033 -17.405 25.054 1.00 41.44 324 ARG A CA 1
ATOM 2370 C C . ARG A 1 324 ? -6.925 -16.710 24.256 1.00 41.44 324 ARG A C 1
ATOM 2372 O O . ARG A 1 324 ? -6.244 -15.868 24.838 1.00 41.44 324 ARG A O 1
ATOM 2379 N N . PRO A 1 325 ? -6.718 -17.043 22.973 1.00 43.47 325 PRO A N 1
ATOM 2380 C CA . PRO A 1 325 ? -5.831 -16.270 22.119 1.00 43.47 325 PRO A CA 1
ATOM 2381 C C . PRO A 1 325 ? -6.482 -14.909 21.854 1.00 43.47 325 PRO A C 1
ATOM 2383 O O . PRO A 1 325 ? -7.657 -14.828 21.492 1.00 43.47 325 PRO A O 1
ATOM 2386 N N . GLN A 1 326 ? -5.743 -13.841 22.130 1.00 48.12 326 GLN A N 1
ATOM 2387 C CA . GLN A 1 326 ? -6.222 -12.465 22.029 1.00 48.12 326 GLN A CA 1
ATOM 2388 C C . GLN A 1 326 ? -5.754 -11.889 20.697 1.00 48.12 326 GLN A C 1
ATOM 2390 O O . GLN A 1 326 ? -4.631 -12.148 20.284 1.00 48.12 326 GLN A O 1
ATOM 2395 N N . THR A 1 327 ? -6.628 -11.147 20.027 1.00 61.97 327 THR A N 1
ATOM 2396 C CA . THR A 1 327 ? -6.316 -10.367 18.822 1.00 61.97 327 THR A CA 1
ATOM 2397 C C . THR A 1 327 ? -6.790 -8.931 19.077 1.00 61.97 327 THR A C 1
ATOM 2399 O O . THR A 1 327 ? -7.612 -8.732 19.975 1.00 61.97 327 THR A O 1
ATOM 2402 N N . VAL A 1 328 ? -6.248 -7.915 18.396 1.00 65.69 328 VAL A N 1
ATOM 2403 C CA . VAL A 1 328 ? -6.650 -6.522 18.673 1.00 65.69 328 VAL A CA 1
ATOM 2404 C C . VAL A 1 328 ? -7.850 -6.128 17.818 1.00 65.69 328 VAL A C 1
ATOM 2406 O O . VAL A 1 328 ? -8.977 -6.185 18.301 1.00 65.69 328 VAL A O 1
ATOM 2409 N N . VAL A 1 329 ? -7.666 -5.774 16.545 1.00 74.88 329 VAL A N 1
ATOM 2410 C CA . VAL A 1 329 ? -8.726 -5.089 15.782 1.00 74.88 329 VAL A CA 1
ATOM 2411 C C . VAL A 1 329 ? -9.863 -6.031 15.367 1.00 74.88 329 VAL A C 1
ATOM 2413 O O . VAL A 1 329 ? -11.029 -5.770 15.667 1.00 74.88 329 VAL A O 1
ATOM 2416 N N . TYR A 1 330 ? -9.554 -7.179 14.755 1.00 75.12 330 TYR A N 1
ATOM 2417 C CA . TYR A 1 330 ? -10.591 -8.131 14.335 1.00 75.12 330 TYR A CA 1
ATOM 2418 C C . TYR A 1 330 ? -11.328 -8.795 15.514 1.00 75.12 330 TYR A C 1
ATOM 2420 O O . TYR A 1 330 ? -12.506 -9.138 15.379 1.00 75.12 330 TYR A O 1
ATOM 2428 N N . ASP A 1 331 ? -10.680 -8.970 16.674 1.00 74.38 331 ASP A N 1
ATOM 2429 C CA . ASP A 1 331 ? -11.357 -9.431 17.900 1.00 74.38 331 ASP A CA 1
ATOM 2430 C C . ASP A 1 331 ? -12.312 -8.379 18.427 1.00 74.38 331 ASP A C 1
ATOM 2432 O O . ASP A 1 331 ? -13.441 -8.698 18.793 1.00 74.38 331 ASP A O 1
ATOM 2436 N N . LEU A 1 332 ? -11.852 -7.124 18.466 1.00 79.69 332 LEU A N 1
ATOM 2437 C CA . LEU A 1 332 ? -12.669 -6.004 18.890 1.00 79.69 332 LEU A CA 1
ATOM 2438 C C . LEU A 1 332 ? -13.918 -5.947 18.013 1.00 79.69 332 LEU A C 1
ATOM 2440 O O . LEU A 1 332 ? -15.018 -5.914 18.559 1.00 79.69 332 LEU A O 1
ATOM 2444 N N . PHE A 1 333 ? -13.784 -6.072 16.689 1.00 84.44 333 PHE A N 1
ATOM 2445 C CA . PHE A 1 333 ? -14.925 -6.148 15.771 1.00 84.44 333 PHE A CA 1
ATOM 2446 C C . PHE A 1 333 ? -15.871 -7.301 16.126 1.00 84.44 333 PHE A C 1
ATOM 2448 O O . PHE A 1 333 ? -17.069 -7.081 16.298 1.00 84.44 333 PHE A O 1
ATOM 2455 N N . LYS A 1 334 ? -15.351 -8.523 16.303 1.00 79.00 334 LYS A N 1
ATOM 2456 C CA . LYS A 1 334 ? -16.167 -9.704 16.647 1.00 79.00 334 LYS A CA 1
ATOM 2457 C C . LYS A 1 334 ? -16.884 -9.566 17.993 1.00 79.00 334 LYS A C 1
ATOM 2459 O O . LYS A 1 334 ? -18.038 -9.970 18.113 1.00 79.00 334 LYS A O 1
ATOM 2464 N N . LYS A 1 335 ? -16.211 -9.015 19.004 1.00 80.12 335 LYS A N 1
ATOM 2465 C CA . LYS A 1 335 ? -16.735 -8.863 20.370 1.00 80.12 335 LYS A CA 1
ATOM 2466 C C . LYS A 1 335 ? -17.765 -7.745 20.486 1.00 80.12 335 LYS A C 1
ATOM 2468 O O . LYS A 1 335 ? -18.676 -7.859 21.302 1.00 80.12 335 LYS A O 1
ATOM 2473 N N . THR A 1 336 ? -17.627 -6.683 19.694 1.00 83.56 336 THR A N 1
ATOM 2474 C CA . THR A 1 336 ? -18.444 -5.465 19.833 1.00 83.56 336 THR A CA 1
ATOM 2475 C C . THR A 1 336 ? -19.566 -5.359 18.799 1.00 83.56 336 THR A C 1
ATOM 2477 O O . THR A 1 336 ? -20.662 -4.932 19.148 1.00 83.56 336 THR A O 1
ATOM 2480 N N . LEU A 1 337 ? -19.352 -5.779 17.545 1.00 81.62 337 LEU A N 1
ATOM 2481 C CA . LEU A 1 337 ? -20.275 -5.501 16.430 1.00 81.62 337 LEU A CA 1
ATOM 2482 C C . LEU A 1 337 ? -21.348 -6.586 16.219 1.00 81.62 337 LEU A C 1
ATOM 2484 O O . LEU A 1 337 ? -22.309 -6.375 15.475 1.00 81.62 337 LEU A O 1
ATOM 2488 N N . GLY A 1 338 ? -21.226 -7.729 16.901 1.00 71.06 338 GLY A N 1
ATOM 2489 C CA . GLY A 1 338 ? -22.215 -8.809 16.891 1.00 71.06 338 GLY A CA 1
ATOM 2490 C C . GLY A 1 338 ? -22.061 -9.814 15.743 1.00 71.06 338 GLY A C 1
ATOM 2491 O O . GLY A 1 338 ? -21.007 -9.945 15.126 1.00 71.06 338 GLY A O 1
ATOM 2492 N N . SER A 1 339 ? -23.122 -10.589 15.493 1.00 62.69 339 SER A N 1
ATOM 2493 C CA . SER A 1 339 ? -23.119 -11.713 14.551 1.00 62.69 339 SER A CA 1
ATOM 2494 C C . SER A 1 339 ? -23.314 -11.256 13.105 1.00 62.69 339 SER A C 1
ATOM 2496 O O . SER A 1 339 ? -24.411 -10.854 12.725 1.00 62.69 339 SER A O 1
ATOM 2498 N N . GLY A 1 340 ? -22.266 -11.377 12.298 1.00 72.19 340 GLY A N 1
ATOM 2499 C CA . GLY A 1 340 ? -22.285 -11.197 10.849 1.00 72.19 340 GLY A CA 1
ATOM 2500 C C . GLY A 1 340 ? -20.884 -11.442 10.279 1.00 72.19 340 GLY A C 1
ATOM 2501 O O . GLY A 1 340 ? -19.902 -11.262 11.003 1.00 72.19 340 GLY A O 1
ATOM 2502 N N . PRO A 1 341 ? -20.746 -11.901 9.024 1.00 83.31 341 PRO A N 1
ATOM 2503 C CA . PRO A 1 341 ? -19.433 -12.021 8.404 1.00 83.31 341 PRO A CA 1
ATOM 2504 C C . PRO A 1 341 ? -18.802 -10.633 8.224 1.00 83.31 341 PRO A C 1
ATOM 2506 O O . PRO A 1 341 ? -19.484 -9.678 7.848 1.00 83.31 341 PRO A O 1
ATOM 2509 N N . VAL A 1 342 ? -17.495 -10.543 8.471 1.00 84.12 342 VAL A N 1
ATOM 2510 C CA . VAL A 1 342 ? -16.669 -9.376 8.139 1.00 84.12 342 VAL A CA 1
ATOM 2511 C C . VAL A 1 342 ? -15.891 -9.714 6.871 1.00 84.12 342 VAL A C 1
ATOM 2513 O O . VAL A 1 342 ? -15.132 -10.681 6.857 1.00 84.12 342 VAL A O 1
ATOM 2516 N N . TYR A 1 343 ? -16.098 -8.938 5.813 1.00 83.56 343 TYR A N 1
ATOM 2517 C CA . TYR A 1 343 ? -15.342 -9.016 4.569 1.00 83.56 343 TYR A CA 1
ATOM 2518 C C . TYR A 1 343 ? -14.259 -7.946 4.605 1.00 83.56 343 TYR A C 1
ATOM 2520 O O . TYR A 1 343 ? -14.569 -6.759 4.508 1.00 83.56 343 TYR A O 1
ATOM 2528 N N . ALA A 1 344 ? -13.013 -8.371 4.797 1.00 83.81 344 ALA A N 1
ATOM 2529 C CA . ALA A 1 344 ? -11.865 -7.480 4.838 1.00 83.81 344 ALA A CA 1
ATOM 2530 C C . ALA A 1 344 ? -11.193 -7.378 3.460 1.00 83.81 344 ALA A C 1
ATOM 2532 O O . ALA A 1 344 ? -11.092 -8.376 2.742 1.00 83.81 344 ALA A O 1
ATOM 2533 N N . ALA A 1 345 ? -10.727 -6.184 3.121 1.00 81.81 345 ALA A N 1
ATOM 2534 C CA . ALA A 1 345 ? -9.712 -5.927 2.112 1.00 81.81 345 ALA A CA 1
ATOM 2535 C C . ALA A 1 345 ? -8.445 -5.427 2.819 1.00 81.81 345 ALA A C 1
ATOM 2537 O O . ALA A 1 345 ? -8.540 -4.878 3.915 1.00 81.81 345 ALA A O 1
ATOM 2538 N N . LEU A 1 346 ? -7.288 -5.648 2.197 1.00 77.88 346 LEU A N 1
ATOM 2539 C CA . LEU A 1 346 ? -6.023 -5.097 2.674 1.00 77.88 346 LEU A CA 1
ATOM 2540 C C . LEU A 1 346 ? -5.937 -3.627 2.270 1.00 77.88 346 LEU A C 1
ATOM 2542 O O . LEU A 1 346 ? -6.254 -3.279 1.129 1.00 77.88 346 LEU A O 1
ATOM 2546 N N . GLY A 1 347 ? -5.524 -2.801 3.216 1.00 76.19 347 GLY A N 1
ATOM 2547 C CA . GLY A 1 347 ? -5.114 -1.425 3.002 1.00 76.19 347 GLY A CA 1
ATOM 2548 C C . GLY A 1 347 ? -3.600 -1.351 2.834 1.00 76.19 347 GLY A C 1
ATOM 2549 O O . GLY A 1 347 ? -2.875 -2.315 3.087 1.00 76.19 347 GLY A O 1
ATOM 2550 N N . ASN A 1 348 ? -3.097 -0.203 2.399 1.00 78.06 348 ASN A N 1
ATOM 2551 C CA . ASN A 1 348 ? -1.665 -0.034 2.184 1.00 78.06 348 ASN A CA 1
ATOM 2552 C C . ASN A 1 348 ? -0.861 0.005 3.495 1.00 78.06 348 ASN A C 1
ATOM 2554 O O . ASN A 1 348 ? 0.354 -0.130 3.448 1.00 78.06 348 ASN A O 1
ATOM 2558 N N . HIS A 1 349 ? -1.470 0.176 4.667 1.00 82.38 349 HIS A N 1
ATOM 2559 C CA . HIS A 1 349 ? -0.766 0.088 5.952 1.00 82.38 349 HIS A CA 1
ATOM 2560 C C . HIS A 1 349 ? -0.731 -1.324 6.549 1.00 82.38 349 HIS A C 1
ATOM 2562 O O . HIS A 1 349 ? -0.116 -1.515 7.592 1.00 82.38 349 HIS A O 1
ATOM 2568 N N . ASP A 1 350 ? -1.299 -2.326 5.877 1.00 77.12 350 ASP A N 1
ATOM 2569 C CA . ASP A 1 350 ? -1.455 -3.685 6.418 1.00 77.12 350 ASP A CA 1
ATOM 2570 C C . ASP A 1 350 ? -0.233 -4.601 6.170 1.00 77.12 350 ASP A C 1
ATOM 2572 O O . ASP A 1 350 ? -0.262 -5.799 6.437 1.00 77.12 350 ASP A O 1
ATOM 2576 N N . THR A 1 351 ? 0.891 -4.059 5.689 1.00 66.69 351 THR A N 1
ATOM 2577 C CA . THR A 1 351 ? 2.132 -4.815 5.439 1.00 66.69 351 THR A CA 1
ATOM 2578 C C . THR A 1 351 ? 3.313 -4.312 6.260 1.00 66.69 351 THR A C 1
ATOM 2580 O O . THR A 1 351 ? 3.428 -3.128 6.583 1.00 66.69 351 THR A O 1
ATOM 2583 N N . GLN A 1 352 ? 4.259 -5.210 6.564 1.00 62.59 352 GLN A N 1
ATOM 2584 C CA . GLN A 1 352 ? 5.572 -4.800 7.069 1.00 62.59 352 GLN A CA 1
ATOM 2585 C C . GLN A 1 352 ? 6.283 -4.020 5.958 1.00 62.59 352 GLN A C 1
ATOM 2587 O O . GLN A 1 352 ? 6.566 -4.584 4.906 1.00 62.59 352 GLN A O 1
ATOM 2592 N N . GLN A 1 353 ? 6.566 -2.741 6.227 1.00 59.97 353 GLN A N 1
ATOM 2593 C CA . GLN A 1 353 ? 6.804 -1.689 5.229 1.00 59.97 353 GLN A CA 1
ATOM 2594 C C . GLN A 1 353 ? 5.509 -1.356 4.475 1.00 59.97 353 GLN A C 1
ATOM 2596 O O . GLN A 1 353 ? 5.086 -2.081 3.576 1.00 59.97 353 GLN A O 1
ATOM 2601 N N . SER A 1 354 ? 4.864 -0.257 4.872 1.00 60.09 354 SER A N 1
ATOM 2602 C CA . SER A 1 354 ? 3.601 0.192 4.284 1.00 60.09 354 SER A CA 1
ATOM 2603 C C . SER A 1 354 ? 3.705 0.325 2.760 1.00 60.09 354 SER A C 1
ATOM 2605 O O . SER A 1 354 ? 4.723 0.776 2.228 1.00 60.09 354 SER A O 1
ATOM 2607 N N . ALA A 1 355 ? 2.627 -0.048 2.079 1.00 55.12 355 ALA A N 1
ATOM 2608 C CA . ALA A 1 355 ? 2.425 -0.065 0.636 1.00 55.12 355 ALA A CA 1
ATOM 2609 C C . ALA A 1 355 ? 3.304 -1.080 -0.114 1.00 55.12 355 ALA A C 1
ATOM 2611 O O . ALA A 1 355 ? 3.504 -0.951 -1.324 1.00 55.12 355 ALA A O 1
ATOM 2612 N N . GLN A 1 356 ? 3.822 -2.095 0.584 1.00 52.69 356 GLN A N 1
ATOM 2613 C CA . GLN A 1 356 ? 4.593 -3.185 -0.011 1.00 52.69 356 GLN A CA 1
ATOM 2614 C C . GLN A 1 356 ? 3.815 -4.504 0.034 1.00 52.69 356 GLN A C 1
ATOM 2616 O O . GLN A 1 356 ? 4.191 -5.460 0.708 1.00 52.69 356 GLN A O 1
ATOM 2621 N N . ASP A 1 357 ? 2.758 -4.584 -0.778 1.00 52.31 357 ASP A N 1
ATOM 2622 C CA . ASP A 1 357 ? 1.888 -5.766 -0.923 1.00 52.31 357 ASP A CA 1
ATOM 2623 C C . ASP A 1 357 ? 2.528 -6.924 -1.708 1.00 52.31 357 ASP A C 1
ATOM 2625 O O . ASP A 1 357 ? 1.851 -7.850 -2.161 1.00 52.31 357 ASP A O 1
ATOM 2629 N N . SER A 1 358 ? 3.847 -6.895 -1.903 1.00 40.59 358 SER A N 1
ATOM 2630 C CA . SER A 1 358 ? 4.582 -8.029 -2.445 1.00 40.59 358 SER A CA 1
ATOM 2631 C C . SER A 1 358 ? 4.901 -9.013 -1.315 1.00 40.59 358 SER A C 1
ATOM 2633 O O . SER A 1 358 ? 5.706 -8.672 -0.451 1.00 40.59 358 SER A O 1
ATOM 2635 N N . PRO A 1 359 ? 4.343 -10.239 -1.298 1.00 45.81 359 PRO A N 1
ATOM 2636 C CA . PRO A 1 359 ? 4.744 -11.289 -0.379 1.00 45.81 359 PRO A CA 1
ATOM 2637 C C . PRO A 1 359 ? 6.261 -11.366 -0.181 1.00 45.81 359 PRO A C 1
ATOM 2639 O O . PRO A 1 359 ? 7.005 -11.732 -1.090 1.00 45.81 359 PRO A O 1
ATOM 2642 N N . GLY A 1 360 ? 6.718 -11.115 1.049 1.00 45.97 360 GLY A N 1
ATOM 2643 C CA . GLY A 1 360 ? 8.123 -11.255 1.467 1.00 45.97 360 GLY A CA 1
ATOM 2644 C C . GLY A 1 360 ? 8.685 -12.684 1.361 1.00 45.97 360 GLY A C 1
ATOM 2645 O O . GLY A 1 360 ? 9.810 -12.944 1.773 1.00 45.97 360 GLY A O 1
ATOM 2646 N N . VAL A 1 361 ? 7.915 -13.623 0.796 1.00 41.81 361 VAL A N 1
ATOM 2647 C CA . VAL A 1 361 ? 8.288 -15.016 0.514 1.00 41.81 361 VAL A CA 1
ATOM 2648 C C . VAL A 1 361 ? 8.013 -15.352 -0.961 1.00 41.81 361 VAL A C 1
ATOM 2650 O O . VAL A 1 361 ? 7.461 -16.398 -1.301 1.00 41.81 361 VAL A O 1
ATOM 2653 N N . TYR A 1 362 ? 8.388 -14.463 -1.879 1.00 40.75 362 TYR A N 1
ATOM 2654 C CA . TYR A 1 362 ? 8.307 -14.718 -3.323 1.00 40.75 362 TYR A CA 1
ATOM 2655 C C . TYR A 1 362 ? 9.454 -15.561 -3.904 1.00 40.75 362 TYR A C 1
ATOM 2657 O O . TYR A 1 362 ? 9.626 -15.618 -5.117 1.00 40.75 362 TYR A O 1
ATOM 2665 N N . GLY A 1 363 ? 10.186 -16.294 -3.062 1.00 36.59 363 GLY A N 1
ATOM 2666 C CA . GLY A 1 363 ? 11.063 -17.367 -3.537 1.00 36.59 363 GLY A CA 1
ATOM 2667 C C . GLY A 1 363 ? 10.289 -18.585 -4.059 1.00 36.59 363 GLY A C 1
ATOM 2668 O O . GLY A 1 363 ? 10.590 -19.070 -5.143 1.00 36.59 363 GLY A O 1
ATOM 2669 N N . ASP A 1 364 ? 9.255 -19.043 -3.335 1.00 32.03 364 ASP A N 1
ATOM 2670 C CA . ASP A 1 364 ? 8.695 -20.391 -3.563 1.00 32.03 364 ASP A CA 1
ATOM 2671 C C . ASP A 1 364 ? 7.180 -20.463 -3.846 1.00 32.03 364 ASP A C 1
ATOM 2673 O O . ASP A 1 364 ? 6.715 -21.466 -4.393 1.00 32.03 364 ASP A O 1
ATOM 2677 N N . PHE A 1 365 ? 6.375 -19.439 -3.524 1.00 30.98 365 PHE A N 1
ATOM 2678 C CA . PHE A 1 365 ? 4.903 -19.564 -3.587 1.00 30.98 365 PHE A CA 1
ATOM 2679 C C . PHE A 1 365 ? 4.221 -19.007 -4.854 1.00 30.98 365 PHE A C 1
ATOM 2681 O O . PHE A 1 365 ? 3.106 -19.431 -5.161 1.00 30.98 365 PHE A O 1
ATOM 2688 N N . LEU A 1 366 ? 4.870 -18.151 -5.658 1.00 33.03 366 LEU A N 1
ATOM 2689 C CA . LEU A 1 366 ? 4.277 -17.656 -6.923 1.00 33.03 366 LEU A CA 1
ATOM 2690 C C . LEU A 1 366 ? 4.201 -18.698 -8.0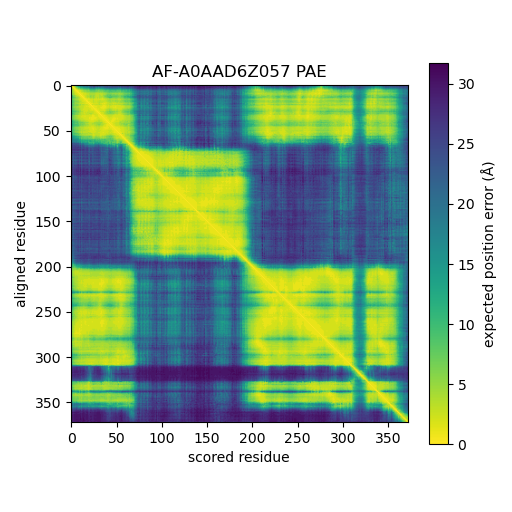34 1.00 33.03 366 LEU A C 1
ATOM 2692 O O . LEU A 1 366 ? 3.427 -18.533 -8.973 1.00 33.03 366 LEU A O 1
ATOM 2696 N N . TYR A 1 367 ? 4.970 -19.781 -7.938 1.00 31.39 367 TYR A N 1
ATOM 2697 C CA . TYR A 1 367 ? 5.003 -20.785 -8.998 1.00 31.39 367 TYR A CA 1
ATOM 2698 C C . TYR A 1 367 ? 3.725 -21.643 -9.056 1.00 31.39 367 TYR A C 1
ATOM 2700 O O . TYR A 1 367 ? 3.511 -22.350 -10.037 1.00 31.39 367 TYR A O 1
ATOM 2708 N N . LYS A 1 368 ? 2.863 -21.618 -8.025 1.00 28.78 368 LYS A N 1
ATOM 2709 C CA . LYS A 1 368 ? 1.793 -22.621 -7.870 1.00 28.78 368 LYS A CA 1
ATOM 2710 C C . LYS A 1 368 ? 0.345 -22.135 -7.950 1.00 28.78 368 LYS A C 1
ATOM 2712 O O . LYS A 1 368 ? -0.529 -22.995 -7.932 1.00 28.78 368 LYS A O 1
ATOM 2717 N N . THR A 1 369 ? 0.056 -20.842 -8.117 1.00 29.02 369 THR A N 1
ATOM 2718 C CA . THR A 1 369 ? -1.350 -20.366 -8.048 1.00 29.02 369 THR A CA 1
ATOM 2719 C C . THR A 1 369 ? -1.828 -19.531 -9.241 1.00 29.02 369 THR A C 1
ATOM 2721 O O . THR A 1 369 ? -2.927 -18.996 -9.201 1.00 29.02 369 THR A O 1
ATOM 2724 N N . LEU A 1 370 ? -1.065 -19.465 -10.338 1.00 32.16 370 LEU A N 1
ATOM 2725 C CA . LEU A 1 370 ? -1.542 -18.922 -11.627 1.00 32.16 370 LEU A CA 1
ATOM 2726 C C . LEU A 1 370 ? -1.698 -19.992 -12.719 1.00 32.16 370 LEU A C 1
ATOM 2728 O O . LEU A 1 370 ? -1.787 -19.684 -13.904 1.00 32.16 370 LEU A O 1
ATOM 2732 N N . VAL A 1 371 ? -1.790 -21.260 -12.313 1.00 34.47 371 VAL A N 1
ATOM 2733 C CA . VAL A 1 371 ? -2.281 -22.347 -13.164 1.00 34.47 371 VAL A CA 1
ATOM 2734 C C . VAL A 1 371 ? -3.377 -23.089 -12.402 1.00 34.47 371 VAL A C 1
ATOM 2736 O O . VAL A 1 371 ? -3.128 -24.151 -11.841 1.00 34.47 371 VAL A O 1
ATOM 2739 N N . HIS A 1 372 ? -4.559 -22.471 -12.325 1.00 33.34 372 HIS A N 1
ATOM 2740 C CA . HIS A 1 372 ? -5.860 -23.115 -12.536 1.00 33.34 372 HIS A CA 1
ATOM 2741 C C . HIS A 1 372 ? -6.982 -22.089 -12.657 1.00 33.34 372 HIS A C 1
ATOM 2743 O O . HIS A 1 372 ? -7.094 -21.226 -11.759 1.00 33.34 372 HIS A O 1
#

pLDDT: mean 81.03, std 16.64, range [28.78, 97.69]

Solvent-accessible surface area (backbone atoms only — not comparable to full-atom values): 21206 Å² total; per-residue (Å²): 135,82,84,71,57,38,56,96,72,77,80,69,72,85,50,55,74,65,82,78,50,96,47,54,81,51,76,43,68,50,73,74,51,63,66,42,70,62,37,25,46,60,84,79,67,47,67,61,58,64,64,76,38,33,38,88,47,73,52,81,63,63,85,84,82,86,84,88,75,79,83,76,76,50,50,68,58,47,43,53,55,21,49,53,49,28,45,47,44,55,56,56,91,51,96,82,47,86,38,80,90,33,57,32,63,18,47,22,58,30,43,47,40,45,21,55,25,28,69,73,28,52,90,49,13,18,64,52,36,20,49,48,27,56,49,53,57,64,51,85,45,67,68,44,13,43,59,51,17,13,82,89,36,43,7,69,59,50,32,53,53,46,49,71,39,50,26,86,47,70,46,15,33,43,46,18,25,75,58,38,83,51,38,18,69,81,68,80,81,86,81,86,84,84,80,89,73,78,80,78,87,84,76,85,80,52,71,47,79,48,59,66,58,17,46,23,69,34,44,26,43,53,22,12,28,67,29,69,56,85,56,19,16,22,71,90,20,34,25,79,94,34,73,88,52,69,85,42,59,16,46,61,67,41,43,96,43,36,56,33,19,64,59,31,52,51,42,54,45,57,35,49,24,47,42,54,50,23,64,97,67,25,32,72,29,33,41,30,56,25,20,46,38,39,82,62,56,64,44,55,43,35,62,69,52,45,42,54,42,62,38,71,70,70,92,67,98,80,67,90,84,85,68,86,74,42,42,46,54,65,42,49,46,55,75,46,50,46,67,50,59,73,50,73,44,82,25,54,40,64,36,64,47,65,67,45,89,65,66,95,60,68,86,73,60,74,84,68,73,85,77,126

Nearest PDB structures (foldseek):
  5hqn-assembly2_B  TM=7.906E-01  e=9.327E-09  Mus musculus
  5fic-assembly4_D  TM=4.835E-01  e=1.669E-10  Mus musculus
  3rqf-assembly1_B-1  TM=2.340E-01  e=3.102E+00  Homo sapiens
  2f07-assembly1_B  TM=2.541E-01  e=5.415E+00  Bacillus subtilis subsp. subtilis str. 168

Organism: NCBI:txid1033008

Radius of gyration: 28.45 Å; Cα contacts (8 Å, |Δi|>4): 645; chains: 1; bounding box: 64×54×78 Å

Mean predicted aligned error: 14.68 Å